Protein AF-0000000070989805 (afdb_homodimer)

Nearest PDB structures (foldseek):
  5o26-assembly1_A  TM=8.705E-01  e=5.779E-27  Homo sapiens
  4bie-assembly1_A  TM=8.743E-01  e=3.281E-19  Homo sapiens
  4bf2-assembly1_A  TM=8.732E-01  e=1.165E-18  Homo sapiens
  4bic-assembly1_A  TM=8.462E-01  e=4.090E-19  Homo sapiens
  5v19-assembly2_B  TM=8.488E-01  e=9.996E-18  Homo sapiens

Solvent-accessible surface area (backbone atoms only — not comparable to full-atom values): 36182 Å² total; per-residue (Å²): 132,84,82,65,69,62,55,58,52,72,69,62,66,75,60,85,50,78,59,80,68,68,70,56,67,54,30,60,72,62,76,78,65,70,40,80,72,46,64,42,94,86,61,42,36,36,28,34,78,43,74,77,44,76,55,96,56,32,41,27,22,38,22,33,33,30,43,59,55,20,39,24,26,35,32,41,31,58,58,48,69,68,50,32,68,74,52,70,36,71,76,58,68,42,53,36,64,57,52,33,55,74,55,86,52,90,25,37,55,44,42,78,50,68,49,67,41,92,86,61,47,33,38,38,36,35,28,62,37,59,88,30,49,28,41,50,55,46,53,66,60,41,75,59,72,57,75,65,33,34,43,51,21,50,40,50,51,49,50,41,56,34,50,35,48,32,56,33,51,68,37,90,60,31,35,30,52,48,47,55,40,38,77,30,26,31,25,22,42,54,80,49,48,45,24,45,44,77,47,75,70,37,42,70,47,86,62,89,47,80,55,38,60,35,48,61,82,37,47,52,44,54,34,77,72,31,58,66,46,63,53,46,40,36,28,8,45,24,46,37,53,50,22,66,75,67,74,42,68,68,51,66,85,46,79,38,54,67,53,43,51,51,33,32,67,71,65,51,73,51,71,65,62,76,67,50,75,55,63,66,58,40,52,53,34,48,42,28,62,41,58,71,92,69,33,62,50,43,67,56,52,67,68,32,70,82,56,47,80,71,73,70,57,64,66,69,60,38,62,67,47,61,77,60,59,73,67,66,80,113,133,82,83,67,67,64,57,59,54,72,68,62,66,76,60,87,50,78,58,78,69,66,70,50,63,57,32,60,74,64,75,77,64,70,41,80,72,47,64,41,95,83,62,43,35,36,29,33,76,44,76,76,44,78,56,97,56,32,40,27,23,39,20,34,32,31,42,59,54,21,39,24,26,35,34,41,31,59,56,48,70,68,50,33,69,72,51,70,36,70,77,61,67,41,54,36,62,56,53,31,55,74,55,86,52,90,25,38,55,45,43,77,50,69,49,68,39,93,86,61,46,32,38,39,36,36,28,62,37,60,87,32,48,29,41,51,54,46,55,66,62,41,76,58,73,56,76,68,32,36,42,52,21,51,40,50,50,48,50,41,53,34,48,36,48,33,56,35,52,68,37,89,59,30,35,31,53,48,47,54,39,38,79,29,27,31,27,23,43,56,78,49,47,45,25,45,44,75,48,75,70,37,42,71,48,86,62,89,48,82,58,38,60,37,48,60,83,38,47,52,43,54,33,77,71,33,59,65,46,64,52,46,40,37,27,7,44,24,45,36,51,50,22,67,74,69,74,42,67,68,50,66,85,46,79,38,54,67,53,44,50,51,33,31,68,71,66,51,72,50,72,65,61,74,69,50,76,55,61,66,57,42,52,53,34,48,42,28,62,41,58,68,92,70,34,61,51,44,63,55,53,66,68,33,70,82,56,48,79,70,73,71,59,63,65,71,61,38,63,66,46,61,77,58,60,72,66,65,80,114

Radius of gyration: 27.82 Å; Cα contacts (8 Å, |Δi|>4): 1145; chains: 2; bounding box: 67×83×60 Å

Structure (mmCIF, N/CA/C/O backbone):
data_AF-0000000070989805-model_v1
#
loop_
_entity.id
_entity.type
_entity.pdbx_description
1 polymer 'non-specific serine/threonine protein kinase'
#
loop_
_atom_site.group_PDB
_atom_site.id
_atom_site.type_symbol
_atom_site.label_atom_id
_atom_site.label_alt_id
_atom_site.label_comp_id
_atom_site.label_asym_id
_atom_site.label_entity_id
_atom_site.label_seq_id
_atom_site.pdbx_PDB_ins_code
_atom_site.Cartn_x
_atom_site.Cartn_y
_atom_site.Cartn_z
_atom_site.occupancy
_atom_site.B_iso_or_equiv
_atom_site.auth_seq_id
_atom_site.auth_comp_id
_atom_site.auth_asym_id
_atom_site.auth_atom_id
_atom_site.pdbx_PDB_model_num
ATOM 1 N N . MET A 1 1 ? 19.156 -42.969 -21.047 1 22.73 1 MET A N 1
ATOM 2 C CA . MET A 1 1 ? 17.844 -42.906 -20.391 1 22.73 1 MET A CA 1
ATOM 3 C C . MET A 1 1 ? 17.812 -41.75 -19.375 1 22.73 1 MET A C 1
ATOM 5 O O . MET A 1 1 ? 18.328 -41.906 -18.266 1 22.73 1 MET A O 1
ATOM 9 N N . ALA A 1 2 ? 17.922 -40.469 -19.828 1 26.36 2 ALA A N 1
ATOM 10 C CA . ALA A 1 2 ? 18.156 -39.312 -18.984 1 26.36 2 ALA A CA 1
ATOM 11 C C . ALA A 1 2 ? 17.031 -39.125 -17.969 1 26.36 2 ALA A C 1
ATOM 13 O O . ALA A 1 2 ? 15.852 -39.125 -18.344 1 26.36 2 ALA A O 1
ATOM 14 N N . SER A 1 3 ? 17.172 -39.562 -16.672 1 27.48 3 SER A N 1
ATOM 15 C CA . SER A 1 3 ? 16.281 -39.469 -15.523 1 27.48 3 SER A CA 1
ATOM 16 C C . SER A 1 3 ? 15.719 -38.062 -15.367 1 27.48 3 SER A C 1
ATOM 18 O O . SER A 1 3 ? 16.469 -37.094 -15.25 1 27.48 3 SER A O 1
ATOM 20 N N . SER A 1 4 ? 14.625 -37.719 -16.031 1 30.14 4 SER A N 1
ATOM 21 C CA . SER A 1 4 ? 13.82 -36.5 -16.047 1 30.14 4 SER A CA 1
ATOM 22 C C . SER A 1 4 ? 13.453 -36.094 -14.633 1 30.14 4 SER A C 1
ATOM 24 O O . SER A 1 4 ? 12.82 -36.844 -13.891 1 30.14 4 SER A O 1
ATOM 26 N N . SER A 1 5 ? 14.258 -35.25 -14.016 1 34.47 5 SER A N 1
ATOM 27 C CA . SER A 1 5 ? 14.07 -34.812 -12.648 1 34.47 5 SER A CA 1
ATOM 28 C C . SER A 1 5 ? 12.758 -34.031 -12.492 1 34.47 5 SER A C 1
ATOM 30 O O . SER A 1 5 ? 12.484 -33.125 -13.258 1 34.47 5 SER A O 1
ATOM 32 N N . ARG A 1 6 ? 11.648 -34.688 -12.203 1 39.59 6 ARG A N 1
ATOM 33 C CA . ARG A 1 6 ? 10.32 -34.156 -11.93 1 39.59 6 ARG A CA 1
ATOM 34 C C . ARG A 1 6 ? 10.297 -33.375 -10.617 1 39.59 6 ARG A C 1
ATOM 36 O O . ARG A 1 6 ? 10.68 -33.906 -9.578 1 39.59 6 ARG A O 1
ATOM 43 N N . ILE A 1 7 ? 10.438 -32.062 -10.695 1 40.88 7 ILE A N 1
ATOM 44 C CA . ILE A 1 7 ? 10.297 -31.328 -9.445 1 40.88 7 ILE A CA 1
ATOM 45 C C . ILE A 1 7 ? 8.82 -31.047 -9.164 1 40.88 7 ILE A C 1
ATOM 47 O O . ILE A 1 7 ? 8.242 -30.109 -9.711 1 40.88 7 ILE A O 1
ATOM 51 N N . VAL A 1 8 ? 8.07 -32.156 -8.961 1 40.97 8 VAL A N 1
ATOM 52 C CA . VAL A 1 8 ? 6.664 -32 -8.617 1 40.97 8 VAL A CA 1
ATOM 53 C C . VAL A 1 8 ? 6.516 -31.891 -7.098 1 40.97 8 VAL A C 1
ATOM 55 O O . VAL A 1 8 ? 7 -32.75 -6.348 1 40.97 8 VAL A O 1
ATOM 58 N N . GLU A 1 9 ? 6.27 -30.922 -6.617 1 40.94 9 GLU A N 1
ATOM 59 C CA . GLU A 1 9 ? 5.984 -30.797 -5.191 1 40.94 9 GLU A CA 1
ATOM 60 C C . GLU A 1 9 ? 4.703 -31.531 -4.816 1 40.94 9 GLU A C 1
ATOM 62 O O . GLU A 1 9 ? 3.66 -31.328 -5.449 1 40.94 9 GLU A O 1
ATOM 67 N N . THR A 1 10 ? 4.84 -32.875 -4.379 1 32.44 10 THR A N 1
ATOM 68 C CA . THR A 1 10 ? 3.688 -33.594 -3.859 1 32.44 10 THR A CA 1
ATOM 69 C C . THR A 1 10 ? 3.215 -32.969 -2.541 1 32.44 10 THR A C 1
ATOM 71 O O . THR A 1 10 ? 4.031 -32.656 -1.674 1 32.44 10 THR A O 1
ATOM 74 N N . GLU A 1 11 ? 2.059 -32.531 -2.498 1 34.28 11 GLU A N 1
ATOM 75 C CA . GLU A 1 11 ? 1.521 -32.156 -1.196 1 34.28 11 GLU A CA 1
ATOM 76 C C . GLU A 1 11 ? 1.339 -33.375 -0.296 1 34.28 11 GLU A C 1
ATOM 78 O O . GLU A 1 11 ? 0.642 -34.312 -0.66 1 34.28 11 GLU A O 1
ATOM 83 N N . GLY A 1 12 ? 2.254 -34.156 0.312 1 29.7 12 GLY A N 1
ATOM 84 C CA . GLY A 1 12 ? 1.984 -35.25 1.25 1 29.7 12 GLY A CA 1
ATOM 85 C C . GLY A 1 12 ? 0.706 -35.031 2.041 1 29.7 12 GLY A C 1
ATOM 86 O O . GLY A 1 12 ? 0.086 -33.969 1.969 1 29.7 12 GLY A O 1
ATOM 87 N N . PRO A 1 13 ? 0.253 -36.219 2.756 1 28.61 13 PRO A N 1
ATOM 88 C CA . PRO A 1 13 ? -0.926 -36.094 3.615 1 28.61 13 PRO A CA 1
ATOM 89 C C . PRO A 1 13 ? -1.015 -34.75 4.312 1 28.61 13 PRO A C 1
ATOM 91 O O . PRO A 1 13 ? 0.011 -34.156 4.691 1 28.61 13 PRO A O 1
ATOM 94 N N . ILE A 1 14 ? -2.117 -34.125 4.016 1 28.97 14 ILE A N 1
ATOM 95 C CA . ILE A 1 14 ? -2.412 -32.781 4.535 1 28.97 14 ILE A CA 1
ATOM 96 C C . ILE A 1 14 ? -2.273 -32.781 6.059 1 28.97 14 ILE A C 1
ATOM 98 O O . ILE A 1 14 ? -3.156 -33.281 6.766 1 28.97 14 ILE A O 1
ATOM 102 N N . SER A 1 15 ? -1.354 -33.594 6.617 1 25.19 15 SER A N 1
ATOM 103 C CA . SER A 1 15 ? -1.354 -33.219 8.023 1 25.19 15 SER A CA 1
ATOM 104 C C . SER A 1 15 ? -1.61 -31.719 8.195 1 25.19 15 SER A C 1
ATOM 106 O O . SER A 1 15 ? -1.064 -30.906 7.449 1 25.19 15 SER A O 1
ATOM 108 N N . LEU A 1 16 ? -2.844 -31.5 8.75 1 26.36 16 LEU A N 1
ATOM 109 C CA . LEU A 1 16 ? -3.219 -30.156 9.195 1 26.36 16 LEU A CA 1
ATOM 110 C C . LEU A 1 16 ? -1.999 -29.391 9.688 1 26.36 16 LEU A C 1
ATOM 112 O O . LEU A 1 16 ? -1.63 -29.484 10.859 1 26.36 16 LEU A O 1
ATOM 116 N N . GLY A 1 17 ? -0.959 -29.844 9.203 1 22.78 17 GLY A N 1
ATOM 117 C CA . GLY A 1 17 ? 0.284 -29.266 9.695 1 22.78 17 GLY A CA 1
ATOM 118 C C . GLY A 1 17 ? 0.199 -27.781 9.93 1 22.78 17 GLY A C 1
ATOM 119 O O . GLY A 1 17 ? -0.704 -27.109 9.414 1 22.78 17 GLY A O 1
ATOM 120 N N . LYS A 1 18 ? 1.064 -27.453 10.938 1 26.83 18 LYS A N 1
ATOM 121 C CA . LYS A 1 18 ? 1.215 -26.109 11.461 1 26.83 18 LYS A CA 1
ATOM 122 C C . LYS A 1 18 ? 1.271 -25.078 10.32 1 26.83 18 LYS A C 1
ATOM 124 O O . LYS A 1 18 ? 1.941 -25.312 9.312 1 26.83 18 LYS A O 1
ATOM 129 N N . ASN A 1 19 ? 0.133 -24.578 9.906 1 25.06 19 ASN A N 1
ATOM 130 C CA . ASN A 1 19 ? 0.034 -23.359 9.117 1 25.06 19 ASN A CA 1
ATOM 131 C C . ASN A 1 19 ? 1.374 -22.641 9.039 1 25.06 19 ASN A C 1
ATOM 133 O O . ASN A 1 19 ? 2.035 -22.438 10.062 1 25.06 19 ASN A O 1
ATOM 137 N N . PRO A 1 20 ? 2.127 -22.906 7.969 1 28.45 20 PRO A N 1
ATOM 138 C CA . PRO A 1 20 ? 3.385 -22.188 8.156 1 28.45 20 PRO A CA 1
ATOM 139 C C . PRO A 1 20 ? 3.246 -21 9.109 1 28.45 20 PRO A C 1
ATOM 141 O O . PRO A 1 20 ? 2.225 -20.297 9.094 1 28.45 20 PRO A O 1
ATOM 144 N N . ASP A 1 21 ? 3.775 -21.281 10.273 1 25.72 21 ASP A N 1
ATOM 145 C CA . ASP A 1 21 ? 3.828 -20.359 11.414 1 25.72 21 ASP A CA 1
ATOM 146 C C . ASP A 1 21 ? 4.035 -18.922 10.961 1 25.72 21 ASP A C 1
ATOM 148 O O . ASP A 1 21 ? 5.074 -18.594 10.383 1 25.72 21 ASP A O 1
ATOM 152 N N . ILE A 1 22 ? 3.096 -18.5 10.242 1 26.42 22 ILE A N 1
ATOM 153 C CA . ILE A 1 22 ? 3.211 -17.062 10.375 1 26.42 22 ILE A CA 1
ATOM 154 C C . ILE A 1 22 ? 3.637 -16.703 11.797 1 26.42 22 ILE A C 1
ATOM 156 O O . ILE A 1 22 ? 2.914 -16.984 12.758 1 26.42 22 ILE A O 1
ATOM 160 N N . ILE A 1 23 ? 4.934 -17.016 12.047 1 26.66 23 ILE A N 1
ATOM 161 C CA . ILE A 1 23 ? 5.441 -16.5 13.32 1 26.66 23 ILE A CA 1
ATOM 162 C C . ILE A 1 23 ? 4.68 -15.242 13.711 1 26.66 23 ILE A C 1
ATOM 164 O O . ILE A 1 23 ? 4.645 -14.266 12.953 1 26.66 23 ILE A O 1
ATOM 168 N N . GLU A 1 24 ? 3.648 -15.531 14.328 1 26.16 24 GLU A N 1
ATOM 169 C CA . GLU A 1 24 ? 3.031 -14.445 15.094 1 26.16 24 GLU A CA 1
ATOM 170 C C . GLU A 1 24 ? 4.086 -13.578 15.766 1 26.16 24 GLU A C 1
ATOM 172 O O . GLU A 1 24 ? 4.859 -14.062 16.594 1 26.16 24 GLU A O 1
ATOM 177 N N . VAL A 1 25 ? 4.613 -12.703 15.055 1 27.44 25 VAL A N 1
ATOM 178 C CA . VAL A 1 25 ? 5.43 -11.734 15.773 1 27.44 25 VAL A CA 1
ATOM 179 C C . VAL A 1 25 ? 4.738 -11.352 17.078 1 27.44 25 VAL A C 1
ATOM 181 O O . VAL A 1 25 ? 3.623 -10.82 17.062 1 27.44 25 VAL A O 1
ATOM 184 N N . GLY A 1 26 ? 4.789 -12.227 18.062 1 26.55 26 GLY A N 1
ATOM 185 C CA . GLY A 1 26 ? 4.512 -11.805 19.422 1 26.55 26 GLY A CA 1
ATOM 186 C C . GLY A 1 26 ? 4.871 -10.359 19.688 1 26.55 26 GLY A C 1
ATOM 187 O O . GLY A 1 26 ? 5.949 -9.898 19.297 1 26.55 26 GLY A O 1
ATOM 188 N N . SER A 1 27 ? 3.781 -9.594 19.766 1 28.2 27 SER A N 1
ATOM 189 C CA . SER A 1 27 ? 3.889 -8.18 20.125 1 28.2 27 SER A CA 1
ATOM 190 C C . SER A 1 27 ? 4.645 -8.008 21.438 1 28.2 27 SER A C 1
ATOM 192 O O . SER A 1 27 ? 4.035 -7.949 22.5 1 28.2 27 SER A O 1
ATOM 194 N N . SER A 1 28 ? 5.484 -8.859 21.953 1 28.53 28 SER A N 1
ATOM 195 C CA . SER A 1 28 ? 6.207 -8.242 23.062 1 28.53 28 SER A CA 1
ATOM 196 C C . SER A 1 28 ? 6.5 -6.773 22.797 1 28.53 28 SER A C 1
ATOM 198 O O . SER A 1 28 ? 6.875 -6.41 21.672 1 28.53 28 SER A O 1
ATOM 200 N N . SER A 1 29 ? 5.855 -5.883 23.469 1 31.3 29 SER A N 1
ATOM 201 C CA . SER A 1 29 ? 6.039 -4.434 23.531 1 31.3 29 SER A CA 1
ATOM 202 C C . SER A 1 29 ? 7.484 -4.051 23.234 1 31.3 29 SER A C 1
ATOM 204 O O . SER A 1 29 ? 7.895 -2.912 23.469 1 31.3 29 SER A O 1
ATOM 206 N N . ARG A 1 30 ? 8.406 -5.004 23.484 1 32.06 30 ARG A N 1
ATOM 207 C CA . ARG A 1 30 ? 9.711 -4.469 23.109 1 32.06 30 ARG A CA 1
ATOM 208 C C . ARG A 1 30 ? 9.688 -3.914 21.688 1 32.06 30 ARG A C 1
ATOM 210 O O . ARG A 1 30 ? 9.273 -4.602 20.75 1 32.06 30 ARG A O 1
ATOM 217 N N . ALA A 1 31 ? 9.422 -2.682 21.422 1 39.88 31 ALA A N 1
ATOM 218 C CA . ALA A 1 31 ? 9.766 -1.963 20.203 1 39.88 31 ALA A CA 1
ATOM 219 C C . ALA A 1 31 ? 10.68 -2.801 19.312 1 39.88 31 ALA A C 1
ATOM 221 O O . ALA A 1 31 ? 11.859 -2.988 19.625 1 39.88 31 ALA A O 1
ATOM 222 N N . ASN A 1 32 ? 10.375 -3.969 18.891 1 48.75 32 ASN A N 1
ATOM 223 C CA . ASN A 1 32 ? 11.195 -4.859 18.078 1 48.75 32 ASN A CA 1
ATOM 224 C C . ASN A 1 32 ? 12.016 -4.086 17.047 1 48.75 32 ASN A C 1
ATOM 226 O O . ASN A 1 32 ? 11.469 -3.57 16.078 1 48.75 32 ASN A O 1
ATOM 230 N N . SER A 1 33 ? 12.867 -3.354 17.547 1 63 33 SER A N 1
ATOM 231 C CA . SER A 1 33 ? 13.836 -2.465 16.906 1 63 33 SER A CA 1
ATOM 232 C C . SER A 1 33 ? 14.375 -3.066 15.625 1 63 33 SER A C 1
ATOM 234 O O . SER A 1 33 ? 14.859 -4.199 15.609 1 63 33 SER A O 1
ATOM 236 N N . ARG A 1 34 ? 13.719 -2.688 14.555 1 78.12 34 ARG A N 1
ATOM 237 C CA . ARG A 1 34 ? 14.367 -2.953 13.273 1 78.12 34 ARG A CA 1
ATOM 238 C C . ARG A 1 34 ? 15.875 -2.723 13.359 1 78.12 34 ARG A C 1
ATOM 240 O O . ARG A 1 34 ? 16.312 -1.597 13.586 1 78.12 34 ARG A O 1
ATOM 247 N N . ILE A 1 35 ? 16.531 -3.875 13.539 1 86.12 35 ILE A N 1
ATOM 248 C CA . ILE A 1 35 ? 17.984 -3.787 13.555 1 86.12 35 ILE A CA 1
ATOM 249 C C . ILE A 1 35 ? 18.531 -4.125 12.172 1 86.12 35 ILE A C 1
ATOM 251 O O . ILE A 1 35 ? 18.172 -5.145 11.578 1 86.12 35 ILE A O 1
ATOM 255 N N . VAL A 1 36 ? 19.297 -3.217 11.758 1 90.5 36 VAL A N 1
ATOM 256 C CA . VAL A 1 36 ? 19.906 -3.451 10.453 1 90.5 36 VAL A CA 1
ATOM 257 C C . VAL A 1 36 ? 20.891 -4.617 10.547 1 90.5 36 VAL A C 1
ATOM 259 O O . VAL A 1 36 ? 21.797 -4.617 11.391 1 90.5 36 VAL A O 1
ATOM 262 N N . GLN A 1 37 ? 20.719 -5.629 9.664 1 93.06 37 GLN A N 1
ATOM 263 C CA . GLN A 1 37 ? 21.562 -6.816 9.703 1 93.06 37 GLN A CA 1
ATOM 264 C C . GLN A 1 37 ? 22.531 -6.836 8.523 1 93.06 37 GLN A C 1
ATOM 266 O O . GLN A 1 37 ? 23.641 -7.348 8.641 1 93.06 37 GLN A O 1
ATOM 271 N N . GLU A 1 38 ? 22.078 -6.383 7.43 1 93.69 38 GLU A N 1
ATOM 272 C CA . GLU A 1 38 ? 22.859 -6.441 6.195 1 93.69 38 GLU A CA 1
ATOM 273 C C . GLU A 1 38 ? 22.547 -5.25 5.293 1 93.69 38 GLU A C 1
ATOM 275 O O . GLU A 1 38 ? 21.516 -4.605 5.438 1 93.69 38 GLU A O 1
ATOM 280 N N . ARG A 1 39 ? 23.547 -4.953 4.516 1 93.25 39 ARG A N 1
ATOM 281 C CA . ARG A 1 39 ? 23.391 -3.928 3.484 1 93.25 39 ARG A CA 1
ATOM 282 C C . ARG A 1 39 ? 23.766 -4.48 2.109 1 93.25 39 ARG A C 1
ATOM 284 O O . ARG A 1 39 ? 24.641 -5.336 1.991 1 93.25 39 ARG A O 1
ATOM 291 N N . SER A 1 40 ? 23.062 -4 1.138 1 93.5 40 SER A N 1
ATOM 292 C CA . SER A 1 40 ? 23.375 -4.418 -0.223 1 93.5 40 SER A CA 1
ATOM 293 C C . SER A 1 40 ? 24.75 -3.906 -0.651 1 93.5 40 SER A C 1
ATOM 295 O O . SER A 1 40 ? 25.297 -2.986 -0.038 1 93.5 40 SER A O 1
ATOM 297 N N . PRO A 1 41 ? 25.25 -4.504 -1.72 1 92.12 41 PRO A N 1
ATOM 298 C CA . PRO A 1 41 ? 26.547 -4.016 -2.219 1 92.12 41 PRO A CA 1
ATOM 299 C C . PRO A 1 41 ? 26.5 -2.545 -2.627 1 92.12 41 PRO A C 1
ATOM 301 O O . PRO A 1 41 ? 27.469 -1.812 -2.408 1 92.12 41 PRO A O 1
ATOM 304 N N . SER A 1 42 ? 25.406 -2.104 -3.148 1 88.06 42 SER A N 1
ATOM 305 C CA . SER A 1 42 ? 25.25 -0.711 -3.553 1 88.06 42 SER A CA 1
ATOM 306 C C . SER A 1 42 ? 25 0.191 -2.348 1 88.06 42 SER A C 1
ATOM 308 O O . SER A 1 42 ? 25.031 1.418 -2.469 1 88.06 42 SER A O 1
ATOM 310 N N . ARG A 1 43 ? 24.688 -0.418 -1.185 1 88.31 43 ARG A N 1
ATOM 311 C CA . ARG A 1 43 ? 24.406 0.267 0.075 1 88.31 43 ARG A CA 1
ATOM 312 C C . ARG A 1 43 ? 23.047 0.959 0.036 1 88.31 43 ARG A C 1
ATOM 314 O O . ARG A 1 43 ? 22.703 1.712 0.949 1 88.31 43 ARG A O 1
ATOM 321 N N . GLN A 1 44 ? 22.359 0.709 -1.016 1 88.81 44 GLN A N 1
ATOM 322 C CA . GLN A 1 44 ? 21.047 1.302 -1.151 1 88.81 44 GLN A CA 1
ATOM 323 C C . GLN A 1 44 ? 20.016 0.552 -0.306 1 88.81 44 GLN A C 1
ATOM 325 O O . GLN A 1 44 ? 19.125 1.164 0.281 1 88.81 44 GLN A O 1
ATOM 330 N N . PHE A 1 45 ? 20.172 -0.708 -0.265 1 92.75 45 PHE A N 1
ATOM 331 C CA . PHE A 1 45 ? 19.188 -1.529 0.412 1 92.75 45 PHE A CA 1
ATOM 332 C C . PHE A 1 45 ? 19.734 -2.078 1.724 1 92.75 45 PHE A C 1
ATOM 334 O O . PHE A 1 45 ? 20.906 -2.463 1.799 1 92.75 45 PHE A O 1
ATOM 341 N N . ILE A 1 46 ? 18.875 -2.08 2.705 1 93.12 46 ILE A N 1
ATOM 342 C CA . ILE A 1 46 ? 19.25 -2.664 3.988 1 93.12 46 ILE A CA 1
ATOM 343 C C . ILE A 1 46 ? 18.25 -3.75 4.371 1 93.12 46 ILE A C 1
ATOM 345 O O . ILE A 1 46 ? 17.078 -3.695 3.973 1 93.12 46 ILE A O 1
ATOM 349 N N . ARG A 1 47 ? 18.719 -4.707 5.066 1 94.75 47 ARG A N 1
ATOM 350 C CA . ARG A 1 47 ? 17.891 -5.797 5.57 1 94.75 47 ARG A CA 1
ATOM 351 C C . ARG A 1 47 ? 17.703 -5.691 7.082 1 94.75 47 ARG A C 1
ATOM 353 O O . ARG A 1 47 ? 18.688 -5.543 7.82 1 94.75 47 ARG A O 1
ATOM 360 N N . TYR A 1 48 ? 16.531 -5.805 7.531 1 93.12 48 TYR A N 1
ATOM 361 C CA . TYR A 1 48 ? 16.234 -5.852 8.961 1 93.12 48 TYR A CA 1
ATOM 362 C C . TYR A 1 48 ? 16.219 -7.293 9.461 1 93.12 48 TYR A C 1
ATOM 364 O O . TYR A 1 48 ? 16.344 -8.234 8.672 1 93.12 48 TYR A O 1
ATOM 372 N N . ASN A 1 49 ? 16.203 -7.465 10.773 1 92.62 49 ASN A N 1
ATOM 373 C CA . ASN A 1 49 ? 16.156 -8.781 11.398 1 92.62 49 ASN A CA 1
ATOM 374 C C . ASN A 1 49 ? 14.727 -9.305 11.508 1 92.62 49 ASN A C 1
ATOM 376 O O . ASN A 1 49 ? 14.438 -10.164 12.336 1 92.62 49 ASN A O 1
ATOM 380 N N . LYS A 1 50 ? 13.898 -8.898 10.648 1 92 50 LYS A N 1
ATOM 381 C CA . LYS A 1 50 ? 12.492 -9.305 10.672 1 92 50 LYS A CA 1
ATOM 382 C C . LYS A 1 50 ? 12.164 -10.203 9.484 1 92 50 LYS A C 1
ATOM 384 O O . LYS A 1 50 ? 12.203 -9.758 8.336 1 92 50 LYS A O 1
ATOM 389 N N . ILE A 1 51 ? 11.82 -11.492 9.758 1 91.81 51 ILE A N 1
ATOM 390 C CA . ILE A 1 51 ? 11.398 -12.438 8.727 1 91.81 51 ILE A CA 1
ATOM 391 C C . ILE A 1 51 ? 9.922 -12.227 8.406 1 91.81 51 ILE A C 1
ATOM 393 O O . ILE A 1 51 ? 9.086 -12.188 9.312 1 91.81 51 ILE A O 1
ATOM 397 N N . ILE A 1 52 ? 9.648 -12.047 7.18 1 88.69 52 ILE A N 1
ATOM 398 C CA . ILE A 1 52 ? 8.258 -11.797 6.816 1 88.69 52 ILE A CA 1
ATOM 399 C C . ILE A 1 52 ? 7.711 -12.992 6.027 1 88.69 52 ILE A C 1
ATOM 401 O O . ILE A 1 52 ? 6.512 -13.055 5.746 1 88.69 52 ILE A O 1
ATOM 405 N N . GLY A 1 53 ? 8.539 -13.859 5.613 1 86.25 53 GLY A N 1
ATOM 406 C CA . GLY A 1 53 ? 8.125 -15.055 4.91 1 86.25 53 GLY A CA 1
ATOM 407 C C . GLY A 1 53 ? 9.195 -16.125 4.859 1 86.25 53 GLY A C 1
ATOM 408 O O . GLY A 1 53 ? 10.391 -15.82 4.871 1 86.25 53 GLY A O 1
ATOM 409 N N . LYS A 1 54 ? 8.695 -17.328 4.816 1 86.44 54 LYS A N 1
ATOM 410 C CA . LYS A 1 54 ? 9.602 -18.469 4.688 1 86.44 54 LYS A CA 1
ATOM 411 C C . LYS A 1 54 ? 9.062 -19.484 3.691 1 86.44 54 LYS A C 1
ATOM 413 O O . LYS A 1 54 ? 7.879 -19.844 3.732 1 86.44 54 LYS A O 1
ATOM 418 N N . GLY A 1 55 ? 9.891 -19.797 2.775 1 78.38 55 GLY A N 1
ATOM 419 C CA . GLY A 1 55 ? 9.578 -20.875 1.851 1 78.38 55 GLY A CA 1
ATOM 420 C C . GLY A 1 55 ? 10.531 -22.047 1.973 1 78.38 55 GLY A C 1
ATOM 421 O O . GLY A 1 55 ? 11.383 -22.078 2.865 1 78.38 55 GLY A O 1
ATOM 422 N N . THR A 1 56 ? 10.312 -23.031 1.142 1 76.06 56 THR A N 1
ATOM 423 C CA . THR A 1 56 ? 11.133 -24.25 1.16 1 76.06 56 THR A CA 1
ATOM 424 C C . THR A 1 56 ? 12.594 -23.906 0.876 1 76.06 56 THR A C 1
ATOM 426 O O . THR A 1 56 ? 13.492 -24.453 1.514 1 76.06 56 THR A O 1
ATOM 429 N N . SER A 1 57 ? 12.852 -22.984 0 1 81.75 57 SER A N 1
ATOM 430 C CA . SER A 1 57 ? 14.227 -22.734 -0.42 1 81.75 57 SER A CA 1
ATOM 431 C C . SER A 1 57 ? 14.617 -21.281 -0.182 1 81.75 57 SER A C 1
ATOM 433 O O . SER A 1 57 ? 15.703 -20.844 -0.584 1 81.75 57 SER A O 1
ATOM 435 N N . LYS A 1 58 ? 13.656 -20.531 0.43 1 88.75 58 LYS A N 1
ATOM 436 C CA . LYS A 1 58 ? 14.031 -19.141 0.589 1 88.75 58 LYS A CA 1
ATOM 437 C C . LYS A 1 58 ? 13.414 -18.547 1.852 1 88.75 58 LYS A C 1
ATOM 439 O O . LYS A 1 58 ? 12.375 -19 2.316 1 88.75 58 LYS A O 1
ATOM 444 N N . VAL A 1 59 ? 14.141 -17.625 2.371 1 93.19 59 VAL A N 1
ATOM 445 C CA . VAL A 1 59 ? 13.68 -16.828 3.5 1 93.19 59 VAL A CA 1
ATOM 446 C C . VAL A 1 59 ? 13.555 -15.359 3.074 1 93.19 59 VAL A C 1
ATOM 448 O O . VAL A 1 59 ? 14.43 -14.828 2.387 1 93.19 59 VAL A O 1
ATOM 451 N N . ILE A 1 60 ? 12.453 -14.781 3.436 1 93.19 60 ILE A N 1
ATOM 452 C CA . ILE A 1 60 ? 12.195 -13.398 3.051 1 93.19 60 ILE A CA 1
ATOM 453 C C . ILE A 1 60 ? 12.25 -12.5 4.285 1 93.19 60 ILE A C 1
ATOM 455 O O . ILE A 1 60 ? 11.547 -12.734 5.266 1 93.19 60 ILE A O 1
ATOM 459 N N . PHE A 1 61 ? 13.078 -11.477 4.168 1 94.44 61 PHE A N 1
ATOM 460 C CA . PHE A 1 61 ? 13.227 -10.5 5.238 1 94.44 61 PHE A CA 1
ATOM 461 C C . PHE A 1 61 ? 12.633 -9.156 4.828 1 94.44 61 PHE A C 1
ATOM 463 O O . PHE A 1 61 ? 12.539 -8.852 3.637 1 94.44 61 PHE A O 1
ATOM 470 N N . GLU A 1 62 ? 12.242 -8.422 5.891 1 93.5 62 GLU A N 1
ATOM 471 C CA . GLU A 1 62 ? 11.906 -7.023 5.645 1 93.5 62 GLU A CA 1
ATOM 472 C C . GLU A 1 62 ? 13.164 -6.195 5.387 1 93.5 62 GLU A C 1
ATOM 474 O O . GLU A 1 62 ? 14.18 -6.371 6.062 1 93.5 62 GLU A O 1
ATOM 479 N N . GLY A 1 63 ? 13.094 -5.371 4.328 1 93.12 63 GLY A N 1
ATOM 480 C CA . GLY A 1 63 ? 14.18 -4.457 4.031 1 93.12 63 GLY A CA 1
ATOM 481 C C . GLY A 1 63 ? 13.711 -3.051 3.715 1 93.12 63 GLY A C 1
ATOM 482 O O . GLY A 1 63 ? 12.523 -2.754 3.803 1 93.12 63 GLY A O 1
ATOM 483 N N . LEU A 1 64 ? 14.641 -2.215 3.449 1 91.69 64 LEU A N 1
ATOM 484 C CA . LEU A 1 64 ? 14.352 -0.818 3.146 1 91.69 64 LEU A CA 1
ATOM 485 C C . LEU A 1 64 ? 15.203 -0.325 1.981 1 91.69 64 LEU A C 1
ATOM 487 O O . LEU A 1 64 ? 16.406 -0.588 1.931 1 91.69 64 LEU A O 1
ATOM 491 N N . ASP A 1 65 ? 14.555 0.222 1.024 1 92.06 65 ASP A N 1
ATOM 492 C CA . ASP A 1 65 ? 15.234 1.055 0.039 1 92.06 65 ASP A CA 1
ATOM 493 C C . ASP A 1 65 ? 15.539 2.441 0.605 1 92.06 65 ASP A C 1
ATOM 495 O O . ASP A 1 65 ? 14.656 3.299 0.662 1 92.06 65 ASP A O 1
ATOM 499 N N . THR A 1 66 ? 16.719 2.646 0.958 1 86.75 66 THR A N 1
ATOM 500 C CA . THR A 1 66 ? 17.078 3.863 1.683 1 86.75 66 THR A CA 1
ATOM 501 C C . THR A 1 66 ? 17.047 5.074 0.753 1 86.75 66 THR A C 1
ATOM 503 O O . THR A 1 66 ? 16.922 6.211 1.212 1 86.75 66 THR A O 1
ATOM 506 N N . LEU A 1 67 ? 17.203 4.84 -0.475 1 84.44 67 LEU A N 1
ATOM 507 C CA . LEU A 1 67 ? 17.188 5.926 -1.448 1 84.44 67 LEU A CA 1
ATOM 508 C C . LEU A 1 67 ? 15.773 6.504 -1.582 1 84.44 67 LEU A C 1
ATOM 510 O O . LEU A 1 67 ? 15.602 7.727 -1.617 1 84.44 67 LEU A O 1
ATOM 514 N N . ASN A 1 68 ? 14.812 5.598 -1.512 1 85.75 68 ASN A N 1
ATOM 515 C CA . ASN A 1 68 ? 13.445 6.035 -1.77 1 85.75 68 ASN A CA 1
ATOM 516 C C . ASN A 1 68 ? 12.594 5.996 -0.502 1 85.75 68 ASN A C 1
ATOM 518 O O . ASN A 1 68 ? 11.469 6.5 -0.489 1 85.75 68 ASN A O 1
ATOM 522 N N . GLY A 1 69 ? 13.109 5.465 0.489 1 86.19 69 GLY A N 1
ATOM 523 C CA . GLY A 1 69 ? 12.398 5.387 1.752 1 86.19 69 GLY A CA 1
ATOM 524 C C . GLY A 1 69 ? 11.211 4.438 1.706 1 86.19 69 GLY A C 1
ATOM 525 O O . GLY A 1 69 ? 10.156 4.727 2.275 1 86.19 69 GLY A O 1
ATOM 526 N N . ILE A 1 70 ? 11.344 3.373 0.988 1 88.69 70 ILE A N 1
ATOM 527 C CA . ILE A 1 70 ? 10.234 2.432 0.864 1 88.69 70 ILE A CA 1
ATOM 528 C C . ILE A 1 70 ? 10.68 1.048 1.336 1 88.69 70 ILE A C 1
ATOM 530 O O . ILE A 1 70 ? 11.836 0.663 1.151 1 88.69 70 ILE A O 1
ATOM 534 N N . LEU A 1 71 ? 9.742 0.395 1.9 1 89.44 71 LEU A N 1
ATOM 535 C CA . LEU A 1 71 ? 10.008 -0.967 2.35 1 89.44 71 LEU A CA 1
ATOM 536 C C . LEU A 1 71 ? 10.109 -1.919 1.162 1 89.44 71 LEU A C 1
ATOM 538 O O . LEU A 1 71 ? 9.398 -1.76 0.169 1 89.44 71 LEU A O 1
ATOM 542 N N . VAL A 1 72 ? 10.992 -2.887 1.335 1 93.5 72 VAL A N 1
ATOM 543 C CA . VAL A 1 72 ? 11.203 -3.879 0.286 1 93.5 72 VAL A CA 1
ATOM 544 C C . VAL A 1 72 ? 11.281 -5.273 0.903 1 93.5 72 VAL A C 1
ATOM 546 O O . VAL A 1 72 ? 11.367 -5.418 2.125 1 93.5 72 VAL A O 1
ATOM 549 N N . ALA A 1 73 ? 11.156 -6.262 0.06 1 94.81 73 ALA A N 1
ATOM 550 C CA . ALA A 1 73 ? 11.375 -7.645 0.466 1 94.81 73 ALA A CA 1
ATOM 551 C C . ALA A 1 73 ? 12.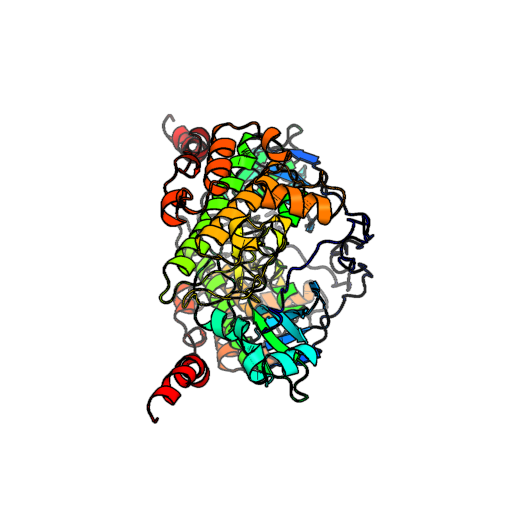789 -8.102 0.104 1 94.81 73 ALA A C 1
ATOM 553 O O . ALA A 1 73 ? 13.203 -8.016 -1.055 1 94.81 73 ALA A O 1
ATOM 554 N N . TRP A 1 74 ? 13.492 -8.469 1.114 1 95.94 74 TRP A N 1
ATOM 555 C CA . TRP A 1 74 ? 14.82 -9.039 0.944 1 95.94 74 TRP A CA 1
ATOM 556 C C . TRP A 1 74 ? 14.758 -10.562 0.935 1 95.94 74 TRP A C 1
ATOM 558 O O . TRP A 1 74 ? 14.648 -11.195 1.989 1 95.94 74 TRP A O 1
ATOM 568 N N . ASN A 1 75 ? 14.852 -11.188 -0.295 1 94.94 75 ASN A N 1
ATOM 569 C CA . ASN A 1 75 ? 14.781 -12.633 -0.454 1 94.94 75 ASN A CA 1
ATOM 570 C C . ASN A 1 75 ? 16.172 -13.273 -0.377 1 94.94 75 ASN A C 1
ATOM 572 O O . ASN A 1 75 ? 17.078 -12.891 -1.121 1 94.94 75 ASN A O 1
ATOM 576 N N . LYS A 1 76 ? 16.328 -14.141 0.528 1 95.31 76 LYS A N 1
ATOM 577 C CA . LYS A 1 76 ? 17.531 -14.977 0.57 1 95.31 76 LYS A CA 1
ATOM 578 C C . LYS A 1 76 ? 17.219 -16.391 0.064 1 95.31 76 LYS A C 1
ATOM 580 O O . LYS A 1 76 ? 16.594 -17.188 0.763 1 95.31 76 LYS A O 1
ATOM 585 N N . ILE A 1 77 ? 17.734 -16.641 -1.104 1 93.06 77 ILE A N 1
ATOM 586 C CA . ILE A 1 77 ? 17.516 -17.922 -1.744 1 93.06 77 ILE A CA 1
ATOM 587 C C . ILE A 1 77 ? 18.703 -18.844 -1.501 1 93.06 77 ILE A C 1
ATOM 589 O O . ILE A 1 77 ? 19.828 -18.516 -1.896 1 93.06 77 ILE A O 1
ATOM 593 N N . MET A 1 78 ? 18.422 -19.922 -0.938 1 91.44 78 MET A N 1
ATOM 594 C CA . MET A 1 78 ? 19.5 -20.859 -0.63 1 91.44 78 MET A CA 1
ATOM 595 C C . MET A 1 78 ? 19.906 -21.641 -1.871 1 91.44 78 MET A C 1
ATOM 597 O O . MET A 1 78 ? 19.047 -22.125 -2.613 1 91.44 78 MET A O 1
ATOM 601 N N . VAL A 1 79 ? 21.203 -21.734 -2.068 1 89.5 79 VAL A N 1
ATOM 602 C CA . VAL A 1 79 ? 21.75 -22.562 -3.139 1 89.5 79 VAL A CA 1
ATOM 603 C C . VAL A 1 79 ? 22.281 -23.875 -2.562 1 89.5 79 VAL A C 1
ATOM 605 O O . VAL A 1 79 ? 23.281 -23.891 -1.837 1 89.5 79 VAL A O 1
ATOM 608 N N . THR A 1 80 ? 21.594 -24.906 -2.91 1 84.81 80 THR A N 1
ATOM 609 C CA . THR A 1 80 ? 21.984 -26.219 -2.375 1 84.81 80 THR A CA 1
ATOM 610 C C . THR A 1 80 ? 22.984 -26.906 -3.299 1 84.81 80 THR A C 1
ATOM 612 O O . THR A 1 80 ? 23.156 -26.484 -4.445 1 84.81 80 THR A O 1
ATOM 615 N N . ASN A 1 81 ? 23.531 -27.938 -2.713 1 80.06 81 ASN A N 1
ATOM 616 C CA . ASN A 1 81 ? 24.453 -28.75 -3.514 1 80.06 81 ASN A CA 1
ATOM 617 C C . ASN A 1 81 ? 23.734 -29.406 -4.684 1 80.06 81 ASN A C 1
ATOM 619 O O . ASN A 1 81 ? 24.297 -29.562 -5.762 1 80.06 81 ASN A O 1
ATOM 623 N N . VAL A 1 82 ? 22.609 -29.766 -4.422 1 75.81 82 VAL A N 1
ATOM 624 C CA . VAL A 1 82 ? 21.797 -30.391 -5.465 1 75.81 82 VAL A CA 1
ATOM 625 C C . VAL A 1 82 ? 21.594 -29.406 -6.617 1 75.81 82 VAL A C 1
ATOM 627 O O . VAL A 1 82 ? 21.719 -29.781 -7.789 1 75.81 82 VAL A O 1
ATOM 630 N N . ASP A 1 83 ? 21.422 -28.203 -6.242 1 80.31 83 ASP A N 1
ATOM 631 C CA . ASP A 1 83 ? 21.266 -27.156 -7.254 1 80.31 83 ASP A CA 1
ATOM 632 C C . ASP A 1 83 ? 22.531 -27 -8.078 1 80.31 83 ASP A C 1
ATOM 634 O O . ASP A 1 83 ? 22.484 -26.875 -9.305 1 80.31 83 ASP A O 1
ATOM 638 N N . LEU A 1 84 ? 23.594 -27 -7.398 1 81 84 LEU A N 1
ATOM 639 C CA . LEU A 1 84 ? 24.891 -26.797 -8.047 1 81 84 LEU A CA 1
ATOM 640 C C . LEU A 1 84 ? 25.203 -27.953 -8.992 1 81 84 LEU A C 1
ATOM 642 O O . LEU A 1 84 ? 25.766 -27.75 -10.062 1 81 84 LEU A O 1
ATOM 646 N N . LYS A 1 85 ? 24.844 -29.125 -8.555 1 82.25 85 LYS A N 1
ATOM 647 C CA . LYS A 1 85 ? 25.078 -30.297 -9.406 1 82.25 85 LYS A CA 1
ATOM 648 C C . LYS A 1 85 ? 24.203 -30.234 -10.656 1 82.25 85 LYS A C 1
ATOM 650 O O . LYS A 1 85 ? 24.656 -30.578 -11.75 1 82.25 85 LYS A O 1
ATOM 655 N N . LYS A 1 86 ? 23.047 -29.812 -10.453 1 77.62 86 LYS A N 1
ATOM 656 C CA . LYS A 1 86 ? 22.094 -29.781 -11.555 1 77.62 86 LYS A CA 1
ATOM 657 C C . LYS A 1 86 ? 22.391 -28.625 -12.508 1 77.62 86 LYS A C 1
ATOM 659 O O . LYS A 1 86 ? 22.312 -28.781 -13.734 1 77.62 86 LYS A O 1
ATOM 664 N N . LYS A 1 87 ? 22.812 -27.531 -11.984 1 81.94 87 LYS A N 1
ATOM 665 C CA . LYS A 1 87 ? 22.906 -26.312 -12.797 1 81.94 87 LYS A CA 1
ATOM 666 C C . LYS A 1 87 ? 24.359 -26 -13.133 1 81.94 87 LYS A C 1
ATOM 668 O O . LYS A 1 87 ? 24.641 -25.203 -14.039 1 81.94 87 LYS A O 1
ATOM 673 N N . GLY A 1 88 ? 25.266 -26.562 -12.445 1 79.75 88 GLY A N 1
ATOM 674 C CA . GLY A 1 88 ? 26.688 -26.422 -12.75 1 79.75 88 GLY A CA 1
ATOM 675 C C . GLY A 1 88 ? 27.344 -25.281 -12.008 1 79.75 88 GLY A C 1
ATOM 676 O O . GLY A 1 88 ? 28.531 -25.359 -11.672 1 79.75 88 GLY A O 1
ATOM 677 N N . SER A 1 89 ? 26.594 -24.203 -11.812 1 83.06 89 SER A N 1
ATOM 678 C CA . SER A 1 89 ? 27.172 -23.047 -11.109 1 83.06 89 SER A CA 1
ATOM 679 C C . SER A 1 89 ? 26.078 -22.234 -10.406 1 83.06 89 SER A C 1
ATOM 681 O O . SER A 1 89 ? 24.891 -22.375 -10.727 1 83.06 89 SER A O 1
ATOM 683 N N . VAL A 1 90 ? 26.484 -21.453 -9.453 1 83.75 90 VAL A N 1
ATOM 684 C CA . VAL A 1 90 ? 25.562 -20.594 -8.719 1 83.75 90 VAL A CA 1
ATOM 685 C C . VAL A 1 90 ? 24.969 -19.562 -9.664 1 83.75 90 VAL A C 1
ATOM 687 O O . VAL A 1 90 ? 23.797 -19.188 -9.531 1 83.75 90 VAL A O 1
ATOM 690 N N . GLU A 1 91 ? 25.719 -19.094 -10.609 1 84.38 91 GLU A N 1
ATOM 691 C CA . GLU A 1 91 ? 25.25 -18.125 -11.586 1 84.38 91 GLU A CA 1
ATOM 692 C C . GLU A 1 91 ? 24.047 -18.656 -12.367 1 84.38 91 GLU A C 1
ATOM 694 O O . GLU A 1 91 ? 23.141 -17.906 -12.727 1 84.38 91 GLU A O 1
ATOM 699 N N . ASN A 1 92 ? 24.078 -19.953 -12.508 1 80.75 92 ASN A N 1
ATOM 700 C CA . ASN A 1 92 ? 23 -20.578 -13.258 1 80.75 92 ASN A CA 1
ATOM 701 C C . ASN A 1 92 ? 21.75 -20.734 -12.398 1 80.75 92 ASN A C 1
ATOM 703 O O . ASN A 1 92 ? 20.656 -21.016 -12.914 1 80.75 92 ASN A O 1
ATOM 707 N N . CYS A 1 93 ? 21.922 -20.469 -11.125 1 82.62 93 CYS A N 1
ATOM 708 C CA . CYS A 1 93 ? 20.797 -20.531 -10.203 1 82.62 93 CYS A CA 1
ATOM 709 C C . CYS A 1 93 ? 20.062 -19.188 -10.141 1 82.62 93 CYS A C 1
ATOM 711 O O . CYS A 1 93 ? 19.031 -19.078 -9.477 1 82.62 93 CYS A O 1
ATOM 713 N N . CYS A 1 94 ? 20.547 -18.234 -10.93 1 86.94 94 CYS A N 1
ATOM 714 C CA . CYS A 1 94 ? 19.984 -16.891 -10.891 1 86.94 94 CYS A CA 1
ATOM 715 C C . CYS A 1 94 ? 18.922 -16.703 -11.969 1 86.94 94 CYS A C 1
ATOM 717 O O . CYS A 1 94 ? 18.672 -15.586 -12.414 1 86.94 94 CYS A O 1
ATOM 719 N N . GLY A 1 95 ? 18.312 -17.781 -12.383 1 87.5 95 GLY A N 1
ATOM 720 C CA . GLY A 1 95 ? 17.328 -17.719 -13.445 1 87.5 95 GLY A CA 1
ATOM 721 C C . GLY A 1 95 ? 16.141 -16.828 -13.094 1 87.5 95 GLY A C 1
ATOM 722 O O . GLY A 1 95 ? 15.727 -15.992 -13.898 1 87.5 95 GLY A O 1
ATOM 723 N N . GLU A 1 96 ? 15.648 -16.922 -11.945 1 89.56 96 GLU A N 1
ATOM 724 C CA . GLU A 1 96 ? 14.469 -16.172 -11.516 1 89.56 96 GLU A CA 1
ATOM 725 C C . GLU A 1 96 ? 14.758 -14.68 -11.469 1 89.56 96 GLU A C 1
ATOM 727 O O . GLU A 1 96 ? 14.055 -13.891 -12.102 1 89.56 96 GLU A O 1
ATOM 732 N N . PRO A 1 97 ? 15.758 -14.234 -10.703 1 92.25 97 PRO A N 1
ATOM 733 C CA . PRO A 1 97 ? 16 -12.789 -10.664 1 92.25 97 PRO A CA 1
ATOM 734 C C . PRO A 1 97 ? 16.312 -12.203 -12.039 1 92.25 97 PRO A C 1
ATOM 736 O O . PRO A 1 97 ? 15.898 -11.086 -12.352 1 92.25 97 PRO A O 1
ATOM 739 N N . LYS A 1 98 ? 17.016 -12.977 -12.852 1 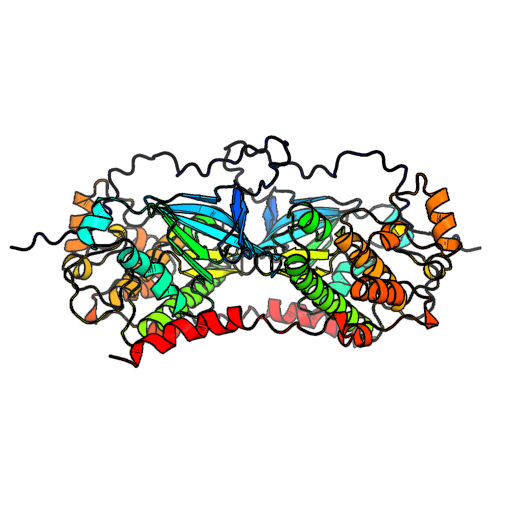92.31 98 LYS A N 1
ATOM 740 C CA . LYS A 1 98 ? 17.328 -12.516 -14.203 1 92.31 98 LYS A CA 1
ATOM 741 C C . LYS A 1 98 ? 16.062 -12.344 -15.031 1 92.31 98 LYS A C 1
ATOM 743 O O . LYS A 1 98 ? 15.898 -11.344 -15.734 1 92.31 98 LYS 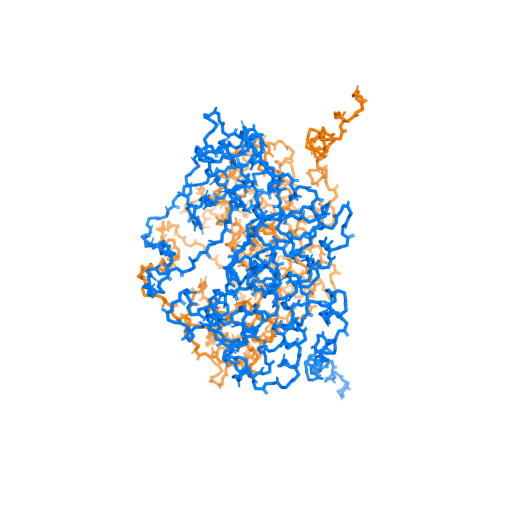A O 1
ATOM 748 N N . LEU A 1 99 ? 15.227 -13.297 -14.922 1 92.88 99 LEU A N 1
ATOM 749 C CA . LEU A 1 99 ? 13.961 -13.227 -15.641 1 92.88 99 LEU A CA 1
ATOM 750 C C . LEU A 1 99 ? 13.133 -12.039 -15.164 1 92.88 99 LEU A C 1
ATOM 752 O O . LEU A 1 99 ? 12.656 -11.242 -15.977 1 92.88 99 LEU A O 1
ATOM 756 N N . LEU A 1 100 ? 12.984 -11.844 -13.922 1 94 100 LEU A N 1
ATOM 757 C CA . LEU A 1 100 ? 12.172 -10.789 -13.336 1 94 100 LEU A CA 1
ATOM 758 C C . LEU A 1 100 ? 12.695 -9.414 -13.734 1 94 100 LEU A C 1
ATOM 760 O O . LEU A 1 100 ? 11.914 -8.477 -13.906 1 94 100 LEU A O 1
ATOM 764 N N . GLN A 1 101 ? 13.922 -9.312 -13.859 1 93.12 101 GLN A N 1
ATOM 765 C CA . GLN A 1 101 ? 14.516 -8.031 -14.219 1 93.12 101 GLN A CA 1
ATOM 766 C C . GLN A 1 101 ? 14.133 -7.629 -15.641 1 93.12 101 GLN A C 1
ATOM 768 O O . GLN A 1 101 ? 14.203 -6.449 -15.992 1 93.12 101 GLN A O 1
ATOM 773 N N . THR A 1 102 ? 13.742 -8.578 -16.438 1 92.69 102 THR A N 1
ATOM 774 C CA . THR A 1 102 ? 13.359 -8.281 -17.812 1 92.69 102 THR A CA 1
ATOM 775 C C . THR A 1 102 ? 11.875 -7.922 -17.891 1 92.69 102 THR A C 1
ATOM 777 O O . THR A 1 102 ? 11.391 -7.48 -18.938 1 92.69 102 THR A O 1
ATOM 780 N N . LEU A 1 103 ? 11.18 -8.102 -16.844 1 94.81 103 LEU A N 1
ATOM 781 C CA . LEU A 1 103 ? 9.734 -7.902 -16.844 1 94.81 103 LEU A CA 1
ATOM 782 C C . LEU A 1 103 ? 9.375 -6.578 -16.172 1 94.81 103 LEU A C 1
ATOM 784 O O . LEU A 1 103 ? 10.023 -6.164 -15.211 1 94.81 103 LEU A O 1
ATOM 788 N N . ASP A 1 104 ? 8.461 -5.898 -16.766 1 94.75 104 ASP A N 1
ATOM 789 C CA . ASP A 1 104 ? 7.93 -4.652 -16.203 1 94.75 104 ASP A CA 1
ATOM 790 C C . ASP A 1 104 ? 6.414 -4.574 -16.391 1 94.75 104 ASP A C 1
ATOM 792 O O . ASP A 1 104 ? 5.934 -4.168 -17.453 1 94.75 104 ASP A O 1
ATOM 796 N N . HIS A 1 105 ? 5.766 -4.922 -15.391 1 96.38 105 HIS A N 1
ATOM 797 C CA . HIS A 1 105 ? 4.309 -4.938 -15.391 1 96.38 105 HIS A CA 1
ATOM 798 C C . HIS A 1 105 ? 3.756 -4.664 -13.992 1 96.38 105 HIS A C 1
ATOM 800 O O . HIS A 1 105 ? 4.293 -5.16 -13 1 96.38 105 HIS A O 1
ATOM 806 N N . GLU A 1 106 ? 2.65 -3.988 -13.898 1 94.81 106 GLU A N 1
ATOM 807 C CA . GLU A 1 106 ? 2.111 -3.555 -12.609 1 94.81 106 GLU A CA 1
ATOM 808 C C . GLU A 1 106 ? 1.638 -4.746 -11.781 1 94.81 106 GLU A C 1
ATOM 810 O O . GLU A 1 106 ? 1.589 -4.672 -10.555 1 94.81 106 GLU A O 1
ATOM 815 N N . ASN A 1 107 ? 1.277 -5.852 -12.414 1 96.88 107 ASN A N 1
ATOM 816 C CA . ASN A 1 107 ? 0.75 -7.012 -11.695 1 96.88 107 ASN A CA 1
ATOM 817 C C . ASN A 1 107 ? 1.787 -8.125 -11.602 1 96.88 107 ASN A C 1
ATOM 819 O O . ASN A 1 107 ? 1.435 -9.289 -11.398 1 96.88 107 ASN A O 1
ATOM 823 N N . ILE A 1 108 ? 3.039 -7.82 -11.789 1 96.44 108 ILE A N 1
ATOM 824 C CA . ILE A 1 108 ? 4.148 -8.75 -11.594 1 96.44 108 ILE A CA 1
ATOM 825 C C . ILE A 1 108 ? 5.141 -8.156 -10.594 1 96.44 108 ILE A C 1
ATOM 827 O O . ILE A 1 108 ? 5.473 -6.973 -10.664 1 96.44 108 ILE A O 1
ATOM 831 N N . ILE A 1 109 ? 5.527 -8.93 -9.742 1 94.62 109 ILE A N 1
ATOM 832 C CA . ILE A 1 109 ? 6.473 -8.484 -8.727 1 94.62 109 ILE A CA 1
ATOM 833 C C . ILE A 1 109 ? 7.734 -7.945 -9.391 1 94.62 109 ILE A C 1
ATOM 835 O O . ILE A 1 109 ? 8.227 -8.516 -10.367 1 94.62 109 ILE A O 1
ATOM 839 N N . LYS A 1 110 ? 8.258 -6.875 -8.867 1 94.25 110 LYS A N 1
ATOM 840 C CA . LYS A 1 110 ? 9.438 -6.234 -9.438 1 94.25 110 LYS A CA 1
ATOM 841 C C . LYS A 1 110 ? 10.703 -6.664 -8.711 1 94.25 110 LYS A C 1
ATOM 843 O O . LYS A 1 110 ? 10.734 -6.703 -7.477 1 94.25 110 LYS A O 1
ATOM 848 N N . CYS A 1 111 ? 11.641 -7.098 -9.461 1 95.25 111 CYS A N 1
ATOM 849 C CA . CYS A 1 111 ? 12.977 -7.34 -8.93 1 95.25 111 CYS A CA 1
ATOM 850 C C . CYS A 1 111 ? 13.883 -6.129 -9.141 1 95.25 111 CYS A C 1
ATOM 852 O O . CYS A 1 111 ? 14.18 -5.77 -10.281 1 95.25 111 CYS A O 1
ATOM 854 N N . TYR A 1 112 ? 14.305 -5.543 -8.047 1 94.31 112 TYR A N 1
ATOM 855 C CA . TYR A 1 112 ? 15.117 -4.336 -8.141 1 94.31 112 TYR A CA 1
ATOM 856 C C . TYR A 1 112 ? 16.578 -4.68 -8.438 1 94.31 112 TYR A C 1
ATOM 858 O O . TYR A 1 112 ? 17.219 -4.004 -9.234 1 94.31 112 TYR A O 1
ATOM 866 N N . CYS A 1 113 ? 17.078 -5.652 -7.746 1 94.38 113 CYS A N 1
ATOM 867 C CA . CYS A 1 113 ? 18.453 -6.117 -7.945 1 94.38 113 CYS A CA 1
ATOM 868 C C . CYS A 1 113 ? 18.672 -7.473 -7.281 1 94.38 113 CYS A C 1
ATOM 870 O O . CYS A 1 113 ? 17.797 -7.957 -6.551 1 94.38 113 CYS A O 1
ATOM 872 N N . PHE A 1 114 ? 19.703 -8.117 -7.645 1 95.81 114 PHE A N 1
ATOM 873 C CA . PHE A 1 114 ? 20.109 -9.367 -7.012 1 95.81 114 PHE A CA 1
ATOM 874 C C . PHE A 1 114 ? 21.625 -9.531 -7.059 1 95.81 114 PHE A C 1
ATOM 876 O O . PHE A 1 114 ? 22.297 -8.883 -7.855 1 95.81 114 PHE A O 1
ATOM 883 N N . TRP A 1 115 ? 22.156 -10.305 -6.129 1 95.75 115 TRP A N 1
ATOM 884 C CA . TRP A 1 115 ? 23.578 -10.648 -6.121 1 95.75 115 TRP A CA 1
ATOM 885 C C . TRP A 1 115 ? 23.812 -11.953 -5.375 1 95.75 115 TRP A C 1
ATOM 887 O O . TRP A 1 115 ? 22.953 -12.414 -4.621 1 95.75 115 TRP A O 1
ATOM 897 N N . ILE A 1 116 ? 24.922 -12.562 -5.676 1 93.94 116 ILE A N 1
ATOM 898 C CA . ILE A 1 116 ? 25.344 -13.797 -5.008 1 93.94 116 ILE A CA 1
ATOM 899 C C . ILE A 1 116 ? 26.156 -13.453 -3.766 1 93.94 116 ILE A C 1
ATOM 901 O O . ILE A 1 116 ? 27.016 -12.57 -3.803 1 93.94 116 ILE A O 1
ATOM 905 N N . SER A 1 117 ? 25.844 -14.102 -2.668 1 92.69 117 SER A N 1
ATOM 906 C CA . SER A 1 117 ? 26.594 -13.875 -1.443 1 92.69 117 SER A CA 1
ATOM 907 C C . SER A 1 117 ? 28.078 -14.195 -1.644 1 92.69 117 SER A C 1
ATOM 909 O O . SER A 1 117 ? 28.438 -14.961 -2.539 1 92.69 117 SER A O 1
ATOM 911 N N . LYS A 1 118 ? 28.891 -13.617 -0.732 1 90.25 118 LYS A N 1
ATOM 912 C CA . LYS A 1 118 ? 30.344 -13.805 -0.85 1 90.25 118 LYS A CA 1
ATOM 913 C C . LYS A 1 118 ? 30.719 -15.281 -0.728 1 90.25 118 LYS A C 1
ATOM 915 O O . LYS A 1 118 ? 31.562 -15.773 -1.467 1 90.25 118 LYS A O 1
ATOM 920 N N . ASP A 1 119 ? 30.078 -15.969 0.168 1 89.5 119 ASP A N 1
ATOM 921 C CA . ASP A 1 119 ? 30.375 -17.391 0.385 1 89.5 119 ASP A CA 1
ATOM 922 C C . ASP A 1 119 ? 29.656 -18.25 -0.644 1 89.5 119 ASP A C 1
ATOM 924 O O . ASP A 1 119 ? 29.75 -19.484 -0.602 1 89.5 119 ASP A O 1
ATOM 928 N N . ARG A 1 120 ? 28.859 -17.625 -1.51 1 88.5 120 ARG A N 1
ATOM 929 C CA . ARG A 1 120 ? 28.188 -18.234 -2.656 1 88.5 120 ARG A CA 1
ATOM 930 C C . ARG A 1 120 ? 27.172 -19.281 -2.209 1 88.5 120 ARG A C 1
ATOM 932 O O . ARG A 1 120 ? 26.953 -20.281 -2.898 1 88.5 120 ARG A O 1
ATOM 939 N N . THR A 1 121 ? 26.578 -19.062 -1.037 1 89.69 121 THR A N 1
ATOM 940 C CA . THR A 1 121 ? 25.609 -20.016 -0.492 1 89.69 121 THR A CA 1
ATOM 941 C C . THR A 1 121 ? 24.188 -19.5 -0.67 1 89.69 121 THR A C 1
ATOM 943 O O . THR A 1 121 ? 23.234 -20.266 -0.549 1 89.69 121 THR A O 1
ATOM 946 N N . PHE A 1 122 ? 24.125 -18.188 -0.953 1 92.06 122 PHE A N 1
ATOM 947 C CA . PHE A 1 122 ? 22.828 -17.578 -1.107 1 92.06 122 PHE A CA 1
ATOM 948 C C . PHE A 1 122 ? 22.797 -16.656 -2.326 1 92.06 122 PHE A C 1
ATOM 950 O O . PHE A 1 122 ? 23.812 -16.094 -2.709 1 92.06 122 PHE A O 1
ATOM 957 N N . ILE A 1 123 ? 21.625 -16.578 -2.891 1 94.38 123 ILE A N 1
ATOM 958 C CA . ILE A 1 123 ? 21.312 -15.484 -3.811 1 94.38 123 ILE A CA 1
ATOM 959 C C . ILE A 1 123 ? 20.391 -14.477 -3.119 1 94.38 123 ILE A C 1
ATOM 961 O O . ILE A 1 123 ? 19.328 -14.844 -2.619 1 94.38 123 ILE A O 1
ATOM 965 N N . ASN A 1 124 ? 20.859 -13.258 -3.055 1 96.5 124 ASN A N 1
ATOM 966 C CA . ASN A 1 124 ? 20.016 -12.172 -2.537 1 96.5 124 ASN A CA 1
ATOM 967 C C . ASN A 1 124 ? 19.234 -11.484 -3.65 1 96.5 124 ASN A C 1
ATOM 969 O O . ASN A 1 124 ? 19.812 -11.102 -4.672 1 96.5 124 ASN A O 1
ATOM 973 N N . MET A 1 125 ? 18 -11.398 -3.438 1 96.31 125 MET A N 1
ATOM 974 C CA . MET A 1 125 ? 17.125 -10.742 -4.402 1 96.31 125 MET A CA 1
ATOM 975 C C . MET A 1 125 ? 16.203 -9.734 -3.711 1 96.31 125 MET A C 1
ATOM 977 O O . MET A 1 125 ? 15.492 -10.086 -2.764 1 96.31 125 MET A O 1
ATOM 981 N N . ILE A 1 126 ? 16.203 -8.453 -4.203 1 96.69 126 ILE A N 1
ATOM 982 C CA . ILE A 1 126 ? 15.367 -7.406 -3.639 1 96.69 126 ILE A CA 1
ATOM 983 C C . ILE A 1 126 ? 14.125 -7.219 -4.508 1 96.69 126 ILE A C 1
ATOM 985 O O . ILE A 1 126 ? 14.234 -6.961 -5.711 1 96.69 126 ILE A O 1
ATOM 989 N N . THR A 1 127 ? 12.953 -7.332 -3.869 1 94.75 127 THR A N 1
ATOM 990 C CA . THR A 1 127 ? 11.711 -7.172 -4.617 1 94.75 127 THR A CA 1
ATOM 991 C C . THR A 1 127 ? 10.758 -6.227 -3.889 1 94.75 127 THR A C 1
ATOM 993 O O . THR A 1 127 ? 11.062 -5.762 -2.785 1 94.75 127 THR A O 1
ATOM 996 N N . ASP A 1 128 ? 9.633 -5.961 -4.492 1 91.12 128 ASP A N 1
ATOM 997 C CA . ASP A 1 128 ? 8.531 -5.254 -3.846 1 91.12 128 ASP A CA 1
ATOM 998 C C . ASP A 1 128 ? 8.109 -5.961 -2.557 1 91.12 128 ASP A C 1
ATOM 1000 O O . ASP A 1 128 ? 8.203 -7.184 -2.451 1 91.12 128 ASP A O 1
ATOM 1004 N N . LEU A 1 129 ? 7.785 -5.004 -1.712 1 87.75 129 LEU A N 1
ATOM 1005 C CA . LEU A 1 129 ? 7.094 -5.551 -0.551 1 87.75 129 LEU A CA 1
ATOM 1006 C C . LEU A 1 129 ? 5.582 -5.453 -0.725 1 87.75 129 LEU A C 1
ATOM 1008 O O . LEU A 1 129 ? 5.055 -4.383 -1.046 1 87.75 129 LEU A O 1
ATOM 1012 N N . ALA A 1 130 ? 4.914 -6.52 -0.93 1 71.75 130 ALA A N 1
ATOM 1013 C CA . ALA A 1 130 ? 3.455 -6.441 -0.975 1 71.75 130 ALA A CA 1
ATOM 1014 C C . ALA A 1 130 ? 2.861 -6.473 0.43 1 71.75 130 ALA A C 1
ATOM 1016 O O . ALA A 1 130 ? 3.32 -7.234 1.287 1 71.75 130 ALA A O 1
ATOM 1017 N N . SER A 1 131 ? 2.385 -5.242 0.978 1 59.75 131 SER A N 1
ATOM 1018 C CA . SER A 1 131 ? 1.869 -5.07 2.332 1 59.75 131 SER A CA 1
ATOM 1019 C C . SER A 1 131 ? 1.059 -6.289 2.771 1 59.75 131 SER A C 1
ATOM 1021 O O . SER A 1 131 ? 0.913 -6.543 3.969 1 59.75 131 SER A O 1
ATOM 1023 N N . SER A 1 132 ? 0.328 -6.871 1.797 1 61.5 132 SER A N 1
ATOM 1024 C CA . SER A 1 132 ? -0.607 -7.898 2.244 1 61.5 132 SER A CA 1
ATOM 1025 C C . SER A 1 132 ? -0.099 -9.297 1.901 1 61.5 132 SER A C 1
ATOM 1027 O O . SER A 1 132 ? 0.954 -9.438 1.277 1 61.5 132 SER A O 1
ATOM 1029 N N . LYS A 1 133 ? -0.757 -10.211 2.379 1 71.94 133 LYS A N 1
ATOM 1030 C CA . LYS A 1 133 ? -0.682 -11.672 2.393 1 71.94 133 LYS A CA 1
ATOM 1031 C C . LYS A 1 133 ? -0.972 -12.25 1.01 1 71.94 133 LYS A C 1
ATOM 1033 O O . LYS A 1 133 ? -1.264 -11.508 0.07 1 71.94 133 LYS A O 1
ATOM 1038 N N . SER A 1 134 ? -0.668 -13.391 0.901 1 85.44 134 SER A N 1
ATOM 1039 C CA . SER A 1 134 ? -1.132 -14.125 -0.269 1 85.44 134 SER A CA 1
ATOM 1040 C C . SER A 1 134 ? -2.639 -13.977 -0.458 1 85.44 134 SER A C 1
ATOM 1042 O O . SER A 1 134 ? -3.369 -13.742 0.507 1 85.44 134 SER A O 1
ATOM 1044 N N . LEU A 1 135 ? -3.039 -13.961 -1.67 1 84.38 135 LEU A N 1
ATOM 1045 C CA . LEU A 1 135 ? -4.457 -13.828 -1.988 1 84.38 135 LEU A CA 1
ATOM 1046 C C . LEU A 1 135 ? -5.281 -14.875 -1.25 1 84.38 135 LEU A C 1
ATOM 1048 O O . LEU A 1 135 ? -6.383 -14.586 -0.782 1 84.38 135 LEU A O 1
ATOM 1052 N N . SER A 1 136 ? -4.711 -16.047 -1.153 1 82.19 136 SER A N 1
ATOM 1053 C CA . SER A 1 136 ? -5.379 -17.109 -0.413 1 82.19 136 SER A CA 1
ATOM 1054 C C . SER A 1 136 ? -5.605 -16.719 1.041 1 82.19 136 SER A C 1
ATOM 1056 O O . SER A 1 136 ? -6.715 -16.844 1.562 1 82.19 136 SER A O 1
ATOM 1058 N N . ASN A 1 137 ? -4.617 -16.188 1.61 1 80.5 137 ASN A N 1
ATOM 1059 C CA . ASN A 1 137 ? -4.723 -15.766 3.004 1 80.5 137 ASN A CA 1
ATOM 1060 C C . ASN A 1 137 ? -5.637 -14.555 3.158 1 80.5 137 ASN A C 1
ATOM 1062 O O . ASN A 1 137 ? -6.387 -14.453 4.129 1 80.5 137 ASN A O 1
ATOM 1066 N N . TYR A 1 138 ? -5.527 -13.703 2.248 1 82.94 138 TYR A N 1
ATOM 1067 C CA . TYR A 1 138 ? -6.348 -12.5 2.285 1 82.94 138 TYR A CA 1
ATOM 1068 C C . TYR A 1 138 ? -7.828 -12.844 2.193 1 82.94 138 TYR A C 1
ATOM 1070 O O . TYR A 1 138 ? -8.641 -12.336 2.967 1 82.94 138 TYR A O 1
ATOM 1078 N N . ARG A 1 139 ? -8.141 -13.727 1.291 1 79.5 139 ARG A N 1
ATOM 1079 C CA . ARG A 1 139 ? -9.523 -14.148 1.101 1 79.5 139 ARG A CA 1
ATOM 1080 C C . ARG A 1 139 ? -10.047 -14.883 2.33 1 79.5 139 ARG A C 1
ATOM 1082 O O . ARG A 1 139 ? -11.203 -14.711 2.723 1 79.5 139 ARG A O 1
ATOM 1089 N N . ARG A 1 140 ? -9.234 -15.625 2.91 1 76.69 140 ARG A N 1
ATOM 1090 C CA . ARG A 1 140 ? -9.633 -16.391 4.09 1 76.69 140 ARG A CA 1
ATOM 1091 C C . ARG A 1 140 ? -9.844 -15.469 5.289 1 76.69 140 ARG A C 1
ATOM 1093 O O . ARG A 1 140 ? -10.758 -15.68 6.086 1 76.69 140 ARG A O 1
ATOM 1100 N N . SER A 1 141 ? -9.023 -14.461 5.391 1 77.88 141 SER A N 1
ATOM 1101 C CA . SER A 1 141 ? -9.039 -13.57 6.547 1 77.88 141 SER A CA 1
ATOM 1102 C C . SER A 1 141 ? -10.18 -12.562 6.457 1 77.88 141 SER A C 1
ATOM 1104 O O . SER A 1 141 ? -10.578 -11.977 7.465 1 77.88 141 SER A O 1
ATOM 1106 N N . HIS A 1 142 ? -10.594 -12.359 5.34 1 74.81 142 HIS A N 1
ATOM 1107 C CA . HIS A 1 142 ? -11.633 -11.352 5.168 1 74.81 142 HIS A CA 1
ATOM 1108 C C . HIS A 1 142 ? -12.922 -11.977 4.652 1 74.81 142 HIS A C 1
ATOM 1110 O O . HIS A 1 142 ? -12.914 -12.688 3.641 1 74.81 142 HIS A O 1
ATOM 1116 N N . GLU A 1 143 ? -13.789 -12.062 5.703 1 63.16 143 GLU A N 1
ATOM 1117 C CA . GLU A 1 143 ? -15.078 -12.609 5.316 1 63.16 143 GLU A CA 1
ATOM 1118 C C . GLU A 1 143 ? -15.781 -11.711 4.301 1 63.16 143 GLU A C 1
ATOM 1120 O O . GLU A 1 143 ? -16.328 -10.664 4.66 1 63.16 143 GLU A O 1
ATOM 1125 N N . LEU A 1 144 ? -15.406 -11.773 3.158 1 58 144 LEU A N 1
ATOM 1126 C CA . LEU A 1 144 ? -16.203 -11.023 2.188 1 58 144 LEU A CA 1
ATOM 1127 C C . LEU A 1 144 ? -17.641 -11.523 2.158 1 58 144 LEU A C 1
ATOM 1129 O O . LEU A 1 144 ? -17.891 -12.703 1.886 1 58 144 LEU A O 1
ATOM 1133 N N . VAL A 1 145 ? -18.344 -11.008 3.301 1 48.81 145 VAL A N 1
ATOM 1134 C CA . VAL A 1 145 ? -19.734 -11.422 3.492 1 48.81 145 VAL A CA 1
ATOM 1135 C C . VAL A 1 145 ? -20.594 -10.836 2.383 1 48.81 145 VAL A C 1
ATOM 1137 O O . VAL A 1 145 ? -20.5 -9.648 2.062 1 48.81 145 VAL A O 1
ATOM 1140 N N . GLY A 1 146 ? -21.406 -11.641 1.82 1 52.62 146 GLY A N 1
ATOM 1141 C CA . GLY A 1 146 ? -22.5 -11.391 0.886 1 52.62 146 GLY A CA 1
ATOM 1142 C C . GLY A 1 146 ? -22.078 -11.531 -0.566 1 52.62 146 GLY A C 1
ATOM 1143 O O . GLY A 1 146 ? -20.906 -11.312 -0.901 1 52.62 146 GLY A O 1
ATOM 1144 N N . ASN A 1 147 ? -22.812 -12.102 -1.35 1 53.44 147 ASN A N 1
ATOM 1145 C CA . ASN A 1 147 ? -22.641 -12.656 -2.688 1 53.44 147 ASN A CA 1
ATOM 1146 C C . ASN A 1 147 ? -22.125 -11.602 -3.666 1 53.44 147 ASN A C 1
ATOM 1148 O O . ASN A 1 147 ? -21.172 -11.859 -4.414 1 53.44 147 ASN A O 1
ATOM 1152 N N . VAL A 1 148 ? -22.781 -10.43 -3.557 1 49.25 148 VAL A N 1
ATOM 1153 C CA . VAL A 1 148 ? -22.562 -9.5 -4.66 1 49.25 148 VAL A CA 1
ATOM 1154 C C . VAL A 1 148 ? -21.234 -8.758 -4.449 1 49.25 148 VAL A C 1
ATOM 1156 O O . VAL A 1 148 ? -20.453 -8.609 -5.387 1 49.25 148 VAL A O 1
ATOM 1159 N N . THR A 1 149 ? -20.938 -8.305 -3.27 1 54.62 149 THR A N 1
ATOM 1160 C CA . THR A 1 149 ? -19.812 -7.426 -2.955 1 54.62 149 THR A CA 1
ATOM 1161 C C . THR A 1 149 ? -18.484 -8.172 -3.068 1 54.62 149 THR A C 1
ATOM 1163 O O . THR A 1 149 ? -17.516 -7.637 -3.604 1 54.62 149 THR A O 1
ATOM 1166 N N . ALA A 1 150 ? -18.656 -9.328 -2.865 1 71.19 150 ALA A N 1
ATOM 1167 C CA . ALA A 1 150 ? -17.484 -10.188 -2.947 1 71.19 150 ALA A CA 1
ATOM 1168 C C . ALA A 1 150 ? -17.125 -10.492 -4.398 1 71.19 150 ALA A C 1
ATOM 1170 O O . ALA A 1 150 ? -15.945 -10.539 -4.758 1 71.19 150 ALA A O 1
ATOM 1171 N N . MET A 1 151 ? -18.141 -10.258 -5.258 1 83.75 151 MET A N 1
ATOM 1172 C CA . MET A 1 151 ? -17.922 -10.656 -6.648 1 83.75 151 MET A CA 1
ATOM 1173 C C . MET A 1 151 ? -17.156 -9.586 -7.402 1 83.75 151 MET A C 1
ATOM 1175 O O . MET A 1 151 ? -16.312 -9.898 -8.242 1 83.75 151 MET A O 1
ATOM 1179 N N . SER A 1 152 ? -17.453 -8.383 -7.062 1 86.56 152 SER A N 1
ATOM 1180 C CA . SER A 1 152 ? -16.719 -7.293 -7.711 1 86.56 152 SER A CA 1
ATOM 1181 C C . SER A 1 152 ? -15.227 -7.367 -7.414 1 86.56 152 SER A C 1
ATOM 1183 O O . SER A 1 152 ? -14.398 -7.199 -8.312 1 86.56 152 SER A O 1
ATOM 1185 N N . ALA A 1 153 ? -14.969 -7.664 -6.195 1 87.5 153 ALA A N 1
ATOM 1186 C CA . ALA A 1 153 ? -13.57 -7.805 -5.805 1 87.5 153 ALA A CA 1
ATOM 1187 C C . ALA A 1 153 ? -12.914 -8.969 -6.535 1 87.5 153 ALA A C 1
ATOM 1189 O O . ALA A 1 153 ? -11.805 -8.836 -7.059 1 87.5 153 ALA A O 1
ATOM 1190 N N . ILE A 1 154 ? -13.594 -10.016 -6.598 1 90.5 154 ILE A N 1
ATOM 1191 C CA . ILE A 1 154 ? -13.07 -11.219 -7.234 1 90.5 154 ILE A CA 1
ATOM 1192 C C . ILE A 1 154 ? -12.82 -10.953 -8.719 1 90.5 154 ILE A C 1
ATOM 1194 O O . ILE A 1 154 ? -11.773 -11.328 -9.258 1 90.5 154 ILE A O 1
ATOM 1198 N N . LYS A 1 155 ? -13.742 -10.305 -9.344 1 92.81 155 LYS A N 1
ATOM 1199 C CA . LYS A 1 155 ? -13.578 -9.953 -10.75 1 92.81 155 LYS A CA 1
ATOM 1200 C C . LYS A 1 155 ? -12.352 -9.062 -10.953 1 92.81 155 LYS A C 1
ATOM 1202 O O . LYS A 1 155 ? -11.602 -9.242 -11.906 1 92.81 155 LYS A O 1
ATOM 1207 N N . GLY A 1 156 ? -12.227 -8.18 -10.039 1 92.69 156 GLY A N 1
ATOM 1208 C CA . GLY A 1 156 ? -11.062 -7.312 -10.102 1 92.69 156 GLY A CA 1
ATOM 1209 C C . GLY A 1 156 ? -9.75 -8.062 -9.992 1 92.69 156 GLY A C 1
ATOM 1210 O O . GLY A 1 156 ? -8.812 -7.809 -10.75 1 92.69 156 GLY A O 1
ATOM 1211 N N . TRP A 1 157 ? -9.719 -8.945 -9.078 1 92.88 157 TRP A N 1
ATOM 1212 C CA . TRP A 1 157 ? -8.531 -9.773 -8.914 1 92.88 157 TRP A CA 1
ATOM 1213 C C . TRP A 1 157 ? -8.258 -10.594 -10.172 1 92.88 157 TRP A C 1
ATOM 1215 O O . TRP A 1 157 ? -7.121 -10.656 -10.648 1 92.88 157 TRP A O 1
ATOM 1225 N N . CYS A 1 158 ? -9.289 -11.125 -10.695 1 96.44 158 CYS A N 1
ATOM 1226 C CA . CYS A 1 158 ? -9.164 -11.93 -11.906 1 96.44 158 CYS A CA 1
ATOM 1227 C C . CYS A 1 158 ? -8.57 -11.109 -13.047 1 96.44 158 CYS A C 1
ATOM 1229 O O . CYS A 1 158 ? -7.656 -11.562 -13.734 1 96.44 158 CYS A O 1
ATOM 1231 N N . ARG A 1 159 ? -9.062 -9.93 -13.242 1 97.31 159 ARG A N 1
ATOM 1232 C CA . ARG A 1 159 ? -8.57 -9.062 -14.312 1 97.31 159 ARG A CA 1
ATOM 1233 C C . ARG A 1 159 ? -7.074 -8.797 -14.156 1 97.31 159 ARG A C 1
ATOM 1235 O O . ARG A 1 159 ? -6.324 -8.836 -15.133 1 97.31 159 ARG A O 1
ATOM 1242 N N . GLN A 1 160 ? -6.695 -8.594 -12.984 1 97 160 GLN A N 1
ATOM 1243 C CA . GLN A 1 160 ? -5.293 -8.273 -12.727 1 97 160 GLN A CA 1
ATOM 1244 C C . GLN A 1 160 ? -4.402 -9.492 -12.953 1 97 160 GLN A C 1
ATOM 1246 O O . GLN A 1 160 ? -3.344 -9.383 -13.578 1 97 160 GLN A O 1
ATOM 1251 N N . ILE A 1 161 ? -4.828 -10.656 -12.5 1 97.88 161 ILE A N 1
ATOM 1252 C CA . ILE A 1 161 ? -4.062 -11.883 -12.68 1 97.88 161 ILE A CA 1
ATOM 1253 C C . ILE A 1 161 ? -3.945 -12.195 -14.172 1 97.88 161 ILE A C 1
ATOM 1255 O O . ILE A 1 161 ? -2.857 -12.508 -14.664 1 97.88 161 ILE A O 1
ATOM 1259 N N . LEU A 1 162 ? -5.02 -12.062 -14.852 1 98.5 162 LEU A N 1
ATOM 1260 C CA . LEU A 1 162 ? -5.039 -12.352 -16.281 1 98.5 162 LEU A CA 1
ATOM 1261 C C . LEU A 1 162 ? -4.211 -11.336 -17.047 1 98.5 162 LEU A C 1
ATOM 1263 O O . LEU A 1 162 ? -3.588 -11.672 -18.062 1 98.5 162 LEU A O 1
ATOM 1267 N N . SER A 1 163 ? -4.246 -10.125 -16.594 1 98.44 163 SER A N 1
ATOM 1268 C CA . SER A 1 163 ? -3.41 -9.109 -17.219 1 98.44 163 SER A CA 1
ATOM 1269 C C . SER A 1 163 ? -1.933 -9.477 -17.125 1 98.44 163 SER A C 1
ATOM 1271 O O . SER A 1 163 ? -1.192 -9.336 -18.094 1 98.44 163 SER A O 1
ATOM 1273 N N . ALA A 1 164 ? -1.526 -9.93 -16.016 1 98.25 164 ALA A N 1
ATOM 1274 C CA . ALA A 1 164 ? -0.151 -10.383 -15.836 1 98.25 164 ALA A CA 1
ATOM 1275 C C . ALA A 1 164 ? 0.153 -11.57 -16.75 1 98.25 164 ALA A C 1
ATOM 1277 O O . ALA A 1 164 ? 1.195 -11.602 -17.406 1 98.25 164 ALA A O 1
ATOM 1278 N N . SER A 1 165 ? -0.737 -12.516 -16.734 1 98.25 165 SER A N 1
ATOM 1279 C CA . SER A 1 165 ? -0.561 -13.688 -17.594 1 98.25 165 SER A CA 1
ATOM 1280 C C . SER A 1 165 ? -0.477 -13.297 -19.062 1 98.25 165 SER A C 1
ATOM 1282 O O . SER A 1 165 ? 0.355 -13.828 -19.797 1 98.25 165 SER A O 1
ATOM 1284 N N . GLU A 1 166 ? -1.368 -12.422 -19.453 1 98.38 166 GLU A N 1
ATOM 1285 C CA . GLU A 1 166 ? -1.351 -11.953 -20.828 1 98.38 166 GLU A CA 1
ATOM 1286 C C . GLU A 1 166 ? -0.002 -11.328 -21.188 1 98.38 166 GLU A C 1
ATOM 1288 O O . GLU A 1 166 ? 0.547 -11.602 -22.266 1 98.38 166 GLU A O 1
ATOM 1293 N N . TYR A 1 167 ? 0.496 -10.508 -20.359 1 98.19 167 TYR A N 1
ATOM 1294 C CA . TYR A 1 167 ? 1.801 -9.883 -20.531 1 98.19 167 TYR A CA 1
ATOM 1295 C C . TYR A 1 167 ? 2.889 -10.938 -20.719 1 98.19 167 TYR A C 1
ATOM 1297 O O . TYR A 1 167 ? 3.693 -10.844 -21.656 1 98.19 167 TYR A O 1
ATOM 1305 N N . LEU A 1 168 ? 2.906 -11.945 -19.891 1 97.69 168 LEU A N 1
ATOM 1306 C CA . LEU A 1 168 ? 3.902 -13.008 -19.953 1 97.69 168 LEU A CA 1
ATOM 1307 C C . LEU A 1 168 ? 3.758 -13.812 -21.234 1 97.69 168 LEU A C 1
ATOM 1309 O O . LEU A 1 168 ? 4.75 -14.117 -21.906 1 97.69 168 LEU A O 1
ATOM 1313 N N . HIS A 1 169 ? 2.545 -14.102 -21.547 1 97.19 169 HIS A N 1
ATOM 1314 C CA . HIS A 1 169 ? 2.25 -14.992 -22.672 1 97.19 169 HIS A CA 1
ATOM 1315 C C . HIS A 1 169 ? 2.479 -14.297 -24 1 97.19 169 HIS A C 1
ATOM 1317 O O . HIS A 1 169 ? 2.564 -14.953 -25.047 1 97.19 169 HIS A O 1
ATOM 1323 N N . ASN A 1 170 ? 2.592 -13 -24 1 95.94 170 ASN A N 1
ATOM 1324 C CA . ASN A 1 170 ? 2.795 -12.242 -25.234 1 95.94 170 ASN A CA 1
ATOM 1325 C C . ASN A 1 170 ? 4.258 -11.852 -25.406 1 95.94 170 ASN A C 1
ATOM 1327 O O . ASN A 1 170 ? 4.594 -11.117 -26.344 1 95.94 170 ASN A O 1
ATOM 1331 N N . ARG A 1 171 ? 5.035 -12.32 -24.516 1 94.62 171 ARG A N 1
ATOM 1332 C CA . ARG A 1 171 ? 6.469 -12.102 -24.672 1 94.62 171 ARG A CA 1
ATOM 1333 C C . ARG A 1 171 ? 7.039 -13.008 -25.766 1 94.62 171 ARG A C 1
ATOM 1335 O O . ARG A 1 171 ? 6.422 -14.016 -26.125 1 94.62 171 ARG A O 1
ATOM 1342 N N . THR A 1 172 ? 8.266 -12.578 -26.266 1 91.62 172 THR A N 1
ATOM 1343 C CA . THR A 1 172 ? 9.031 -13.398 -27.203 1 91.62 172 THR A CA 1
ATOM 1344 C C . THR A 1 172 ? 10.438 -13.656 -26.672 1 91.62 172 THR A C 1
ATOM 1346 O O . THR A 1 172 ? 11.25 -12.734 -26.594 1 91.62 172 THR A O 1
ATOM 1349 N N . PRO A 1 173 ? 10.703 -14.867 -26.312 1 91.88 173 PRO A N 1
ATOM 1350 C CA . PRO A 1 173 ? 9.812 -16.031 -26.297 1 91.88 173 PRO A CA 1
ATOM 1351 C C . PRO A 1 173 ? 8.742 -15.938 -25.203 1 91.88 173 PRO A C 1
ATOM 1353 O O . PRO A 1 173 ? 8.883 -15.164 -24.25 1 91.88 173 PRO A O 1
ATOM 1356 N N . VAL A 1 174 ? 7.719 -16.781 -25.406 1 93.69 174 VAL A N 1
ATOM 1357 C CA . VAL A 1 174 ? 6.629 -16.844 -24.438 1 93.69 174 VAL A CA 1
ATOM 1358 C C . VAL A 1 174 ? 7.176 -17.266 -23.078 1 93.69 174 VAL A C 1
ATOM 1360 O O . VAL A 1 174 ? 8.016 -18.156 -22.984 1 93.69 174 VAL A O 1
ATOM 1363 N N . ILE A 1 175 ? 6.656 -16.578 -22.094 1 95.19 175 ILE A N 1
ATOM 1364 C CA . ILE A 1 175 ? 7.039 -16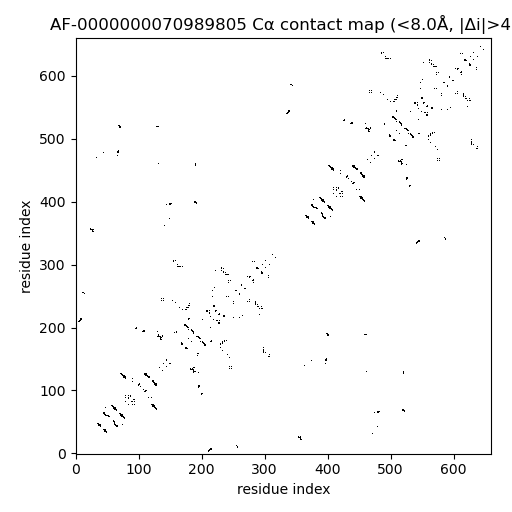.938 -20.734 1 95.19 175 ILE A CA 1
ATOM 1365 C C . ILE A 1 175 ? 5.867 -17.609 -20.047 1 95.19 175 ILE A C 1
ATOM 1367 O O . ILE A 1 175 ? 4.762 -17.062 -19.984 1 95.19 175 ILE A O 1
ATOM 1371 N N . ILE A 1 176 ? 6.148 -18.766 -19.547 1 95 176 ILE A N 1
ATOM 1372 C CA . ILE A 1 176 ? 5.168 -19.531 -18.766 1 95 176 ILE A CA 1
ATOM 1373 C C . ILE A 1 176 ? 5.543 -19.516 -17.297 1 95 176 ILE A C 1
ATOM 1375 O O . ILE A 1 176 ? 6.68 -19.828 -16.938 1 95 176 ILE A O 1
ATOM 1379 N N . HIS A 1 177 ? 4.652 -19.141 -16.438 1 95.31 177 HIS A N 1
ATOM 1380 C CA . HIS A 1 177 ? 4.934 -19.047 -15.008 1 95.31 177 HIS A CA 1
ATOM 1381 C C . HIS A 1 177 ? 5.109 -20.438 -14.391 1 95.31 177 HIS A C 1
ATOM 1383 O O . HIS A 1 177 ? 6.07 -20.672 -13.648 1 95.31 177 HIS A O 1
ATOM 1389 N N . ARG A 1 178 ? 4.102 -21.344 -14.641 1 93.94 178 ARG A N 1
ATOM 1390 C CA . ARG A 1 178 ? 4.105 -22.781 -14.352 1 93.94 178 ARG A CA 1
ATOM 1391 C C . ARG A 1 178 ? 3.742 -23.047 -12.898 1 93.94 178 ARG A C 1
ATOM 1393 O O . ARG A 1 178 ? 3.604 -24.203 -12.492 1 93.94 178 ARG A O 1
ATOM 1400 N N . ASP A 1 179 ? 3.492 -22 -12.125 1 94.25 179 ASP A N 1
ATOM 1401 C CA . ASP A 1 179 ? 3.098 -22.219 -10.742 1 94.25 179 ASP A CA 1
ATOM 1402 C C . ASP A 1 179 ? 2.137 -21.141 -10.258 1 94.25 179 ASP A C 1
ATOM 1404 O O . ASP A 1 179 ? 2.316 -20.594 -9.172 1 94.25 179 ASP A O 1
ATOM 1408 N N . VAL A 1 180 ? 1.208 -20.828 -11.031 1 96.25 180 VAL A N 1
ATOM 1409 C CA . VAL A 1 180 ? 0.157 -19.906 -10.633 1 96.25 180 VAL A CA 1
ATOM 1410 C C . VAL A 1 180 ? -0.741 -20.547 -9.586 1 96.25 180 VAL A C 1
ATOM 1412 O O . VAL A 1 180 ? -1.341 -21.594 -9.836 1 96.25 180 VAL A O 1
ATOM 1415 N N . LYS A 1 181 ? -0.744 -19.969 -8.406 1 94.12 181 LYS A N 1
ATOM 1416 C CA . LYS A 1 181 ? -1.588 -20.422 -7.301 1 94.12 181 LYS A CA 1
ATOM 1417 C C . LYS A 1 181 ? -1.805 -19.281 -6.293 1 94.12 181 LYS A C 1
ATOM 1419 O O . LYS A 1 181 ? -1.119 -18.266 -6.344 1 94.12 181 LYS A O 1
ATOM 1424 N N . GLY A 1 182 ? -2.77 -19.422 -5.465 1 91.62 182 GLY A N 1
ATOM 1425 C CA . GLY A 1 182 ? -3.129 -18.391 -4.508 1 91.62 182 GLY A CA 1
ATOM 1426 C C . GLY A 1 182 ? -1.959 -17.922 -3.66 1 91.62 182 GLY A C 1
ATOM 1427 O O . GLY A 1 182 ? -1.864 -16.75 -3.311 1 91.62 182 GLY A O 1
ATOM 1428 N N . GLU A 1 183 ? -1.046 -18.797 -3.365 1 89.12 183 GLU A N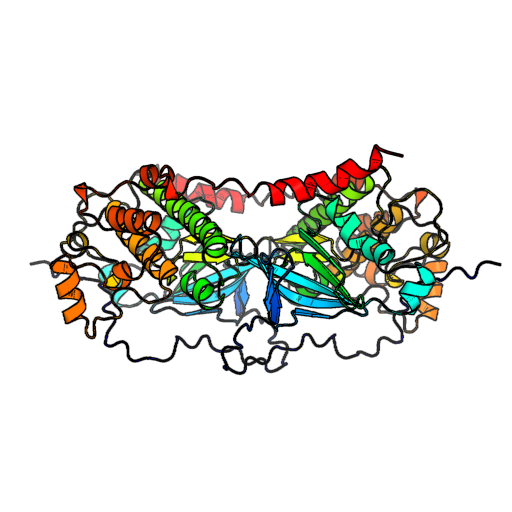 1
ATOM 1429 C CA . GLU A 1 183 ? 0.101 -18.5 -2.514 1 89.12 183 GLU A CA 1
ATOM 1430 C C . GLU A 1 183 ? 1.114 -17.625 -3.242 1 89.12 183 GLU A C 1
ATOM 1432 O O . GLU A 1 183 ? 1.907 -16.922 -2.605 1 89.12 183 GLU A O 1
ATOM 1437 N N . ASN A 1 184 ? 1.087 -17.719 -4.535 1 91.81 184 ASN A N 1
ATOM 1438 C CA . ASN A 1 184 ? 2.049 -16.953 -5.336 1 91.81 184 ASN A CA 1
ATOM 1439 C C . ASN A 1 184 ? 1.433 -15.688 -5.906 1 91.81 184 ASN A C 1
ATOM 1441 O O . ASN A 1 184 ? 2.029 -15.031 -6.766 1 91.81 184 ASN A O 1
ATOM 1445 N N . ILE A 1 185 ? 0.221 -15.422 -5.496 1 94.44 185 ILE A N 1
ATOM 1446 C CA . ILE A 1 185 ? -0.463 -14.18 -5.844 1 94.44 185 ILE A CA 1
ATOM 1447 C C . ILE A 1 185 ? -0.576 -13.289 -4.605 1 94.44 185 ILE A C 1
ATOM 1449 O O . ILE A 1 185 ? -1.318 -13.602 -3.674 1 94.44 185 ILE A O 1
ATOM 1453 N N . LEU A 1 186 ? 0.135 -12.211 -4.73 1 92.19 186 LEU A N 1
ATOM 1454 C CA . LEU A 1 186 ? 0.17 -11.297 -3.594 1 92.19 186 LEU A CA 1
ATOM 1455 C C . LEU A 1 186 ? -0.827 -10.156 -3.779 1 92.19 186 LEU A C 1
ATOM 1457 O O . LEU A 1 186 ? -1.048 -9.695 -4.902 1 92.19 186 LEU A O 1
ATOM 1461 N N . ILE A 1 187 ? -1.386 -9.727 -2.693 1 89.44 187 ILE A N 1
ATOM 1462 C CA . ILE A 1 187 ? -2.355 -8.641 -2.76 1 89.44 187 ILE A CA 1
ATOM 1463 C C . ILE A 1 187 ? -1.992 -7.562 -1.742 1 89.44 187 ILE A C 1
ATOM 1465 O O . ILE A 1 187 ? -1.644 -7.871 -0.6 1 89.44 187 ILE A O 1
ATOM 1469 N N . ASP A 1 188 ? -1.985 -6.355 -2.232 1 87 188 ASP A N 1
ATOM 1470 C CA . ASP A 1 188 ? -1.945 -5.207 -1.334 1 87 188 ASP A CA 1
ATOM 1471 C C . ASP A 1 188 ? -3.342 -4.863 -0.818 1 87 188 ASP A C 1
ATOM 1473 O O . ASP A 1 188 ? -4.184 -4.371 -1.571 1 87 188 ASP A O 1
ATOM 1477 N N . GLY A 1 189 ? -3.57 -5.098 0.36 1 83.19 189 GLY A N 1
ATOM 1478 C CA . GLY A 1 189 ? -4.895 -4.93 0.938 1 83.19 189 GLY A CA 1
ATOM 1479 C C . GLY A 1 189 ? -5.383 -3.494 0.911 1 83.19 189 GLY A C 1
ATOM 1480 O O . GLY A 1 189 ? -6.586 -3.238 0.991 1 83.19 189 GLY A O 1
ATOM 1481 N N . VAL A 1 190 ? -4.539 -2.568 0.771 1 81.94 190 VAL A N 1
ATOM 1482 C CA . VAL A 1 190 ? -4.914 -1.158 0.817 1 81.94 190 VAL A CA 1
ATOM 1483 C C . VAL A 1 190 ? -5.227 -0.661 -0.593 1 81.94 190 VAL A C 1
ATOM 1485 O O . VAL A 1 190 ? -6.219 0.038 -0.805 1 81.94 190 VAL A O 1
ATOM 1488 N N . SER A 1 191 ? -4.477 -1.062 -1.463 1 82.62 191 SER A N 1
ATOM 1489 C CA . SER A 1 191 ? -4.68 -0.58 -2.824 1 82.62 191 SER A CA 1
ATOM 1490 C C . SER A 1 191 ? -5.52 -1.56 -3.639 1 82.62 191 SER A C 1
ATOM 1492 O O . SER A 1 191 ? -6.086 -1.192 -4.668 1 82.62 191 SER A O 1
ATOM 1494 N N . GLY A 1 192 ? -5.496 -2.803 -3.225 1 86.12 192 GLY A N 1
ATOM 1495 C CA . GLY A 1 192 ? -6.168 -3.834 -3.996 1 86.12 192 GLY A CA 1
ATOM 1496 C C . GLY A 1 192 ? -5.336 -4.352 -5.156 1 86.12 192 GLY A C 1
ATOM 1497 O O . GLY A 1 192 ? -5.801 -5.184 -5.938 1 86.12 192 GLY A O 1
ATOM 1498 N N . LYS A 1 193 ? -4.18 -3.889 -5.207 1 90.06 193 LYS A N 1
ATOM 1499 C CA . LYS A 1 193 ? -3.311 -4.305 -6.305 1 90.06 193 LYS A CA 1
ATOM 1500 C C . LYS A 1 193 ? -2.771 -5.711 -6.078 1 90.06 193 LYS A C 1
ATOM 1502 O O . LYS A 1 193 ? -2.377 -6.059 -4.961 1 90.06 193 LYS A O 1
ATOM 1507 N N . ILE A 1 194 ? -2.768 -6.445 -7.18 1 92.94 194 ILE A N 1
ATOM 1508 C CA . ILE A 1 194 ? -2.303 -7.824 -7.16 1 92.94 194 ILE A CA 1
ATOM 1509 C C . ILE A 1 194 ? -0.964 -7.93 -7.887 1 92.94 194 ILE A C 1
ATOM 1511 O O . ILE A 1 194 ? -0.747 -7.266 -8.898 1 92.94 194 ILE A O 1
ATOM 1515 N N . LYS A 1 195 ? -0.134 -8.773 -7.359 1 94.25 195 LYS A N 1
ATOM 1516 C CA . LYS A 1 195 ? 1.129 -9.047 -8.039 1 94.25 195 LYS A CA 1
ATOM 1517 C C . LYS A 1 195 ? 1.413 -10.547 -8.086 1 94.25 195 LYS A C 1
ATOM 1519 O O . LYS A 1 195 ? 1.354 -11.227 -7.059 1 94.25 195 LYS A O 1
ATOM 1524 N N . LEU A 1 196 ? 1.646 -11.031 -9.219 1 95.81 196 LEU A N 1
ATOM 1525 C CA . LEU A 1 196 ? 2.137 -12.391 -9.367 1 95.81 196 LEU A CA 1
ATOM 1526 C C . LEU A 1 196 ? 3.586 -12.508 -8.898 1 95.81 196 LEU A C 1
ATOM 1528 O O . LEU A 1 196 ? 4.422 -11.68 -9.266 1 95.81 196 LEU A O 1
ATOM 1532 N N . ALA A 1 197 ? 3.814 -13.461 -8.07 1 92.75 197 ALA A N 1
ATOM 1533 C CA . ALA A 1 197 ? 5.148 -13.633 -7.504 1 92.75 197 ALA A CA 1
ATOM 1534 C C . ALA A 1 197 ? 5.641 -15.07 -7.684 1 92.75 197 ALA A C 1
ATOM 1536 O O . ALA A 1 197 ? 4.965 -15.891 -8.305 1 92.75 197 ALA A O 1
ATOM 1537 N N . ASP A 1 198 ? 6.895 -15.32 -7.262 1 89.69 198 ASP A N 1
ATOM 1538 C CA . ASP A 1 198 ? 7.566 -16.625 -7.273 1 89.69 198 ASP A CA 1
ATOM 1539 C C . ASP A 1 198 ? 7.727 -17.141 -8.695 1 89.69 198 ASP A C 1
ATOM 1541 O O . ASP A 1 198 ? 7.043 -18.094 -9.102 1 89.69 198 ASP A O 1
ATOM 1545 N N . PHE A 1 199 ? 8.648 -16.719 -9.359 1 91.56 199 PHE A N 1
ATOM 1546 C CA . PHE A 1 199 ? 8.969 -17.109 -10.727 1 91.56 199 PHE A CA 1
ATOM 1547 C C . PHE A 1 199 ? 10.086 -18.141 -10.75 1 91.56 199 PHE A C 1
ATOM 1549 O O . PHE A 1 199 ? 10.828 -18.25 -11.734 1 91.56 199 PHE A O 1
ATOM 1556 N N . GLY A 1 200 ? 10.211 -18.828 -9.727 1 85.69 200 GLY A N 1
ATOM 1557 C CA . GLY A 1 200 ? 11.297 -19.781 -9.555 1 85.69 200 GLY A CA 1
ATOM 1558 C C . GLY A 1 200 ? 11.305 -20.875 -10.617 1 85.69 200 GLY A C 1
ATOM 1559 O O . GLY A 1 200 ? 12.367 -21.375 -10.984 1 85.69 200 GLY A O 1
ATOM 1560 N N . VAL A 1 201 ? 10.148 -21.234 -11.078 1 78.81 201 VAL A N 1
ATOM 1561 C CA . VAL A 1 201 ? 10.102 -22.328 -12.047 1 78.81 201 VAL A CA 1
ATOM 1562 C C . VAL A 1 201 ? 9.594 -21.797 -13.391 1 78.81 201 VAL A C 1
ATOM 1564 O O . VAL A 1 201 ? 9.25 -22.578 -14.281 1 78.81 201 VAL A O 1
ATOM 1567 N N . ALA A 1 202 ? 9.57 -20.562 -13.453 1 81.25 202 ALA A N 1
ATOM 1568 C CA . ALA A 1 202 ? 9.141 -19.953 -14.711 1 81.25 202 ALA A CA 1
ATOM 1569 C C . ALA A 1 202 ? 10.18 -20.188 -15.805 1 81.25 202 ALA A C 1
ATOM 1571 O O . ALA A 1 202 ? 11.375 -20.266 -15.523 1 81.25 202 ALA A O 1
ATOM 1572 N N . VAL A 1 203 ? 9.719 -20.344 -17.062 1 75.44 203 VAL A N 1
ATOM 1573 C CA . VAL A 1 203 ? 10.664 -20.625 -18.141 1 75.44 203 VAL A CA 1
ATOM 1574 C C . VAL A 1 203 ? 10.234 -19.891 -19.422 1 75.44 203 VAL A C 1
ATOM 1576 O O . VAL A 1 203 ? 9.039 -19.797 -19.703 1 75.44 203 VAL A O 1
ATOM 1579 N N . PRO A 1 204 ? 11.266 -19.297 -20.031 1 74.75 204 PRO A N 1
ATOM 1580 C CA . PRO A 1 204 ? 10.969 -18.922 -21.406 1 74.75 204 PRO A CA 1
ATOM 1581 C C . PRO A 1 204 ? 10.75 -20.141 -22.312 1 74.75 204 PRO A C 1
ATOM 1583 O O . PRO A 1 204 ? 11.523 -21.094 -22.266 1 74.75 204 PRO A O 1
ATOM 1586 N N . PHE A 1 205 ? 9.578 -20.203 -22.859 1 69.88 205 PHE A N 1
ATOM 1587 C CA . PHE A 1 205 ? 9.195 -21.391 -23.625 1 69.88 205 PHE A CA 1
ATOM 1588 C C . PHE A 1 205 ? 9.906 -21.406 -24.969 1 69.88 205 PHE A C 1
ATOM 1590 O O . PHE A 1 205 ? 9.703 -20.516 -25.812 1 69.88 205 PHE A O 1
ATOM 1597 N N . ALA A 1 206 ? 11.008 -22.109 -25.078 1 61.81 206 ALA A N 1
ATOM 1598 C CA . ALA A 1 206 ? 11.656 -22.328 -26.375 1 61.81 206 ALA A CA 1
ATOM 1599 C C . ALA A 1 206 ? 11.281 -23.688 -26.953 1 61.81 206 ALA A C 1
ATOM 1601 O O . ALA A 1 206 ? 12.055 -24.281 -27.703 1 61.81 206 ALA A O 1
ATOM 1602 N N . GLY A 1 207 ? 10.094 -24.188 -26.609 1 57.34 207 GLY A N 1
ATOM 1603 C CA . GLY A 1 207 ? 9.742 -25.5 -27.109 1 57.34 207 GLY A CA 1
ATOM 1604 C C . GLY A 1 207 ? 9.43 -26.5 -26.016 1 57.34 207 GLY A C 1
ATOM 1605 O O . GLY A 1 207 ? 9.109 -26.125 -24.891 1 57.34 207 GLY A O 1
ATOM 1606 N N . GLU A 1 208 ? 9.445 -27.844 -26.266 1 54.78 208 GLU A N 1
ATOM 1607 C CA . GLU A 1 208 ? 9.086 -28.938 -25.375 1 54.78 208 GLU A CA 1
ATOM 1608 C C . GLU A 1 208 ? 10.078 -29.047 -24.219 1 54.78 208 GLU A C 1
ATOM 1610 O O . GLU A 1 208 ? 11.289 -29 -24.422 1 54.78 208 GLU A O 1
ATOM 1615 N N . THR A 1 209 ? 9.688 -28.547 -23.094 1 56.84 209 THR A N 1
ATOM 1616 C CA . THR A 1 209 ? 10.578 -28.766 -21.969 1 56.84 209 THR A CA 1
ATOM 1617 C C . THR A 1 209 ? 10.281 -30.109 -21.312 1 56.84 209 THR A C 1
ATOM 1619 O O . THR A 1 209 ? 9.133 -30.547 -21.266 1 56.84 209 THR A O 1
ATOM 1622 N N . ASP A 1 210 ? 11.289 -30.969 -21.094 1 59.53 210 ASP A N 1
ATOM 1623 C CA . ASP A 1 210 ? 11.156 -32.312 -20.547 1 59.53 210 ASP A CA 1
ATOM 1624 C C . ASP A 1 210 ? 10.852 -32.281 -19.047 1 59.53 210 ASP A C 1
ATOM 1626 O O . ASP A 1 210 ? 10.523 -33.312 -18.453 1 59.53 210 ASP A O 1
ATOM 1630 N N . ASP A 1 211 ? 10.812 -31.094 -18.469 1 75.88 211 ASP A N 1
ATOM 1631 C CA . ASP A 1 211 ? 10.617 -31.125 -17.031 1 75.88 211 ASP A CA 1
ATOM 1632 C C . ASP A 1 211 ? 9.266 -30.531 -16.641 1 75.88 211 ASP A C 1
ATOM 1634 O O . ASP A 1 211 ? 8.719 -29.688 -17.359 1 75.88 211 ASP A O 1
ATOM 1638 N N . VAL A 1 212 ? 8.578 -31.297 -15.719 1 79.25 212 VAL A N 1
ATOM 1639 C CA . VAL A 1 212 ? 7.301 -30.859 -15.18 1 79.25 212 VAL A CA 1
ATOM 1640 C C . VAL A 1 212 ? 7.523 -30.125 -13.859 1 79.25 212 VAL A C 1
ATOM 1642 O O . VAL A 1 212 ? 8.266 -30.609 -13 1 79.25 212 VAL A O 1
ATOM 1645 N N . ALA A 1 213 ? 7.059 -28.875 -13.797 1 85.12 213 ALA A N 1
ATOM 1646 C CA . ALA A 1 213 ? 7.195 -28.094 -12.562 1 85.12 213 ALA A CA 1
ATOM 1647 C C . ALA A 1 213 ? 5.863 -27.469 -12.164 1 85.12 213 ALA A C 1
ATOM 1649 O O . ALA A 1 213 ? 5.016 -27.188 -13.016 1 85.12 213 ALA A O 1
ATOM 1650 N N . GLY A 1 214 ? 5.664 -27.312 -10.883 1 88.06 214 GLY A N 1
ATOM 1651 C CA . GLY A 1 214 ? 4.473 -26.656 -10.359 1 88.06 214 GLY A CA 1
ATOM 1652 C C . GLY A 1 214 ? 3.869 -27.391 -9.172 1 88.06 214 GLY A C 1
ATOM 1653 O O . GLY A 1 214 ? 4.559 -28.141 -8.484 1 88.06 214 GLY A O 1
ATOM 1654 N N . THR A 1 215 ? 2.645 -26.984 -8.867 1 90.69 215 THR A N 1
ATOM 1655 C CA . THR A 1 215 ? 1.89 -27.609 -7.781 1 90.69 215 THR A CA 1
ATOM 1656 C C . THR A 1 215 ? 0.836 -28.562 -8.344 1 90.69 215 THR A C 1
ATOM 1658 O O . THR A 1 215 ? -0.017 -28.156 -9.133 1 90.69 215 THR A O 1
ATOM 1661 N N . LEU A 1 216 ? 0.831 -29.75 -7.926 1 91.88 216 LEU A N 1
ATOM 1662 C CA . LEU A 1 216 ? 0.058 -30.844 -8.5 1 91.88 216 LEU A CA 1
ATOM 1663 C C . LEU A 1 216 ? -1.42 -30.484 -8.586 1 91.88 216 LEU A C 1
ATOM 1665 O O . LEU A 1 216 ? -2.039 -30.625 -9.641 1 91.88 216 LEU A O 1
ATOM 1669 N N . SER A 1 217 ? -1.986 -29.922 -7.551 1 93.56 217 SER A N 1
ATOM 1670 C CA . SER A 1 217 ? -3.42 -29.656 -7.496 1 93.56 217 SER A CA 1
ATOM 1671 C C . SER A 1 217 ? -3.822 -28.594 -8.516 1 93.56 217 SER A C 1
ATOM 1673 O O . SER A 1 217 ? -5.008 -28.422 -8.797 1 93.56 217 SER A O 1
ATOM 1675 N N . TYR A 1 218 ? -2.842 -27.953 -9.094 1 95.31 218 TYR A N 1
ATOM 1676 C CA . TYR A 1 218 ? -3.131 -26.875 -10.039 1 95.31 218 TYR A CA 1
ATOM 1677 C C . TYR A 1 218 ? -2.729 -27.281 -11.453 1 95.31 218 TYR A C 1
ATOM 1679 O O . TYR A 1 218 ? -2.818 -26.484 -12.391 1 95.31 218 TYR A O 1
ATOM 1687 N N . MET A 1 219 ? -2.334 -28.5 -11.609 1 94.19 219 MET A N 1
ATOM 1688 C CA . MET A 1 219 ? -1.858 -28.984 -12.906 1 94.19 219 MET A CA 1
ATOM 1689 C C . MET A 1 219 ? -2.967 -29.719 -13.656 1 94.19 219 MET A C 1
ATOM 1691 O O . MET A 1 219 ? -3.797 -30.391 -13.039 1 94.19 219 MET A O 1
ATOM 1695 N N . SER A 1 220 ? -2.871 -29.609 -14.945 1 94.38 220 SER A N 1
ATOM 1696 C CA . SER A 1 220 ? -3.748 -30.391 -15.812 1 94.38 220 SER A CA 1
ATOM 1697 C C . SER A 1 220 ? -3.123 -31.734 -16.172 1 94.38 220 SER A C 1
ATOM 1699 O O . SER A 1 220 ? -1.946 -31.969 -15.898 1 94.38 220 SER A O 1
ATOM 1701 N N . ALA A 1 221 ? -3.918 -32.594 -16.766 1 93.31 221 ALA A N 1
ATOM 1702 C CA . ALA A 1 221 ? -3.418 -33.875 -17.219 1 93.31 221 ALA A CA 1
ATOM 1703 C C . ALA A 1 221 ? -2.297 -33.688 -18.25 1 93.31 221 ALA A C 1
ATOM 1705 O O . ALA A 1 221 ? -1.296 -34.406 -18.203 1 93.31 221 ALA A O 1
ATOM 1706 N N . GLU A 1 222 ? -2.467 -32.719 -19.172 1 92 222 GLU A N 1
ATOM 1707 C CA . GLU A 1 222 ? -1.446 -32.438 -20.172 1 92 222 GLU A CA 1
ATOM 1708 C C . GLU A 1 222 ? -0.131 -32.031 -19.531 1 92 222 GLU A C 1
ATOM 1710 O O . GLU A 1 222 ? 0.947 -32.375 -20.016 1 92 222 GLU A O 1
ATOM 1715 N N . ASP A 1 223 ? -0.259 -31.25 -18.453 1 91.5 223 ASP A N 1
ATOM 1716 C CA . ASP A 1 223 ? 0.938 -30.828 -17.734 1 91.5 223 ASP A CA 1
ATOM 1717 C C . ASP A 1 223 ? 1.729 -32.031 -17.219 1 91.5 223 ASP A C 1
ATOM 1719 O O . ASP A 1 223 ? 2.955 -32.062 -17.344 1 91.5 223 ASP A O 1
ATOM 1723 N N . LEU A 1 224 ? 1.026 -33 -16.688 1 89.56 224 LEU A N 1
ATOM 1724 C CA . LEU A 1 224 ? 1.654 -34.188 -16.109 1 89.56 224 LEU A CA 1
ATOM 1725 C C . LEU A 1 224 ? 2.369 -35 -17.203 1 89.56 224 LEU A C 1
ATOM 1727 O O . LEU A 1 224 ? 3.332 -35.719 -16.906 1 89.56 224 LEU A O 1
ATOM 1731 N N . ASN A 1 225 ? 1.914 -34.812 -18.406 1 87.56 225 ASN A N 1
ATOM 1732 C CA . ASN A 1 225 ? 2.52 -35.5 -19.531 1 87.56 225 ASN A CA 1
ATOM 1733 C C . ASN A 1 225 ? 3.688 -34.719 -20.109 1 87.56 225 ASN A C 1
ATOM 1735 O O . ASN A 1 225 ? 4.223 -35.062 -21.172 1 87.56 225 ASN A O 1
ATOM 1739 N N . GLY A 1 226 ? 3.979 -33.594 -19.5 1 86.75 226 GLY A N 1
ATOM 1740 C CA . GLY A 1 226 ? 5.117 -32.812 -19.953 1 86.75 226 GLY A CA 1
ATOM 1741 C C . GLY A 1 226 ? 4.773 -31.812 -21.047 1 86.75 226 GLY A C 1
ATOM 1742 O O . GLY A 1 226 ? 5.66 -31.328 -21.75 1 86.75 226 GLY A O 1
ATOM 1743 N N . GLU A 1 227 ? 3.562 -31.562 -21.25 1 87.81 227 GLU A N 1
ATOM 1744 C CA . GLU A 1 227 ? 3.111 -30.656 -22.297 1 87.81 227 GLU A CA 1
ATOM 1745 C C . GLU A 1 227 ? 2.703 -29.297 -21.734 1 87.81 227 GLU A C 1
ATOM 1747 O O . GLU A 1 227 ? 1.632 -28.781 -22.047 1 87.81 227 GLU A O 1
ATOM 1752 N N . GLN A 1 228 ? 3.596 -28.734 -21 1 89.38 228 GLN A N 1
ATOM 1753 C CA . GLN A 1 228 ? 3.268 -27.453 -20.391 1 89.38 228 GLN A CA 1
ATOM 1754 C C . GLN A 1 228 ? 3.375 -26.328 -21.422 1 89.38 228 GLN A C 1
ATOM 1756 O O . GLN A 1 228 ? 4.277 -26.328 -22.266 1 89.38 228 GLN A O 1
ATOM 1761 N N . SER A 1 229 ? 2.443 -25.422 -21.406 1 91.75 229 SER A N 1
ATOM 1762 C CA . SER A 1 229 ? 2.336 -24.25 -22.266 1 91.75 229 SER A CA 1
ATOM 1763 C C . SER A 1 229 ? 1.64 -23.109 -21.547 1 91.75 229 SER A C 1
ATOM 1765 O O . SER A 1 229 ? 1.379 -23.188 -20.344 1 91.75 229 SER A O 1
ATOM 1767 N N . GLU A 1 230 ? 1.434 -22.047 -22.297 1 94.69 230 GLU A N 1
ATOM 1768 C CA . GLU A 1 230 ? 0.715 -20.922 -21.734 1 94.69 230 GLU A CA 1
ATOM 1769 C C . GLU A 1 230 ? -0.664 -21.328 -21.234 1 94.69 230 GLU A C 1
ATOM 1771 O O . GLU A 1 230 ? -1.199 -20.734 -20.297 1 94.69 230 GLU A O 1
ATOM 1776 N N . LYS A 1 231 ? -1.165 -22.391 -21.781 1 96.06 231 LYS A N 1
ATOM 1777 C CA . LYS A 1 231 ? -2.479 -22.891 -21.391 1 96.06 231 LYS A CA 1
ATOM 1778 C C . LYS A 1 231 ? -2.438 -23.516 -20 1 96.06 231 LYS A C 1
ATOM 1780 O O . LYS A 1 231 ? -3.469 -23.609 -19.328 1 96.06 231 LYS A O 1
ATOM 1785 N N . SER A 1 232 ? -1.249 -23.938 -19.578 1 95.75 232 SER A N 1
ATOM 1786 C CA . SER A 1 232 ? -1.078 -24.453 -18.219 1 95.75 232 SER A CA 1
ATOM 1787 C C . SER A 1 232 ? -1.352 -23.375 -17.188 1 95.75 232 SER A C 1
ATOM 1789 O O . SER A 1 232 ? -1.989 -23.625 -16.156 1 95.75 232 SER A O 1
ATOM 1791 N N . ASP A 1 233 ? -0.888 -22.156 -17.5 1 97.62 233 ASP A N 1
ATOM 1792 C CA . ASP A 1 233 ? -1.128 -21.016 -16.609 1 97.62 233 ASP A CA 1
ATOM 1793 C C . ASP A 1 233 ? -2.617 -20.703 -16.531 1 97.62 233 ASP A C 1
ATOM 1795 O O . ASP A 1 233 ? -3.113 -20.312 -15.469 1 97.62 233 ASP A O 1
ATOM 1799 N N . ILE A 1 234 ? -3.299 -20.875 -17.594 1 98.44 234 ILE A N 1
ATOM 1800 C CA . ILE A 1 234 ? -4.73 -20.609 -17.641 1 98.44 234 ILE A CA 1
ATOM 1801 C C . ILE A 1 234 ? -5.477 -21.625 -16.781 1 98.44 234 ILE A C 1
ATOM 1803 O O . ILE A 1 234 ? -6.395 -21.266 -16.047 1 98.44 234 ILE A O 1
ATOM 1807 N N . TYR A 1 235 ? -5.062 -22.859 -16.938 1 98.12 235 TYR A N 1
ATOM 1808 C CA . TYR A 1 235 ? -5.648 -23.906 -16.109 1 98.12 235 TYR A CA 1
ATOM 1809 C C . TYR A 1 235 ? -5.453 -23.609 -14.633 1 98.12 235 TYR A C 1
ATOM 1811 O O . TYR A 1 235 ? -6.406 -23.656 -13.852 1 98.12 235 TYR A O 1
ATOM 1819 N N . ALA A 1 236 ? -4.262 -23.281 -14.281 1 97.88 236 ALA A N 1
ATOM 1820 C CA . ALA A 1 236 ? -3.924 -22.969 -12.898 1 97.88 236 ALA A CA 1
ATOM 1821 C C . ALA A 1 236 ? -4.723 -21.766 -12.406 1 97.88 236 ALA A C 1
ATOM 1823 O O . ALA A 1 236 ? -5.168 -21.734 -11.258 1 97.88 236 ALA A O 1
ATOM 1824 N N . PHE A 1 237 ? -4.891 -20.812 -13.289 1 98.12 237 PHE A N 1
ATOM 1825 C CA . PHE A 1 237 ? -5.715 -19.656 -12.969 1 98.12 237 PHE A CA 1
ATOM 1826 C C . PHE A 1 237 ? -7.141 -20.078 -12.648 1 98.12 237 PHE A C 1
ATOM 1828 O O . PHE A 1 237 ? -7.73 -19.594 -11.672 1 98.12 237 PHE A O 1
ATOM 1835 N N . GLY A 1 238 ? -7.715 -20.844 -13.453 1 97.81 238 GLY A N 1
ATOM 1836 C CA . GLY A 1 238 ? -9.039 -21.375 -13.164 1 97.81 238 GLY A CA 1
ATOM 1837 C C . GLY A 1 238 ? -9.148 -22.031 -11.805 1 97.81 238 GLY A C 1
ATOM 1838 O O . GLY A 1 238 ? -10.133 -21.828 -11.094 1 97.81 238 GLY A O 1
ATOM 1839 N N . MET A 1 239 ? -8.141 -22.781 -11.477 1 96.81 239 MET A N 1
ATOM 1840 C CA . MET A 1 239 ? -8.102 -23.438 -10.164 1 96.81 239 MET A CA 1
ATOM 1841 C C . MET A 1 239 ? -8.039 -22.406 -9.047 1 96.81 239 MET A C 1
ATOM 1843 O O . MET A 1 239 ? -8.664 -22.578 -8 1 96.81 239 MET A O 1
ATOM 1847 N N . CYS A 1 240 ? -7.281 -21.359 -9.234 1 95.69 240 CYS A N 1
ATOM 1848 C CA . CYS A 1 240 ? -7.211 -20.266 -8.266 1 95.69 240 CYS A CA 1
ATOM 1849 C C . CYS A 1 240 ? -8.586 -19.641 -8.055 1 95.69 240 CYS A C 1
ATOM 1851 O O . CYS A 1 240 ? -8.984 -19.375 -6.918 1 95.69 240 CYS A O 1
ATOM 1853 N N . LEU A 1 241 ? -9.203 -19.391 -9.156 1 95.06 241 LEU A N 1
ATOM 1854 C CA . LEU A 1 241 ? -10.531 -18.797 -9.062 1 95.06 241 LEU A CA 1
ATOM 1855 C C . LEU A 1 241 ? -11.492 -19.703 -8.305 1 95.06 241 LEU A C 1
ATOM 1857 O O . LEU A 1 241 ? -12.266 -19.234 -7.473 1 95.06 241 LEU A O 1
ATOM 1861 N N . LEU A 1 242 ? -11.422 -20.953 -8.594 1 94.31 242 LEU A N 1
ATOM 1862 C CA . LEU A 1 242 ? -12.242 -21.922 -7.875 1 94.31 242 LEU A CA 1
ATOM 1863 C C . LEU A 1 242 ? -11.977 -21.859 -6.375 1 94.31 242 LEU A C 1
ATOM 1865 O O . LEU A 1 242 ? -12.914 -21.812 -5.574 1 94.31 242 LEU A O 1
ATOM 1869 N N . GLN A 1 243 ? -10.781 -21.812 -6.051 1 91.06 243 GLN A N 1
ATOM 1870 C CA . GLN A 1 243 ? -10.391 -21.703 -4.648 1 91.06 243 GLN A CA 1
ATOM 1871 C C . GLN A 1 243 ? -10.938 -20.422 -4.027 1 91.06 243 GLN A C 1
ATOM 1873 O O . GLN A 1 243 ? -11.398 -20.422 -2.885 1 91.06 243 GLN A O 1
ATOM 1878 N N . MET A 1 244 ? -10.844 -19.359 -4.758 1 88.25 244 MET A N 1
ATOM 1879 C CA . MET A 1 244 ? -11.328 -18.078 -4.25 1 88.25 244 MET A CA 1
ATOM 1880 C C . MET A 1 244 ? -12.828 -18.125 -4.012 1 88.25 244 MET A C 1
ATOM 1882 O O . MET A 1 244 ? -13.336 -17.5 -3.068 1 88.25 244 MET A O 1
ATOM 1886 N N . MET A 1 245 ? -13.508 -18.812 -4.824 1 88.06 245 MET A N 1
ATOM 1887 C CA . MET A 1 245 ? -14.969 -18.875 -4.742 1 88.06 245 MET A CA 1
ATOM 1888 C C . MET A 1 245 ? -15.406 -19.766 -3.584 1 88.06 245 MET A C 1
ATOM 1890 O O . MET A 1 245 ? -16.406 -19.5 -2.932 1 88.06 245 MET A O 1
ATOM 1894 N N . THR A 1 246 ? -14.617 -20.766 -3.318 1 87.06 246 THR A N 1
ATOM 1895 C CA . THR A 1 246 ? -15.07 -21.75 -2.35 1 87.06 246 THR A CA 1
ATOM 1896 C C . THR A 1 246 ? -14.328 -21.594 -1.026 1 87.06 246 THR A C 1
ATOM 1898 O O . THR A 1 246 ? -14.75 -22.141 -0.002 1 87.06 246 THR A O 1
ATOM 1901 N N . LYS A 1 247 ? -13.156 -20.891 -1.034 1 83.44 247 LYS A N 1
ATOM 1902 C CA . LYS A 1 247 ? -12.297 -20.641 0.124 1 83.44 247 LYS A CA 1
ATOM 1903 C C . LYS A 1 247 ? -11.68 -21.938 0.64 1 83.44 247 LYS A C 1
ATOM 1905 O O . LYS A 1 247 ? -11.219 -21.984 1.782 1 83.44 247 LYS A O 1
ATOM 1910 N N . ASP A 1 248 ? -11.742 -22.969 -0.177 1 81.94 248 ASP A N 1
ATOM 1911 C CA . ASP A 1 248 ? -11.148 -24.266 0.139 1 81.94 248 ASP A CA 1
ATOM 1912 C C . ASP A 1 248 ? -10.023 -24.609 -0.839 1 81.94 248 ASP A C 1
ATOM 1914 O O . ASP A 1 248 ? -10.078 -24.219 -2.008 1 81.94 248 ASP A O 1
ATOM 1918 N N . PRO A 1 249 ? -9.086 -25.328 -0.26 1 87.62 249 PRO A N 1
ATOM 1919 C CA . PRO A 1 249 ? -8.094 -25.812 -1.219 1 87.62 249 PRO A CA 1
ATOM 1920 C C . PRO A 1 249 ? -8.711 -26.703 -2.295 1 87.62 249 PRO A C 1
ATOM 1922 O O . PRO A 1 249 ? -9.633 -27.469 -2.014 1 87.62 249 PRO A O 1
ATOM 1925 N N . VAL A 1 250 ? -8.219 -26.609 -3.471 1 91.62 250 VAL A N 1
ATOM 1926 C CA . VAL A 1 250 ? -8.734 -27.438 -4.559 1 91.62 250 VAL A CA 1
ATOM 1927 C C . VAL A 1 250 ? -8.367 -28.891 -4.312 1 91.62 250 VAL A C 1
ATOM 1929 O O . VAL A 1 250 ? -7.273 -29.203 -3.826 1 91.62 250 VAL A O 1
ATOM 1932 N N . TYR A 1 251 ? -9.305 -29.828 -4.566 1 94.12 251 TYR A N 1
ATOM 1933 C CA . TYR A 1 251 ? -9.188 -31.266 -4.395 1 94.12 251 TYR A CA 1
ATOM 1934 C C . TYR A 1 251 ? -9.039 -31.641 -2.922 1 94.12 251 TYR A C 1
ATOM 1936 O O . TYR A 1 251 ? -8.328 -32.594 -2.578 1 94.12 251 TYR A O 1
ATOM 1944 N N . SER A 1 252 ? -9.578 -30.828 -2.096 1 90.94 252 SER A N 1
ATOM 1945 C CA . SER A 1 252 ? -9.508 -31.094 -0.661 1 90.94 252 SER A CA 1
ATOM 1946 C C . SER A 1 252 ? -10.164 -32.438 -0.313 1 90.94 252 SER A C 1
ATOM 1948 O O . SER A 1 252 ? -9.93 -32.969 0.766 1 90.94 252 SER A O 1
ATOM 1950 N N . GLU A 1 253 ? -10.945 -32.969 -1.152 1 91.88 253 GLU A N 1
ATOM 1951 C CA . GLU A 1 253 ? -11.617 -34.25 -0.954 1 91.88 253 GLU A CA 1
ATOM 1952 C C . GLU A 1 253 ? -10.633 -35.406 -1.074 1 91.88 253 GLU A C 1
ATOM 1954 O O . GLU A 1 253 ? -10.93 -36.531 -0.654 1 91.88 253 GLU A O 1
ATOM 1959 N N . CYS A 1 254 ? -9.539 -35.156 -1.776 1 92.81 254 CYS A N 1
ATOM 1960 C CA . CYS A 1 254 ? -8.547 -36.219 -1.938 1 92.81 254 CYS A CA 1
ATOM 1961 C C . CYS A 1 254 ? -7.789 -36.469 -0.64 1 92.81 254 CYS A C 1
ATOM 1963 O O . CYS A 1 254 ? -7.363 -35.5 0.018 1 92.81 254 CYS A O 1
ATOM 1965 N N . ARG A 1 255 ? -7.559 -37.656 -0.286 1 91.31 255 ARG A N 1
ATOM 1966 C CA . ARG A 1 255 ? -6.941 -38.031 0.986 1 91.31 255 ARG A CA 1
ATOM 1967 C C . ARG A 1 255 ? -5.469 -38.375 0.8 1 91.31 255 ARG A C 1
ATOM 1969 O O . ARG A 1 255 ? -4.746 -38.594 1.777 1 91.31 255 ARG A O 1
ATOM 1976 N N . SER A 1 256 ? -5.078 -38.594 -0.438 1 91.56 256 SER A N 1
ATOM 1977 C CA . SER A 1 256 ? -3.689 -38.938 -0.733 1 91.56 256 SER A CA 1
ATOM 1978 C C . SER A 1 256 ? -3.248 -38.344 -2.068 1 91.56 256 SER A C 1
ATOM 1980 O O . SER A 1 256 ? -4.082 -37.969 -2.896 1 91.56 256 SER A O 1
ATOM 1982 N N . GLU A 1 257 ? -1.99 -38.25 -2.215 1 91.56 257 GLU A N 1
ATOM 1983 C CA . GLU A 1 257 ? -1.427 -37.781 -3.48 1 91.56 257 GLU A CA 1
ATOM 1984 C C . GLU A 1 257 ? -1.785 -38.719 -4.625 1 91.56 257 GLU A C 1
ATOM 1986 O O . GLU A 1 257 ? -1.982 -38.281 -5.758 1 91.56 257 GLU A O 1
ATOM 1991 N N . TYR A 1 258 ? -1.765 -39.969 -4.27 1 92.25 258 TYR A N 1
ATOM 1992 C CA . TYR A 1 258 ? -2.115 -40.969 -5.27 1 92.25 258 TYR A CA 1
ATOM 1993 C C . TYR A 1 258 ? -3.529 -40.75 -5.793 1 92.25 258 TYR A C 1
ATOM 1995 O O . TYR A 1 258 ? -3.77 -40.812 -7 1 92.25 258 TYR A O 1
ATOM 2003 N N . GLU A 1 259 ? -4.371 -40.469 -4.848 1 94.12 259 GLU A N 1
ATOM 2004 C CA . GLU A 1 259 ? -5.75 -40.188 -5.238 1 94.12 259 GLU A CA 1
ATOM 2005 C C . GLU A 1 259 ? -5.828 -38.938 -6.102 1 94.12 259 GLU A C 1
ATOM 2007 O O . GLU A 1 259 ? -6.559 -38.906 -7.094 1 94.12 259 GLU A O 1
ATOM 2012 N N . LEU A 1 260 ? -5.121 -37.969 -5.711 1 94.81 260 LEU A N 1
ATOM 2013 C CA . LEU A 1 260 ? -5.086 -36.688 -6.449 1 94.81 260 LEU A CA 1
ATOM 2014 C C . LEU A 1 260 ? -4.555 -36.906 -7.863 1 94.81 260 LEU A C 1
ATOM 2016 O O . LEU A 1 260 ? -5.172 -36.469 -8.836 1 94.81 260 LEU A O 1
ATOM 2020 N N . LEU A 1 261 ? -3.453 -37.625 -7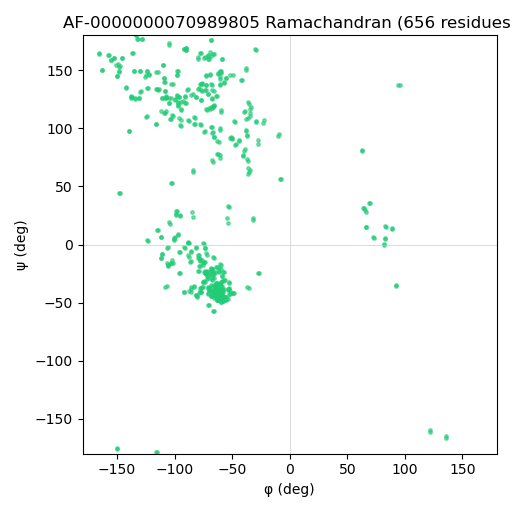.984 1 94.31 261 LEU A N 1
ATOM 2021 C CA . LEU A 1 261 ? -2.848 -37.938 -9.273 1 94.31 261 LEU A CA 1
ATOM 2022 C C . LEU A 1 261 ? -3.83 -38.688 -10.18 1 94.31 261 LEU A C 1
ATOM 2024 O O . LEU A 1 261 ? -3.936 -38.375 -11.367 1 94.31 261 LEU A O 1
ATOM 2028 N N . GLY A 1 262 ? -4.484 -39.625 -9.602 1 94.88 262 GLY A N 1
ATOM 2029 C CA . GLY A 1 262 ? -5.473 -40.375 -10.352 1 94.88 262 GLY A CA 1
ATOM 2030 C C . GLY A 1 262 ? -6.578 -39.5 -10.922 1 94.88 262 GLY A C 1
ATOM 2031 O O . GLY A 1 262 ? -6.957 -39.656 -12.086 1 94.88 262 GLY A O 1
ATOM 2032 N N . LYS A 1 263 ? -7.051 -38.625 -10.125 1 94.69 263 LYS A N 1
ATOM 2033 C CA . LYS A 1 263 ? -8.125 -37.719 -10.562 1 94.69 263 LYS A CA 1
ATOM 2034 C C . LYS A 1 263 ? -7.652 -36.812 -11.68 1 94.69 263 LYS A C 1
ATOM 2036 O O . LYS A 1 263 ? -8.344 -36.625 -12.68 1 94.69 263 LYS A O 1
ATOM 2041 N N . ILE A 1 264 ? -6.52 -36.25 -11.531 1 94.38 264 ILE A N 1
ATOM 2042 C CA . ILE A 1 264 ? -5.984 -35.312 -12.523 1 94.38 264 ILE A CA 1
ATOM 2043 C C . ILE A 1 264 ? -5.766 -36.062 -13.852 1 94.38 264 ILE A C 1
ATOM 2045 O O . ILE A 1 264 ? -6.176 -35.562 -14.906 1 94.38 264 ILE A O 1
ATOM 2049 N N . LYS A 1 265 ? -5.145 -37.219 -13.82 1 93.81 265 LYS A N 1
ATOM 2050 C CA . LYS A 1 265 ? -4.844 -38 -15.031 1 93.81 265 LYS A CA 1
ATOM 2051 C C . LYS A 1 265 ? -6.125 -38.406 -15.758 1 93.81 265 LYS A C 1
ATOM 2053 O O . LYS A 1 265 ? -6.145 -38.469 -16.984 1 93.81 265 LYS A O 1
ATOM 2058 N N . SER A 1 266 ? -7.16 -38.656 -14.984 1 93.38 266 SER A N 1
ATOM 2059 C CA . SER A 1 266 ? -8.422 -39.062 -15.578 1 93.38 266 SER A CA 1
ATOM 2060 C C . SER A 1 266 ? -9.266 -37.875 -16 1 93.38 266 SER A C 1
ATOM 2062 O O . SER A 1 266 ? -10.359 -38.031 -16.547 1 93.38 266 SER A O 1
ATOM 2064 N N . GLY A 1 267 ? -8.82 -36.719 -15.68 1 90.38 267 GLY A N 1
ATOM 2065 C CA . GLY A 1 267 ? -9.516 -35.5 -16.094 1 90.38 267 GLY A CA 1
ATOM 2066 C C . GLY A 1 267 ? -10.672 -35.156 -15.172 1 90.38 267 GLY A C 1
ATOM 2067 O O . GLY A 1 267 ? -11.57 -34.375 -15.562 1 90.38 267 GLY A O 1
ATOM 2068 N N . VAL A 1 268 ? -10.688 -35.75 -14.023 1 93.81 268 VAL A N 1
ATOM 2069 C CA . VAL A 1 268 ? -11.742 -35.469 -13.055 1 93.81 268 VAL A CA 1
ATOM 2070 C C . VAL A 1 268 ? -11.469 -34.125 -12.383 1 93.81 268 VAL A C 1
ATOM 2072 O O . VAL A 1 268 ? -10.406 -33.906 -11.797 1 93.81 268 VAL A O 1
ATOM 2075 N N . LYS A 1 269 ? -12.43 -33.25 -12.469 1 94.88 269 LYS A N 1
ATOM 2076 C CA . LYS A 1 269 ? -12.305 -31.922 -11.867 1 94.88 269 LYS A CA 1
ATOM 2077 C C . LYS A 1 269 ? -12.586 -31.969 -10.367 1 94.88 269 LYS A C 1
ATOM 2079 O O . LYS A 1 269 ? -13.203 -32.906 -9.875 1 94.88 269 LYS A O 1
ATOM 2084 N N . PRO A 1 270 ? -12.109 -30.938 -9.625 1 95.44 270 PRO A N 1
ATOM 2085 C CA . PRO A 1 270 ? -12.375 -30.906 -8.18 1 95.44 270 PRO A CA 1
ATOM 2086 C C . PRO A 1 270 ? -13.867 -30.875 -7.855 1 95.44 270 PRO A C 1
ATOM 2088 O O . PRO A 1 270 ? -14.641 -30.234 -8.555 1 95.44 270 PRO A O 1
ATOM 2091 N N . ALA A 1 271 ? -14.211 -31.469 -6.785 1 93.31 271 ALA A N 1
ATOM 2092 C CA . ALA A 1 271 ? -15.602 -31.547 -6.344 1 93.31 271 ALA A CA 1
ATOM 2093 C C . ALA A 1 271 ? -16.141 -30.156 -5.992 1 93.31 271 ALA A C 1
ATOM 2095 O O . ALA A 1 271 ? -17.344 -29.906 -6.098 1 93.31 271 ALA A O 1
ATOM 2096 N N . ASP A 1 272 ? -15.258 -29.281 -5.637 1 91.81 272 ASP A N 1
ATOM 2097 C CA . ASP A 1 272 ? -15.633 -27.922 -5.238 1 91.81 272 ASP A CA 1
ATOM 2098 C C . ASP A 1 272 ? -16.328 -27.188 -6.383 1 91.81 272 ASP A C 1
ATOM 2100 O O . ASP A 1 272 ? -17.016 -26.203 -6.156 1 91.81 272 ASP A O 1
ATOM 2104 N N . LEU A 1 273 ? -16.062 -27.625 -7.566 1 93.62 273 LEU A N 1
ATOM 2105 C CA . LEU A 1 273 ? -16.672 -27 -8.719 1 93.62 273 LEU A CA 1
ATOM 2106 C C . LEU A 1 273 ? -18.203 -27.016 -8.602 1 93.62 273 LEU A C 1
ATOM 2108 O O . LEU A 1 273 ? -18.875 -26.078 -9.023 1 93.62 273 LEU A O 1
ATOM 2112 N N . TYR A 1 274 ? -18.703 -28.016 -7.957 1 91.25 274 TYR A N 1
ATOM 2113 C CA . TYR A 1 274 ? -20.141 -28.172 -7.797 1 91.25 274 TYR A CA 1
ATOM 2114 C C . TYR A 1 274 ? -20.688 -27.188 -6.754 1 91.25 274 TYR A C 1
ATOM 2116 O O . TYR A 1 274 ? -21.891 -26.953 -6.684 1 91.25 274 TYR A O 1
ATOM 2124 N N . LEU A 1 275 ? -19.875 -26.656 -5.969 1 90.31 275 LEU A N 1
ATOM 2125 C CA . LEU A 1 275 ? -20.281 -25.75 -4.898 1 90.31 275 LEU A CA 1
ATOM 2126 C C . LEU A 1 275 ? -20.391 -24.312 -5.414 1 90.31 275 LEU A C 1
ATOM 2128 O O . LEU A 1 275 ? -20.938 -23.453 -4.73 1 90.31 275 LEU A O 1
ATOM 2132 N N . VAL A 1 276 ? -19.859 -24.109 -6.555 1 91.25 276 VAL A N 1
ATOM 2133 C CA . VAL A 1 276 ? -19.953 -22.781 -7.129 1 91.25 276 VAL A CA 1
ATOM 2134 C C . VAL A 1 276 ? -21.391 -22.516 -7.59 1 91.25 276 VAL A C 1
ATOM 2136 O O . VAL A 1 276 ? -21.859 -23.109 -8.555 1 91.25 276 VAL A O 1
ATOM 2139 N N . GLN A 1 277 ? -22.062 -21.578 -7.008 1 87.31 277 GLN A N 1
ATOM 2140 C CA . GLN A 1 277 ? -23.484 -21.328 -7.227 1 87.31 277 GLN A CA 1
ATOM 2141 C C . GLN A 1 277 ? -23.703 -20.422 -8.43 1 87.31 277 GLN A C 1
ATOM 2143 O O . GLN A 1 277 ? -24.641 -20.625 -9.203 1 87.31 277 GLN A O 1
ATOM 2148 N N . ASP A 1 278 ? -22.906 -19.438 -8.57 1 88.31 278 ASP A N 1
ATOM 2149 C CA . ASP A 1 278 ? -23.047 -18.5 -9.68 1 88.31 278 ASP A CA 1
ATOM 2150 C C . ASP A 1 278 ? -22.734 -19.172 -11.016 1 88.31 278 ASP A C 1
ATOM 2152 O O . ASP A 1 278 ? -21.609 -19.578 -11.258 1 88.31 278 ASP A O 1
ATOM 2156 N N . LYS A 1 279 ? -23.672 -19.25 -11.875 1 91.94 279 LYS A N 1
ATOM 2157 C CA . LYS A 1 279 ? -23.562 -19.984 -13.125 1 91.94 279 LYS A CA 1
ATOM 2158 C C . LYS A 1 279 ? -22.516 -19.359 -14.047 1 91.94 279 LYS A C 1
ATOM 2160 O O . LYS A 1 279 ? -21.797 -20.078 -14.742 1 91.94 279 LYS A O 1
ATOM 2165 N N . MET A 1 280 ? -22.5 -18.094 -14.047 1 91.69 280 MET A N 1
ATOM 2166 C CA . MET A 1 280 ? -21.547 -17.422 -14.914 1 91.69 280 MET A CA 1
ATOM 2167 C C . MET A 1 280 ? -20.109 -17.719 -14.484 1 91.69 280 MET A C 1
ATOM 2169 O O . MET A 1 280 ? -19.25 -18 -15.32 1 91.69 280 MET A O 1
ATOM 2173 N N . VAL A 1 281 ? -19.922 -17.688 -13.211 1 92.88 281 VAL A N 1
ATOM 2174 C CA . VAL A 1 281 ? -18.594 -17.969 -12.68 1 92.88 281 VAL A CA 1
ATOM 2175 C C . VAL A 1 281 ? -18.234 -19.438 -12.922 1 92.88 281 VAL A C 1
ATOM 2177 O O . VAL A 1 281 ? -17.094 -19.75 -13.305 1 92.88 281 VAL A O 1
ATOM 2180 N N . LYS A 1 282 ? -19.156 -20.281 -12.688 1 94.56 282 LYS A N 1
ATOM 2181 C CA . LYS A 1 282 ? -18.922 -21.703 -12.891 1 94.56 282 LYS A CA 1
ATOM 2182 C C . LYS A 1 282 ? -18.516 -21.984 -14.336 1 94.56 282 LYS A C 1
ATOM 2184 O O . LYS A 1 282 ? -17.547 -22.703 -14.578 1 94.56 282 LYS A O 1
ATOM 2189 N N . LYS A 1 283 ? -19.219 -21.375 -15.258 1 95.75 283 LYS A N 1
ATOM 2190 C CA . LYS A 1 283 ? -18.922 -21.562 -16.672 1 95.75 283 LYS A CA 1
ATOM 2191 C C . LYS A 1 283 ? -17.531 -21.016 -17.016 1 95.75 283 LYS A C 1
ATOM 2193 O O . LYS A 1 283 ? -16.797 -21.609 -17.812 1 95.75 283 LYS A O 1
ATOM 2198 N N . PHE A 1 284 ? -17.266 -19.906 -16.453 1 97.25 284 PHE A N 1
ATOM 2199 C CA . PHE A 1 284 ? -15.961 -19.281 -16.656 1 97.25 284 PHE A CA 1
ATOM 2200 C C . PHE A 1 284 ? -14.844 -20.203 -16.172 1 97.25 284 PHE A C 1
ATOM 2202 O O . PHE A 1 284 ? -13.852 -20.406 -16.875 1 97.25 284 PHE A O 1
ATOM 2209 N N . ILE A 1 285 ? -15.008 -20.781 -15.008 1 97.5 285 ILE A N 1
ATOM 2210 C CA . ILE A 1 285 ? -14.023 -21.703 -14.445 1 97.5 285 ILE A CA 1
ATOM 2211 C C . ILE A 1 285 ? -13.906 -22.938 -15.328 1 97.5 285 ILE A C 1
ATOM 2213 O O . ILE A 1 285 ? -12.805 -23.391 -15.625 1 97.5 285 ILE A O 1
ATOM 2217 N N . GLU A 1 286 ? -14.977 -23.406 -15.766 1 97.06 286 GLU A N 1
ATOM 2218 C CA . GLU A 1 286 ? -14.992 -24.609 -16.594 1 97.06 286 GLU A CA 1
ATOM 2219 C C . GLU A 1 286 ? -14.242 -24.375 -17.906 1 97.06 286 GLU A C 1
ATOM 2221 O O . GLU A 1 286 ? -13.57 -25.266 -18.422 1 97.06 286 GLU A O 1
ATOM 2226 N N . LYS A 1 287 ? -14.375 -23.25 -18.453 1 97.62 287 LYS A N 1
ATOM 2227 C CA . LYS A 1 287 ? -13.641 -22.906 -19.656 1 97.62 287 LYS A CA 1
ATOM 2228 C C . LYS A 1 287 ? -12.133 -22.953 -19.422 1 97.62 287 LYS A C 1
ATOM 2230 O O . LYS A 1 287 ? -11.375 -23.422 -20.281 1 97.62 287 LYS A O 1
ATOM 2235 N N . CYS A 1 288 ? -11.742 -22.453 -18.297 1 98.25 288 CYS A N 1
ATOM 2236 C CA . CYS A 1 288 ? -10.328 -22.453 -17.953 1 98.25 288 CYS A CA 1
ATOM 2237 C C . CYS A 1 288 ? -9.82 -23.875 -17.734 1 98.25 288 CYS A C 1
ATOM 2239 O O . CYS A 1 288 ? -8.641 -24.156 -17.953 1 98.25 288 CYS A O 1
ATOM 2241 N N . LEU A 1 289 ? -10.688 -24.766 -17.281 1 97.56 289 LEU A N 1
ATOM 2242 C CA . LEU A 1 289 ? -10.289 -26.109 -16.906 1 97.56 289 LEU A CA 1
ATOM 2243 C C . LEU A 1 289 ? -10.539 -27.094 -18.031 1 97.56 289 LEU A C 1
ATOM 2245 O O . LEU A 1 289 ? -10.406 -28.312 -17.844 1 97.56 289 LEU A O 1
ATOM 2249 N N . ALA A 1 290 ? -10.906 -26.578 -19.203 1 96.75 290 ALA A N 1
ATOM 2250 C CA . ALA A 1 290 ? -11.117 -27.438 -20.375 1 96.75 290 ALA A CA 1
ATOM 2251 C C . ALA A 1 290 ? -9.797 -28.031 -20.859 1 96.75 290 ALA A C 1
ATOM 2253 O O . ALA A 1 290 ? -8.742 -27.781 -20.266 1 96.75 290 ALA A O 1
ATOM 2254 N N . LYS A 1 291 ? -9.93 -28.891 -21.875 1 94.88 291 LYS A N 1
ATOM 2255 C CA . LYS A 1 291 ? -8.727 -29.422 -22.516 1 94.88 291 LYS A CA 1
ATOM 2256 C C . LYS A 1 291 ? -7.879 -28.297 -23.094 1 94.88 291 LYS A C 1
ATOM 2258 O O . LYS A 1 291 ? -8.414 -27.281 -23.547 1 94.88 291 LYS A O 1
ATOM 2263 N N . ALA A 1 292 ? -6.629 -28.531 -23.109 1 94.5 292 ALA A N 1
ATOM 2264 C CA . ALA A 1 292 ? -5.68 -27.484 -23.5 1 94.5 292 ALA A CA 1
ATOM 2265 C C . ALA A 1 292 ? -6.07 -26.859 -24.844 1 94.5 292 ALA A C 1
ATOM 2267 O O . ALA A 1 292 ? -6.004 -25.641 -25.016 1 94.5 292 ALA A O 1
ATOM 2268 N N . SER A 1 293 ? -6.512 -27.641 -25.797 1 94.38 293 SER A N 1
ATOM 2269 C CA . SER A 1 293 ? -6.832 -27.188 -27.141 1 94.38 293 SER A CA 1
ATOM 2270 C C . SER A 1 293 ? -8.062 -26.281 -27.141 1 94.38 293 SER A C 1
ATOM 2272 O O . SER A 1 293 ? -8.266 -25.5 -28.062 1 94.38 293 SER A O 1
ATOM 2274 N N . LYS A 1 294 ? -8.859 -26.406 -26.141 1 96.38 294 LYS A N 1
ATOM 2275 C CA . LYS A 1 294 ? -10.109 -25.641 -26.062 1 96.38 294 LYS A CA 1
ATOM 2276 C C . LYS A 1 294 ? -10 -24.516 -25.047 1 96.38 294 LYS A C 1
ATOM 2278 O O . LYS A 1 294 ? -10.93 -23.719 -24.891 1 96.38 294 LYS A O 1
ATOM 2283 N N . ARG A 1 295 ? -8.891 -24.406 -24.375 1 97.12 295 ARG A N 1
ATOM 2284 C CA . ARG A 1 295 ? -8.719 -23.391 -23.344 1 97.12 295 ARG A CA 1
ATOM 2285 C C . ARG A 1 295 ? -8.469 -22.016 -23.984 1 97.12 295 ARG A C 1
ATOM 2287 O O . ARG A 1 295 ? -7.648 -21.891 -24.891 1 97.12 295 ARG A O 1
ATOM 2294 N N . PRO A 1 296 ? -9.18 -21.031 -23.5 1 97.75 296 PRO A N 1
ATOM 2295 C CA . PRO A 1 296 ? -8.945 -19.688 -24.031 1 97.75 296 PRO A CA 1
ATOM 2296 C C . PRO A 1 296 ? -7.598 -19.125 -23.578 1 97.75 296 PRO A C 1
ATOM 2298 O O . PRO A 1 296 ? -6.977 -19.641 -22.656 1 97.75 296 PRO A O 1
ATOM 2301 N N . SER A 1 297 ? -7.141 -18.125 -24.344 1 97.94 297 SER A N 1
ATOM 2302 C CA . SER A 1 297 ? -5.965 -17.359 -23.938 1 97.94 297 SER A CA 1
ATOM 2303 C C . SER A 1 297 ? -6.312 -16.344 -22.844 1 97.94 297 SER A C 1
ATOM 2305 O O . SER A 1 297 ? -7.488 -16.078 -22.609 1 97.94 297 SER A O 1
ATOM 2307 N N . ALA A 1 298 ? -5.297 -15.859 -22.219 1 98.19 298 ALA A N 1
ATOM 2308 C CA . ALA A 1 298 ? -5.523 -14.789 -21.234 1 98.19 298 ALA A CA 1
ATOM 2309 C C . ALA A 1 298 ? -6.219 -13.594 -21.891 1 98.19 298 ALA A C 1
ATOM 2311 O O . ALA A 1 298 ? -7.121 -13 -21.297 1 98.19 298 ALA A O 1
ATOM 2312 N N . THR A 1 299 ? -5.852 -13.281 -23.078 1 97.69 299 THR A N 1
ATOM 2313 C CA . THR A 1 299 ? -6.445 -12.18 -23.828 1 97.69 299 THR A CA 1
ATOM 2314 C C . THR A 1 299 ? -7.941 -12.406 -24.016 1 97.69 299 THR A C 1
ATOM 2316 O O . THR A 1 299 ? -8.742 -11.5 -23.797 1 97.69 299 THR A O 1
ATOM 2319 N N . ASP A 1 300 ? -8.25 -13.602 -24.391 1 97.62 300 ASP A N 1
ATOM 2320 C CA . ASP A 1 300 ? -9.656 -13.938 -24.625 1 97.62 300 ASP A CA 1
ATOM 2321 C C . ASP A 1 300 ? -10.453 -13.875 -23.328 1 97.62 300 ASP A C 1
ATOM 2323 O O . ASP A 1 300 ? -11.594 -13.406 -23.312 1 97.62 300 ASP A O 1
ATOM 2327 N N . LEU A 1 301 ? -9.883 -14.375 -22.312 1 98.06 301 LEU A N 1
ATOM 2328 C CA . LEU A 1 301 ? -10.57 -14.391 -21.031 1 98.06 301 LEU A CA 1
ATOM 2329 C C . LEU A 1 301 ? -10.844 -12.969 -20.547 1 98.06 301 LEU A C 1
ATOM 2331 O O . LEU A 1 301 ? -11.883 -12.703 -19.938 1 98.06 301 LEU A O 1
ATOM 2335 N N . LEU A 1 302 ? -9.906 -12.047 -20.734 1 97.38 302 LEU A N 1
ATOM 2336 C CA . LEU A 1 302 ? -10.062 -10.664 -20.312 1 97.38 302 LEU A CA 1
ATOM 2337 C C . LEU A 1 302 ? -11.258 -10.008 -20.984 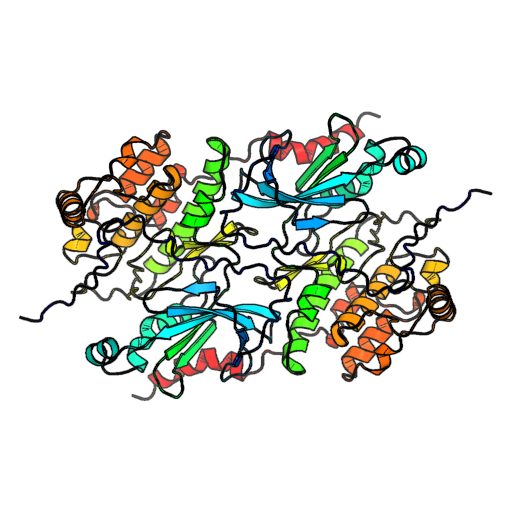1 97.38 302 LEU A C 1
ATOM 2339 O O . LEU A 1 302 ? -11.82 -9.039 -20.469 1 97.38 302 LEU A O 1
ATOM 2343 N N . LYS A 1 303 ? -11.695 -10.539 -22.078 1 95.88 303 LYS A N 1
ATOM 2344 C CA . LYS A 1 303 ? -12.828 -10.016 -22.828 1 95.88 303 LYS A CA 1
ATOM 2345 C C . LYS A 1 303 ? -14.117 -10.75 -22.453 1 95.88 303 LYS A C 1
ATOM 2347 O O . LYS A 1 303 ? -15.195 -10.406 -22.953 1 95.88 303 LYS A O 1
ATOM 2352 N N . HIS A 1 304 ? -14.016 -11.719 -21.703 1 95.19 304 HIS A N 1
ATOM 2353 C CA . HIS A 1 304 ? -15.172 -12.523 -21.344 1 95.19 304 HIS A CA 1
ATOM 2354 C C . HIS A 1 304 ? -16.203 -11.688 -20.594 1 95.19 304 HIS A C 1
ATOM 2356 O O . HIS A 1 304 ? -15.852 -10.875 -19.734 1 95.19 304 HIS A O 1
ATOM 2362 N N . PRO A 1 305 ? -17.469 -11.883 -20.688 1 92.38 305 PRO A N 1
ATOM 2363 C CA . PRO A 1 305 ? -18.531 -11.102 -20.047 1 92.38 305 PRO A CA 1
ATOM 2364 C C . PRO A 1 305 ? -18.5 -11.172 -18.531 1 92.38 305 PRO A C 1
ATOM 2366 O O . PRO A 1 305 ? -18.891 -10.227 -17.859 1 92.38 305 PRO A O 1
ATOM 2369 N N . PHE A 1 306 ? -18.094 -12.266 -18.109 1 92.12 306 PHE A N 1
ATOM 2370 C CA . PHE A 1 306 ? -17.984 -12.391 -16.672 1 92.12 306 PHE A CA 1
ATOM 2371 C C . PHE A 1 306 ? -17.141 -11.258 -16.094 1 92.12 306 PHE A C 1
ATOM 2373 O O . PHE A 1 306 ? -17.422 -10.75 -15 1 92.12 306 PHE A O 1
ATOM 2380 N N . LEU A 1 307 ? -16.094 -10.891 -16.797 1 94.12 307 LEU A N 1
ATOM 2381 C CA . LEU A 1 307 ? -15.148 -9.906 -16.281 1 94.12 307 LEU A CA 1
ATOM 2382 C C . LEU A 1 307 ? -15.547 -8.492 -16.703 1 94.12 307 LEU A C 1
ATOM 2384 O O . LEU A 1 307 ? -14.844 -7.527 -16.406 1 94.12 307 LEU A O 1
ATOM 2388 N N . ALA A 1 308 ? -16.625 -8.367 -17.5 1 84.31 308 ALA A N 1
ATOM 2389 C CA . ALA A 1 308 ? -17.109 -7.047 -17.891 1 84.31 308 ALA A CA 1
ATOM 2390 C C . ALA A 1 308 ? -17.578 -6.238 -16.688 1 84.31 308 ALA A C 1
ATOM 2392 O O . ALA A 1 308 ? -18.078 -6.801 -15.719 1 84.31 308 ALA A O 1
ATOM 2393 N N . GLU A 1 309 ? -17.016 -5.016 -16.609 1 66.88 309 GLU A N 1
ATOM 2394 C CA . GLU A 1 309 ? -17.266 -4.125 -15.477 1 66.88 309 GLU A CA 1
ATOM 2395 C C . GLU A 1 309 ? -18.766 -4.027 -15.164 1 66.88 309 GLU A C 1
ATOM 2397 O O . GLU A 1 309 ? -19.578 -3.9 -16.078 1 66.88 309 GLU A O 1
ATOM 2402 N N . THR A 1 310 ? -19.141 -4.598 -14.203 1 55.78 310 THR A N 1
ATOM 2403 C CA . THR A 1 310 ? -20.5 -4.301 -13.75 1 55.78 310 THR A CA 1
ATOM 2404 C C . THR A 1 310 ? -20.641 -2.818 -13.414 1 55.78 310 THR A C 1
ATOM 2406 O O . THR A 1 310 ? -19.734 -2.221 -12.828 1 55.78 310 THR A O 1
ATOM 2409 N N . THR A 1 311 ? -21.453 -2.115 -14.125 1 47.12 311 THR A N 1
ATOM 2410 C CA . THR A 1 311 ? -21.828 -0.736 -13.82 1 47.12 311 THR A CA 1
ATOM 2411 C C . THR A 1 311 ? -22.016 -0.545 -12.32 1 47.12 311 THR A C 1
ATOM 2413 O O . THR A 1 311 ? -22.672 -1.359 -11.664 1 47.12 311 THR A O 1
ATOM 2416 N N . LYS A 1 312 ? -21.203 0.18 -11.844 1 47.56 312 LYS A N 1
ATOM 2417 C CA . LYS A 1 312 ? -21.438 0.643 -10.484 1 47.56 312 LYS A CA 1
ATOM 2418 C C . LYS A 1 312 ? -22.922 0.832 -10.211 1 47.56 312 LYS A C 1
ATOM 2420 O O . LYS A 1 312 ? -23.641 1.409 -11.031 1 47.56 312 LYS A O 1
ATOM 2425 N N . PRO A 1 313 ? -23.5 0.209 -9.383 1 38.34 313 PRO A N 1
ATOM 2426 C CA . PRO A 1 313 ? -24.906 0.563 -9.203 1 38.34 313 PRO A CA 1
ATOM 2427 C C . PRO A 1 313 ? -25.141 2.072 -9.211 1 38.34 313 PRO A C 1
ATOM 2429 O O . PRO A 1 313 ? -24.281 2.838 -8.797 1 38.34 313 PRO A O 1
ATOM 2432 N N . ALA A 1 314 ? -26.266 2.549 -9.828 1 37.75 314 ALA A N 1
ATOM 2433 C CA . ALA A 1 314 ? -26.703 3.932 -10.008 1 37.75 314 ALA A CA 1
ATOM 2434 C C . ALA A 1 314 ? -26.656 4.699 -8.688 1 37.75 314 ALA A C 1
ATOM 2436 O O . ALA A 1 314 ? -26.328 5.887 -8.664 1 37.75 314 ALA A O 1
ATOM 2437 N N . TRP A 1 315 ? -27.047 4.102 -7.73 1 36.41 315 TRP A N 1
ATOM 2438 C CA . TRP A 1 315 ? -27.156 4.797 -6.449 1 36.41 315 TRP A CA 1
ATOM 2439 C C . TRP A 1 315 ? -25.766 5.199 -5.941 1 36.41 315 TRP A C 1
ATOM 2441 O O . TRP A 1 315 ? -25.641 6.164 -5.184 1 36.41 315 TRP A O 1
ATOM 2451 N N . LEU A 1 316 ? -24.734 4.492 -6.273 1 40.59 316 LEU A N 1
ATOM 2452 C CA . LEU A 1 316 ? -23.375 4.887 -5.938 1 40.59 316 LEU A CA 1
ATOM 2453 C C . LEU A 1 316 ? -22.906 6.047 -6.812 1 40.59 316 LEU A C 1
ATOM 2455 O O . LEU A 1 316 ? -22.062 6.836 -6.402 1 40.59 316 LEU A O 1
ATOM 2459 N N . ARG A 1 317 ? -23.391 6.07 -8 1 41.12 317 ARG A N 1
ATOM 2460 C CA . ARG A 1 317 ? -23.234 7.246 -8.852 1 41.12 317 ARG A CA 1
ATOM 2461 C C . ARG A 1 317 ? -24 8.43 -8.289 1 41.12 317 ARG A C 1
ATOM 2463 O O . ARG A 1 317 ? -23.625 9.586 -8.492 1 41.12 317 ARG A O 1
ATOM 2470 N N . SER A 1 318 ? -25.172 8.18 -7.828 1 34.84 318 SER A N 1
ATOM 2471 C CA . SER A 1 318 ? -26.109 9.195 -7.348 1 34.84 318 SER A CA 1
ATOM 2472 C C . SER A 1 318 ? -25.641 9.797 -6.027 1 34.84 318 SER A C 1
ATOM 2474 O O . SER A 1 318 ? -26.031 10.914 -5.68 1 34.84 318 SER A O 1
ATOM 2476 N N . LEU A 1 319 ? -24.938 9.055 -5.25 1 35.72 319 LEU A N 1
ATOM 2477 C CA . LEU A 1 319 ? -24.5 9.688 -4.012 1 35.72 319 LEU A CA 1
ATOM 2478 C C . LEU A 1 319 ? -23.5 10.797 -4.293 1 35.72 319 LEU A C 1
ATOM 2480 O O . LEU A 1 319 ? -23.406 11.766 -3.533 1 35.72 319 LEU A O 1
ATOM 2484 N N . ARG A 1 320 ? -22.891 10.719 -5.434 1 36.16 320 ARG A N 1
ATOM 2485 C CA . ARG A 1 320 ? -22.188 11.938 -5.824 1 36.16 320 ARG A CA 1
ATOM 2486 C C . ARG A 1 320 ? -23.156 13.062 -6.133 1 36.16 320 ARG A C 1
ATOM 2488 O O . ARG A 1 320 ? -22.859 14.234 -5.883 1 36.16 320 ARG A O 1
ATOM 2495 N N . LYS A 1 321 ? -24.391 12.836 -6.828 1 35.41 321 LYS A N 1
ATOM 2496 C CA . LYS A 1 321 ? -25.312 13.875 -7.297 1 35.41 321 LYS A CA 1
ATOM 2497 C C . LYS A 1 321 ? -26.172 14.406 -6.152 1 35.41 321 LYS A C 1
ATOM 2499 O O . LYS A 1 321 ? -26.672 15.531 -6.219 1 35.41 321 LYS A O 1
ATOM 2504 N N . LEU A 1 322 ? -26.641 13.641 -5.32 1 34.72 322 LEU A N 1
ATOM 2505 C CA . LEU A 1 322 ? -27.609 14.211 -4.387 1 34.72 322 LEU A CA 1
ATOM 2506 C C . LEU A 1 322 ? -26.984 15.359 -3.598 1 34.72 322 LEU A C 1
ATOM 2508 O O . LEU A 1 322 ? -27.703 16.188 -3.043 1 34.72 322 LEU A O 1
ATOM 2512 N N . SER A 1 323 ? -25.719 15.406 -3.389 1 33.16 323 SER A N 1
ATOM 2513 C CA . SER A 1 323 ? -25.344 16.641 -2.701 1 33.16 323 SER A CA 1
ATOM 2514 C C . SER A 1 323 ? -25.438 17.844 -3.629 1 33.16 323 SER A C 1
ATOM 2516 O O . SER A 1 323 ? -25.359 18.984 -3.18 1 33.16 323 SER A O 1
ATOM 2518 N N . LEU A 1 324 ? -25.688 17.641 -4.973 1 33.22 324 LEU A N 1
ATOM 2519 C CA . LEU A 1 324 ? -25.844 18.812 -5.82 1 33.22 324 LEU A CA 1
ATOM 2520 C C . LEU A 1 324 ? -27.281 19.328 -5.797 1 33.22 324 LEU A C 1
ATOM 2522 O O . LEU A 1 324 ? -27.531 20.5 -6.051 1 33.22 324 LEU A O 1
ATOM 2526 N N . THR A 1 325 ? -28.266 18.531 -5.762 1 32.66 325 THR A N 1
ATOM 2527 C CA . THR A 1 325 ? -29.578 19.062 -6.129 1 32.66 325 THR A CA 1
ATOM 2528 C C . THR A 1 325 ? -30.141 19.953 -5.023 1 32.66 325 THR A C 1
ATOM 2530 O O . THR A 1 325 ? -31.125 20.656 -5.223 1 32.66 325 THR A O 1
ATOM 2533 N N . ARG A 1 326 ? -29.875 19.969 -3.725 1 32.94 326 ARG A N 1
ATOM 2534 C CA . ARG A 1 326 ? -30.781 20.797 -2.934 1 32.94 326 ARG A CA 1
ATOM 2535 C C . ARG A 1 326 ? -30.453 22.281 -3.121 1 32.94 326 ARG A C 1
ATOM 2537 O O . ARG A 1 326 ? -31.047 23.141 -2.465 1 32.94 326 ARG A O 1
ATOM 2544 N N . ARG A 1 327 ? -29.453 22.812 -3.949 1 33.44 327 ARG A N 1
ATOM 2545 C CA . ARG A 1 327 ? -29.422 24.266 -3.98 1 33.44 327 ARG A CA 1
ATOM 2546 C C . ARG A 1 327 ? -30.547 24.828 -4.852 1 33.44 327 ARG A C 1
ATOM 2548 O O . ARG A 1 327 ? -30.688 26.047 -4.988 1 33.44 327 ARG A O 1
ATOM 2555 N N . SER A 1 328 ? -31.25 24.047 -5.695 1 28.08 328 SER A N 1
ATOM 2556 C CA . SER A 1 328 ? -32.031 24.953 -6.543 1 28.08 328 SER A CA 1
ATOM 2557 C C . SER A 1 328 ? -33.25 25.5 -5.805 1 28.08 328 SER A C 1
ATOM 2559 O O . SER A 1 328 ? -33.844 26.5 -6.23 1 28.08 328 SER A O 1
ATOM 2561 N N . SER A 1 329 ? -33.969 24.766 -5.043 1 26.25 329 SER A N 1
ATOM 2562 C CA . SER A 1 329 ? -35.281 25.359 -4.863 1 26.25 329 SER A CA 1
ATOM 2563 C C . SER A 1 329 ? -35.25 26.484 -3.828 1 26.25 329 SER A C 1
ATOM 2565 O O . SER A 1 329 ? -36.25 27.172 -3.609 1 26.25 329 SER A O 1
ATOM 2567 N N . SER A 1 330 ? -34.312 26.844 -2.973 1 24.72 330 SER A N 1
ATOM 2568 C CA . SER A 1 330 ? -34.719 28.156 -2.473 1 24.72 330 SER A CA 1
ATOM 2569 C C . SER A 1 330 ? -34.188 29.281 -3.363 1 24.72 330 SER A C 1
ATOM 2571 O O . SER A 1 330 ? -33.094 29.156 -3.943 1 24.72 330 SER A O 1
ATOM 2573 N N . MET B 1 1 ? -18.281 41 24.688 1 22.89 1 MET B N 1
ATOM 2574 C CA . MET B 1 1 ? -16.906 40.531 24.797 1 22.89 1 MET B CA 1
ATOM 2575 C C . MET B 1 1 ? -16.812 39.031 24.516 1 22.89 1 MET B C 1
ATOM 2577 O O . MET B 1 1 ? -17.141 38.219 25.391 1 22.89 1 MET B O 1
ATOM 2581 N N . ALA B 1 2 ? -17.125 38.594 23.281 1 27.75 2 ALA B N 1
ATOM 2582 C CA . ALA B 1 2 ? -17.328 37.188 22.922 1 27.75 2 ALA B CA 1
ATOM 2583 C C . ALA B 1 2 ? -16.062 36.375 23.172 1 27.75 2 ALA B C 1
ATOM 2585 O O . ALA B 1 2 ? -14.969 36.75 22.766 1 27.75 2 ALA B O 1
ATOM 2586 N N . SER B 1 3 ? -15.961 35.594 24.328 1 27.59 3 SER B N 1
ATOM 2587 C CA . SER B 1 3 ? -14.898 34.688 24.781 1 27.59 3 SER B CA 1
ATOM 2588 C C . SER B 1 3 ? -14.461 33.75 23.656 1 27.59 3 SER B C 1
ATOM 2590 O O . SER B 1 3 ? -15.281 33.031 23.109 1 27.59 3 SER B O 1
ATOM 2592 N N . SER B 1 4 ? -13.539 34.156 22.797 1 29.91 4 SER B N 1
ATOM 2593 C CA . SER B 1 4 ? -12.883 33.5 21.688 1 29.91 4 SER B CA 1
ATOM 2594 C C . SER B 1 4 ? -12.32 32.125 22.109 1 29.91 4 SER B C 1
ATOM 2596 O O . SER B 1 4 ? -11.508 32.031 23.031 1 29.91 4 SER B O 1
ATOM 2598 N N . SER B 1 5 ? -13.094 31.094 21.953 1 33.72 5 SER B N 1
ATOM 2599 C CA . SER B 1 5 ? -12.727 29.734 22.359 1 33.72 5 SER B CA 1
ATOM 2600 C C . SER B 1 5 ? -11.484 29.25 21.609 1 33.72 5 SER B C 1
ATOM 2602 O O . SER B 1 5 ? -11.43 29.328 20.391 1 33.72 5 SER B O 1
ATOM 2604 N N . ARG B 1 6 ? -10.297 29.5 22.094 1 38.41 6 ARG B N 1
ATOM 2605 C CA . ARG B 1 6 ? -8.992 29.062 21.609 1 38.41 6 ARG B CA 1
ATOM 2606 C C . ARG B 1 6 ? -8.828 27.547 21.75 1 38.41 6 ARG B C 1
ATOM 2608 O O . ARG B 1 6 ? -9.008 27 22.844 1 38.41 6 ARG B O 1
ATOM 2615 N N . ILE B 1 7 ? -9.086 26.828 20.672 1 40.69 7 ILE B N 1
ATOM 2616 C CA . ILE B 1 7 ? -8.82 25.406 20.781 1 40.69 7 ILE B CA 1
ATOM 2617 C C . ILE B 1 7 ? -7.348 25.125 20.5 1 40.69 7 ILE B C 1
ATOM 2619 O O . ILE B 1 7 ? -6.945 25.031 19.328 1 40.69 7 ILE B O 1
ATOM 2623 N N . VAL B 1 8 ? -6.492 25.688 21.359 1 40.03 8 VAL B N 1
ATOM 2624 C CA . VAL B 1 8 ? -5.059 25.438 21.234 1 40.03 8 VAL B CA 1
ATOM 2625 C C . VAL B 1 8 ? -4.684 24.172 22 1 40.03 8 VAL B C 1
ATOM 2627 O O . VAL B 1 8 ? -4.969 24.062 23.188 1 40.03 8 VAL B O 1
ATOM 2630 N N . GLU B 1 9 ? -4.441 23.219 21.469 1 40.59 9 GLU B N 1
ATOM 2631 C CA . GLU B 1 9 ? -3.943 22.031 22.156 1 40.59 9 GLU B CA 1
ATOM 2632 C C . GLU B 1 9 ? -2.561 22.297 22.75 1 40.59 9 GLU B C 1
ATOM 2634 O O . GLU B 1 9 ? -1.653 22.75 22.062 1 40.59 9 GLU B O 1
ATOM 2639 N N . THR B 1 10 ? -2.518 22.75 24.078 1 31.81 10 THR B N 1
ATOM 2640 C CA . THR B 1 10 ? -1.244 22.875 24.781 1 31.81 10 THR B CA 1
ATOM 2641 C C . THR B 1 10 ? -0.614 21.516 25.016 1 31.81 10 THR B C 1
ATOM 2643 O O . THR B 1 10 ? -1.292 20.578 25.453 1 31.81 10 THR B O 1
ATOM 2646 N N . GLU B 1 11 ? 0.489 21.297 24.5 1 33.97 11 GLU B N 1
ATOM 2647 C CA . GLU B 1 11 ? 1.2 20.078 24.891 1 33.97 11 GLU B CA 1
ATOM 2648 C C . GLU B 1 11 ? 1.647 20.141 26.344 1 33.97 11 GLU B C 1
ATOM 2650 O O . GLU B 1 11 ? 2.365 21.062 26.75 1 33.97 11 GLU B O 1
ATOM 2655 N N . GLY B 1 12 ? 0.921 20.047 27.484 1 29.48 12 GLY B N 1
ATOM 2656 C CA . GLY B 1 12 ? 1.446 20 28.828 1 29.48 12 GLY B CA 1
ATOM 2657 C C . GLY B 1 12 ? 2.818 19.359 28.922 1 29.48 12 GLY B C 1
ATOM 2658 O O . GLY B 1 12 ? 3.312 18.812 27.938 1 29.48 12 GLY B O 1
ATOM 2659 N N . PRO B 1 13 ? 3.49 19.531 30.188 1 28.06 13 PRO B N 1
ATOM 2660 C CA . PRO B 1 13 ? 4.789 18.891 30.406 1 28.06 13 PRO B CA 1
ATOM 2661 C C . PRO B 1 13 ? 4.883 17.516 29.734 1 28.06 13 PRO B C 1
ATOM 2663 O O . PRO B 1 13 ? 3.9 16.781 29.703 1 28.06 13 PRO B O 1
ATOM 2666 N N . ILE B 1 14 ? 5.875 17.438 28.906 1 28.86 14 ILE B N 1
ATOM 2667 C CA . ILE B 1 14 ? 6.16 16.219 28.141 1 28.86 14 ILE B CA 1
ATOM 2668 C C . ILE B 1 14 ? 6.285 15.039 29.094 1 28.86 14 ILE B C 1
ATOM 2670 O O . ILE B 1 14 ? 7.305 14.875 29.766 1 28.86 14 ILE B O 1
ATOM 2674 N N . SER B 1 15 ? 5.531 15.023 30.219 1 25.12 15 SER B N 1
ATOM 2675 C CA . SER B 1 15 ? 5.754 13.695 30.781 1 25.12 15 SER B CA 1
ATOM 2676 C C . SER B 1 15 ? 5.941 12.648 29.688 1 25.12 15 SER B C 1
ATOM 2678 O O . SER B 1 15 ? 5.242 12.68 28.672 1 25.12 15 SER B O 1
ATOM 2680 N N . LEU B 1 16 ? 7.227 12.148 29.688 1 26.14 16 LEU B N 1
ATOM 2681 C CA . LEU B 1 16 ? 7.598 11 28.859 1 26.14 16 LEU B CA 1
ATOM 2682 C C . LEU B 1 16 ? 6.426 10.039 28.703 1 26.14 16 LEU B C 1
ATOM 2684 O O . LEU B 1 16 ? 6.234 9.148 29.547 1 26.14 16 LEU B O 1
ATOM 2688 N N . GLY B 1 17 ? 5.352 10.609 28.922 1 22.61 17 GLY B N 1
ATOM 2689 C CA . GLY B 1 17 ? 4.152 9.789 28.969 1 22.61 17 GLY B CA 1
ATOM 2690 C C . GLY B 1 17 ? 4.145 8.672 27.938 1 22.61 17 GLY B C 1
ATOM 2691 O O . GLY B 1 17 ? 4.902 8.711 26.969 1 22.61 17 GLY B O 1
ATOM 2692 N N . LYS B 1 18 ? 3.369 7.645 28.438 1 26.92 18 LYS B N 1
ATOM 2693 C CA . LYS B 1 18 ? 3.166 6.387 27.719 1 26.92 18 LYS B CA 1
ATOM 2694 C C . LYS B 1 18 ? 2.881 6.625 26.25 1 26.92 18 LYS B C 1
ATOM 2696 O O . LYS B 1 18 ? 2.109 7.52 25.891 1 26.92 18 LYS B O 1
ATOM 2701 N N . ASN B 1 19 ? 3.906 6.676 25.438 1 25.06 19 ASN B N 1
ATOM 2702 C CA . ASN B 1 19 ? 3.789 6.516 23.984 1 25.06 19 ASN B CA 1
ATOM 2703 C C . ASN B 1 19 ? 2.393 6.047 23.594 1 25.06 19 ASN B C 1
ATOM 2705 O O . ASN B 1 19 ? 1.87 5.082 24.156 1 25.06 19 ASN B O 1
ATOM 2709 N N . PRO B 1 20 ? 1.517 7.02 23.281 1 28.36 20 PRO B N 1
ATOM 2710 C CA . PRO B 1 20 ? 0.234 6.352 23.047 1 28.36 20 PRO B CA 1
ATOM 2711 C C . PRO B 1 20 ? 0.392 4.879 22.688 1 28.36 20 PRO B C 1
ATOM 2713 O O . PRO B 1 20 ? 1.339 4.508 21.984 1 28.36 20 PRO B O 1
ATOM 2716 N N . ASP B 1 21 ? 0.03 4.125 23.688 1 25.45 21 ASP B N 1
ATOM 2717 C CA . ASP B 1 21 ? 0.036 2.664 23.672 1 25.45 21 ASP B CA 1
ATOM 2718 C C . ASP B 1 21 ? -0.359 2.119 22.312 1 25.45 21 ASP B C 1
ATOM 2720 O O . ASP B 1 21 ? -1.492 2.309 21.859 1 25.45 21 ASP B O 1
ATOM 2724 N N . ILE B 1 22 ? 0.423 2.48 21.391 1 26.38 22 ILE B N 1
ATOM 2725 C CA . ILE B 1 22 ? 0.19 1.476 20.359 1 26.38 22 ILE B CA 1
ATOM 2726 C C . ILE B 1 22 ? -0.036 0.112 21.016 1 26.38 22 ILE B C 1
ATOM 2728 O O . ILE B 1 22 ? 0.848 -0.413 21.688 1 26.38 22 ILE B O 1
ATOM 2732 N N . ILE B 1 23 ? -1.25 0.01 21.609 1 26.55 23 ILE B N 1
ATOM 2733 C CA . ILE B 1 23 ? -1.59 -1.337 22.062 1 26.55 23 ILE B CA 1
ATOM 2734 C C . ILE B 1 23 ? -0.867 -2.365 21.188 1 26.55 23 ILE B C 1
ATOM 2736 O O . ILE B 1 23 ? -1.002 -2.357 19.969 1 26.55 23 ILE B O 1
ATOM 2740 N N . GLU B 1 24 ? 0.246 -2.639 21.672 1 26.12 24 GLU B N 1
ATOM 2741 C CA . GLU B 1 24 ? 0.898 -3.855 21.203 1 26.12 24 GLU B CA 1
ATOM 2742 C C . GLU B 1 24 ? -0.106 -4.992 21.031 1 26.12 24 GLU B C 1
ATOM 2744 O O . GLU B 1 24 ? -0.746 -5.406 22 1 26.12 24 GLU B O 1
ATOM 2749 N N . VAL B 1 25 ? -0.765 -4.977 19.984 1 27.52 25 VAL B N 1
ATOM 2750 C CA . VAL B 1 25 ? -1.528 -6.195 19.75 1 27.52 25 VAL B CA 1
ATOM 2751 C C . VAL B 1 25 ? -0.691 -7.414 20.141 1 27.52 25 VAL B C 1
ATOM 2753 O O . VAL B 1 25 ? 0.39 -7.633 19.594 1 27.52 25 VAL B O 1
ATOM 2756 N N . GLY B 1 26 ? -0.587 -7.668 21.422 1 26.14 26 GLY B N 1
ATOM 2757 C CA . GLY B 1 26 ? -0.145 -8.984 21.859 1 26.14 26 GLY B CA 1
ATOM 2758 C C . GLY B 1 26 ? -0.503 -10.086 20.891 1 26.14 26 GLY B C 1
ATOM 2759 O O . GLY B 1 26 ? -1.627 -10.141 20.375 1 26.14 26 GLY B O 1
ATOM 2760 N N . SER B 1 27 ? 0.579 -10.523 20.219 1 28.28 27 SER B N 1
ATOM 2761 C CA . SER B 1 27 ? 0.509 -11.656 19.297 1 28.28 27 SER B CA 1
ATOM 2762 C C . SER B 1 27 ? -0.104 -12.883 19.969 1 28.28 27 SER B C 1
ATOM 2764 O O . SER B 1 27 ? 0.612 -13.805 20.359 1 28.28 27 SER B O 1
ATOM 2766 N N . SER B 1 28 ? -0.828 -12.844 21.062 1 28.59 28 SER B N 1
ATOM 2767 C CA . SER B 1 28 ? -1.424 -14.164 21.281 1 28.59 28 SER B CA 1
ATOM 2768 C C . SER B 1 28 ? -1.85 -14.797 19.953 1 28.59 28 SER B C 1
ATOM 2770 O O . SER B 1 28 ? -2.406 -14.125 19.094 1 28.59 28 SER B O 1
ATOM 2772 N N . SER B 1 29 ? -1.154 -15.805 19.5 1 31.34 29 SER B N 1
ATOM 2773 C CA . SER B 1 29 ? -1.423 -16.688 18.375 1 31.34 29 SER B CA 1
ATOM 2774 C C . SER B 1 29 ? -2.918 -16.797 18.094 1 31.34 29 SER B C 1
ATOM 2776 O O . SER B 1 29 ? -3.357 -17.688 17.359 1 31.34 29 SER B O 1
ATOM 2778 N N . ARG B 1 30 ? -3.727 -16.531 19.141 1 32.31 30 ARG B N 1
ATOM 2779 C CA . ARG B 1 30 ? -5.105 -16.641 18.688 1 32.31 30 ARG B CA 1
ATOM 2780 C C . ARG B 1 30 ? -5.332 -15.836 17.406 1 32.31 30 ARG B C 1
ATOM 2782 O O . ARG B 1 30 ? -5.016 -14.648 17.359 1 32.31 30 ARG B O 1
ATOM 2789 N N . ALA B 1 31 ? -5.203 -16.344 16.219 1 39.94 31 ALA B N 1
ATOM 2790 C CA . ALA B 1 31 ? -5.766 -15.844 14.969 1 39.94 31 ALA B CA 1
ATOM 2791 C C . ALA B 1 31 ? -6.738 -14.695 15.234 1 39.94 31 ALA B C 1
ATOM 2793 O O . ALA B 1 31 ? -7.836 -14.906 15.758 1 39.94 31 ALA B O 1
ATOM 2794 N N . ASN B 1 32 ? -6.418 -13.641 15.867 1 48.91 32 ASN B N 1
ATOM 2795 C CA . ASN B 1 32 ? -7.27 -12.5 16.203 1 48.91 32 ASN B CA 1
ATOM 2796 C C . ASN B 1 32 ? -8.297 -12.234 15.109 1 48.91 32 ASN B C 1
ATOM 2798 O O . ASN B 1 32 ? -7.957 -11.727 14.039 1 48.91 32 ASN B O 1
ATOM 2802 N N . SER B 1 33 ? -9.094 -13.141 14.961 1 63.12 33 SER B N 1
ATOM 2803 C CA . SER B 1 33 ? -10.219 -13.266 14.039 1 63.12 33 SER B CA 1
ATOM 2804 C C . SER B 1 33 ? -10.922 -11.922 13.852 1 63.12 33 SER B C 1
ATOM 2806 O O . SER B 1 33 ? -11.312 -11.273 14.82 1 63.12 33 SER B O 1
ATOM 2808 N N . ARG B 1 34 ? -10.508 -11.242 12.82 1 78.19 34 ARG B N 1
ATOM 2809 C CA . ARG B 1 34 ? -11.336 -10.125 12.383 1 78.19 34 ARG B CA 1
ATOM 2810 C C . ARG B 1 34 ? -12.82 -10.461 12.508 1 78.19 34 ARG B C 1
ATOM 2812 O O . ARG B 1 34 ? -13.312 -11.359 11.828 1 78.19 34 ARG B O 1
ATOM 2819 N N . ILE B 1 35 ? -13.344 -9.969 13.633 1 86.12 35 ILE B N 1
ATOM 2820 C CA . ILE B 1 35 ? -14.781 -10.148 13.812 1 86.12 35 ILE B CA 1
ATOM 2821 C C . ILE B 1 35 ? -15.523 -8.898 13.352 1 86.12 35 ILE B C 1
ATOM 2823 O O . ILE B 1 35 ? -15.18 -7.781 13.75 1 86.12 35 ILE B O 1
ATOM 2827 N N . VAL B 1 36 ? -16.422 -9.188 12.516 1 90.5 36 VAL B N 1
ATOM 2828 C CA . VAL B 1 36 ? -17.219 -8.07 12.031 1 90.5 36 VAL B CA 1
ATOM 2829 C C . VAL B 1 36 ? -18.078 -7.512 13.164 1 90.5 36 VAL B C 1
ATOM 2831 O O . VAL B 1 36 ? -18.812 -8.258 13.812 1 90.5 36 VAL B O 1
ATOM 2834 N N . GLN B 1 37 ? -17.953 -6.184 13.422 1 93.06 37 GLN B N 1
ATOM 2835 C CA . GLN B 1 37 ? -18.688 -5.566 14.516 1 93.06 37 GLN B CA 1
ATOM 2836 C C . GLN B 1 37 ? -19.844 -4.703 14 1 93.06 37 GLN B C 1
ATOM 2838 O O . GLN B 1 37 ? -20.875 -4.582 14.648 1 93.06 37 GLN B O 1
ATOM 2843 N N . GLU B 1 38 ? -19.609 -4.078 12.914 1 93.69 38 GLU B N 1
ATOM 2844 C CA . GLU B 1 38 ? -20.578 -3.135 12.367 1 93.69 38 GLU B CA 1
ATOM 2845 C C . GLU B 1 38 ? -20.531 -3.127 10.836 1 93.69 38 GLU B C 1
ATOM 2847 O O . GLU B 1 38 ? -19.531 -3.551 10.242 1 93.69 38 GLU B O 1
ATOM 2852 N N . ARG B 1 39 ? -21.656 -2.766 10.305 1 93.25 39 ARG B N 1
ATOM 2853 C CA . ARG B 1 39 ? -21.766 -2.566 8.867 1 93.25 39 ARG B CA 1
ATOM 2854 C C . ARG B 1 39 ? -22.312 -1.176 8.547 1 93.25 39 ARG B C 1
ATOM 2856 O O . ARG B 1 39 ? -23.125 -0.635 9.297 1 93.25 39 ARG B O 1
ATOM 2863 N N . SER B 1 40 ? -21.812 -0.638 7.488 1 93.5 40 SER B N 1
ATOM 2864 C CA . SER B 1 40 ? -22.312 0.664 7.062 1 93.5 40 SER B CA 1
ATOM 2865 C C . SER B 1 40 ? -23.781 0.577 6.637 1 93.5 40 SER B C 1
ATOM 2867 O O . SER B 1 40 ? -24.281 -0.512 6.359 1 93.5 40 SER B O 1
ATOM 2869 N N . PRO B 1 41 ? -24.406 1.746 6.559 1 92.06 41 PRO B N 1
ATOM 2870 C CA . PRO B 1 41 ? -25.797 1.737 6.094 1 92.06 41 PRO B CA 1
ATOM 2871 C C . PRO B 1 41 ? -25.938 1.171 4.684 1 92.06 41 PRO B C 1
ATOM 2873 O O . PRO B 1 41 ? -26.922 0.476 4.395 1 92.06 41 PRO B O 1
ATOM 2876 N N . SER B 1 42 ? -24.984 1.408 3.844 1 88.06 42 SER B N 1
ATOM 2877 C CA . SER B 1 42 ? -25.016 0.898 2.477 1 88.06 42 SER B CA 1
ATOM 2878 C C . SER B 1 42 ? -24.641 -0.581 2.432 1 88.06 42 SER B C 1
ATOM 2880 O O . SER B 1 42 ? -24.797 -1.23 1.394 1 88.06 42 SER B O 1
ATOM 2882 N N . ARG B 1 43 ? -24.094 -1.11 3.553 1 88.31 43 ARG B N 1
ATOM 2883 C CA . ARG B 1 43 ? -23.672 -2.498 3.707 1 88.31 43 ARG B CA 1
ATOM 2884 C C . ARG B 1 43 ? -22.391 -2.771 2.914 1 88.31 43 ARG B C 1
ATOM 2886 O O . ARG B 1 43 ? -21.953 -3.918 2.809 1 88.31 43 ARG B O 1
ATOM 2893 N N . GLN B 1 44 ? -21.875 -1.735 2.369 1 88.75 44 GLN B N 1
ATOM 2894 C CA . GLN B 1 44 ? -20.656 -1.875 1.601 1 88.75 44 GLN B CA 1
ATOM 2895 C C . GLN B 1 44 ? -19.438 -2.002 2.521 1 88.75 44 GLN B C 1
ATOM 2897 O O . GLN B 1 44 ? -18.516 -2.76 2.232 1 88.75 44 GLN B O 1
ATOM 2902 N N . PHE B 1 45 ? -19.484 -1.286 3.576 1 92.75 45 PHE B N 1
ATOM 2903 C CA . PHE B 1 45 ? -18.328 -1.241 4.457 1 92.75 45 PHE B CA 1
ATOM 2904 C C . PHE B 1 45 ? -18.609 -1.988 5.758 1 92.75 45 PHE B C 1
ATOM 2906 O O . PHE B 1 45 ? -19.719 -1.906 6.301 1 92.75 45 PHE B O 1
ATOM 2913 N N . ILE B 1 46 ? -17.609 -2.691 6.199 1 93.12 46 ILE B N 1
ATOM 2914 C CA . ILE B 1 46 ? -17.703 -3.381 7.48 1 93.12 46 ILE B CA 1
ATOM 2915 C C . ILE B 1 46 ? -16.562 -2.939 8.398 1 93.12 46 ILE B C 1
ATOM 2917 O O . ILE B 1 46 ? -15.5 -2.557 7.93 1 93.12 46 ILE B O 1
ATOM 2921 N N . ARG B 1 47 ? -16.844 -2.947 9.641 1 94.75 47 ARG B N 1
ATOM 2922 C CA . ARG B 1 47 ? -15.859 -2.619 10.664 1 94.75 47 ARG B CA 1
ATOM 2923 C C . ARG B 1 47 ? -15.438 -3.861 11.438 1 94.75 47 ARG B C 1
ATOM 2925 O O . ARG B 1 47 ? -16.281 -4.613 11.93 1 94.75 47 ARG B O 1
ATOM 2932 N N . TYR B 1 48 ? -14.195 -4.047 11.594 1 93.06 48 TYR B N 1
ATOM 2933 C CA . TYR B 1 48 ? -13.672 -5.121 12.43 1 93.06 48 TYR B CA 1
ATOM 2934 C C . TYR B 1 48 ? -13.445 -4.641 13.859 1 93.06 48 TYR B C 1
ATOM 2936 O O . TYR B 1 48 ? -13.633 -3.459 14.164 1 93.06 48 TYR B O 1
ATOM 2944 N N . ASN B 1 49 ? -13.195 -5.547 14.773 1 92.69 49 ASN B N 1
ATOM 2945 C CA . ASN B 1 49 ? -12.945 -5.23 16.188 1 92.69 49 ASN B CA 1
ATOM 2946 C C . ASN B 1 49 ? -11.484 -4.859 16.422 1 92.69 49 ASN B C 1
ATOM 2948 O O . ASN B 1 49 ? -11.031 -4.84 17.562 1 92.69 49 ASN B O 1
ATOM 2952 N N . LYS B 1 50 ? -10.82 -4.426 15.445 1 91.88 50 LYS B N 1
ATOM 2953 C CA . LYS B 1 50 ? -9.406 -4.078 15.562 1 91.88 50 LYS B CA 1
ATOM 2954 C C . LYS B 1 50 ? -9.211 -2.564 15.516 1 91.88 50 LYS B C 1
ATOM 2956 O O . LYS B 1 50 ? -9.469 -1.93 14.492 1 91.88 50 LYS B O 1
ATOM 2961 N N . ILE B 1 51 ? -8.734 -1.958 16.641 1 91.69 51 ILE B N 1
ATOM 2962 C CA . ILE B 1 51 ? -8.414 -0.537 16.703 1 91.69 51 ILE B CA 1
ATOM 2963 C C . ILE B 1 51 ? -7.031 -0.289 16.109 1 91.69 51 ILE B C 1
ATOM 2965 O O . ILE B 1 51 ? -6.062 -0.958 16.484 1 91.69 51 ILE B O 1
ATOM 2969 N N . ILE B 1 52 ? -6.98 0.596 15.203 1 88.56 52 ILE B N 1
ATOM 2970 C CA . ILE B 1 52 ? -5.691 0.846 14.562 1 88.56 52 ILE B CA 1
ATOM 2971 C C . ILE B 1 52 ? -5.188 2.236 14.945 1 88.56 52 ILE B C 1
ATOM 2973 O O . ILE B 1 52 ? -4.051 2.598 14.641 1 88.56 52 ILE B O 1
ATOM 2977 N N . GLY B 1 53 ? -6.008 3.023 15.523 1 86.19 53 GLY B N 1
ATOM 2978 C CA . GLY B 1 53 ? -5.613 4.344 15.984 1 86.19 53 GLY B CA 1
ATOM 2979 C C . GLY B 1 53 ? -6.586 4.941 16.984 1 86.19 53 GLY B C 1
ATOM 2980 O O . GLY B 1 53 ? -7.785 4.648 16.938 1 86.19 53 GLY B O 1
ATOM 2981 N N . LYS B 1 54 ? -6.008 5.742 17.828 1 86.5 54 LYS B N 1
ATOM 2982 C CA . LYS B 1 54 ? -6.824 6.457 18.797 1 86.5 54 LYS B CA 1
ATOM 2983 C C . LYS B 1 54 ? -6.375 7.906 18.938 1 86.5 54 LYS B C 1
ATOM 2985 O O . LYS B 1 54 ? -5.176 8.18 19.062 1 86.5 54 LYS B O 1
ATOM 2990 N N . GLY B 1 55 ? -7.312 8.75 18.766 1 78.31 55 GLY B N 1
ATOM 2991 C CA . GLY B 1 55 ? -7.074 10.156 19.031 1 78.31 55 GLY B CA 1
ATOM 2992 C C . GLY B 1 55 ? -7.898 10.695 20.188 1 78.31 55 GLY B C 1
ATOM 2993 O O . GLY B 1 55 ? -8.594 9.938 20.859 1 78.31 55 GLY B O 1
ATOM 2994 N N . THR B 1 56 ? -7.73 11.977 20.438 1 76.25 56 THR B N 1
ATOM 2995 C CA . THR B 1 56 ? -8.438 12.625 21.547 1 76.25 56 THR B CA 1
ATOM 2996 C C . THR B 1 56 ? -9.953 12.523 21.344 1 76.25 56 THR B C 1
ATOM 2998 O O . THR B 1 56 ? -10.688 12.281 22.297 1 76.25 56 THR B O 1
ATOM 3001 N N . SER B 1 57 ? -10.43 12.633 20.141 1 81.94 57 SER B N 1
ATOM 3002 C CA . SER B 1 57 ? -11.875 12.695 19.922 1 81.94 57 SER B CA 1
ATOM 3003 C C . SER B 1 57 ? -12.328 11.594 18.969 1 81.94 57 SER B C 1
ATOM 3005 O O . SER B 1 57 ? -13.5 11.562 18.562 1 81.94 57 SER B O 1
ATOM 3007 N N . LYS B 1 58 ? -11.352 10.742 18.594 1 88.94 58 LYS B N 1
ATOM 3008 C CA . LYS B 1 58 ? -11.805 9.734 17.625 1 88.94 58 LYS B CA 1
ATOM 3009 C C . LYS B 1 58 ? -11.039 8.43 17.812 1 88.94 58 LYS B C 1
ATOM 3011 O O . LYS B 1 58 ? -9.906 8.422 18.281 1 88.94 58 LYS B O 1
ATOM 3016 N N . VAL B 1 59 ? -11.734 7.398 17.516 1 93.12 59 VAL B N 1
ATOM 3017 C CA . VAL B 1 59 ? -11.164 6.059 17.469 1 93.12 59 VAL B CA 1
ATOM 3018 C C . VAL B 1 59 ? -11.227 5.52 16.031 1 93.12 59 VAL B C 1
ATOM 3020 O O . VAL B 1 59 ? -12.242 5.668 15.352 1 93.12 59 VAL B O 1
ATOM 3023 N N . ILE B 1 60 ? -10.141 4.973 15.602 1 93.19 60 ILE B N 1
ATOM 3024 C CA . ILE B 1 60 ? -10.062 4.457 14.242 1 93.19 60 ILE B CA 1
ATOM 3025 C C . ILE B 1 60 ? -9.984 2.932 14.266 1 93.19 60 ILE B C 1
ATOM 3027 O O . ILE B 1 60 ? -9.109 2.359 14.922 1 93.19 60 ILE B O 1
ATOM 3031 N N . PHE B 1 61 ? -10.898 2.34 13.531 1 94.31 61 PHE B N 1
ATOM 3032 C CA . PHE B 1 61 ? -10.945 0.887 13.414 1 94.31 61 PHE B CA 1
ATOM 3033 C C . PHE B 1 61 ? -10.547 0.443 12.016 1 94.31 61 PHE B C 1
ATOM 3035 O O . PHE B 1 61 ? -10.68 1.206 11.055 1 94.31 61 PHE B O 1
ATOM 3042 N N . GLU B 1 62 ? -10.039 -0.816 12 1 93.44 62 GLU B N 1
ATOM 3043 C CA . GLU B 1 62 ? -9.867 -1.442 10.695 1 93.44 62 GLU B CA 1
ATOM 3044 C C . GLU B 1 62 ? -11.211 -1.846 10.094 1 93.44 62 GLU B C 1
ATOM 3046 O O . GLU B 1 62 ? -12.086 -2.361 10.797 1 93.44 62 GLU B O 1
ATOM 3051 N N . GLY B 1 63 ? -11.383 -1.488 8.805 1 93.06 63 GLY B N 1
ATOM 3052 C CA . GLY B 1 63 ? -12.578 -1.9 8.094 1 93.06 63 GLY B CA 1
ATOM 3053 C C . GLY B 1 63 ? -12.281 -2.467 6.715 1 93.06 63 GLY B C 1
ATOM 3054 O O . GLY B 1 63 ? -11.117 -2.615 6.336 1 93.06 63 GLY B O 1
ATOM 3055 N N . LEU B 1 64 ? -13.32 -2.848 6.047 1 91.69 64 LEU B N 1
ATOM 3056 C CA . LEU B 1 64 ? -13.195 -3.438 4.719 1 91.69 64 LEU B CA 1
ATOM 3057 C C . LEU B 1 64 ? -14.266 -2.889 3.779 1 91.69 64 LEU B C 1
ATOM 3059 O O . LEU B 1 64 ? -15.438 -2.785 4.156 1 91.69 64 LEU B O 1
ATOM 3063 N N . ASP B 1 65 ? -13.82 -2.408 2.666 1 92.06 65 ASP B N 1
ATOM 3064 C CA . ASP B 1 65 ? -14.727 -2.193 1.539 1 92.06 65 ASP B CA 1
ATOM 3065 C C . ASP B 1 65 ? -15.039 -3.508 0.828 1 92.06 65 ASP B C 1
ATOM 3067 O O . ASP B 1 65 ? -14.234 -3.998 0.033 1 92.06 65 ASP B O 1
ATOM 3071 N N . THR B 1 66 ? -16.172 -4.008 1.072 1 86.75 66 THR B N 1
ATOM 3072 C CA . THR B 1 66 ? -16.5 -5.348 0.598 1 86.75 66 THR B CA 1
ATOM 3073 C C . THR B 1 66 ? -16.719 -5.348 -0.911 1 86.75 66 THR B C 1
ATOM 3075 O O . THR B 1 66 ? -16.625 -6.391 -1.559 1 86.75 66 THR B O 1
ATOM 3078 N N . LEU B 1 67 ? -17.047 -4.246 -1.429 1 84.31 67 LEU B N 1
ATOM 3079 C CA . LEU B 1 67 ? -17.281 -4.137 -2.865 1 84.31 67 LEU B CA 1
ATOM 3080 C C . LEU B 1 67 ? -15.969 -4.266 -3.635 1 84.31 67 LEU B C 1
ATOM 3082 O O . LEU B 1 67 ? -15.906 -4.969 -4.645 1 84.31 67 LEU B O 1
ATOM 3086 N N . ASN B 1 68 ? -14.945 -3.686 -3.039 1 85.69 68 ASN B N 1
ATOM 3087 C CA . ASN B 1 68 ? -13.68 -3.637 -3.768 1 85.69 68 ASN B CA 1
ATOM 3088 C C . ASN B 1 68 ? -12.633 -4.543 -3.131 1 85.69 68 ASN B C 1
ATOM 3090 O O . ASN B 1 68 ? -11.562 -4.77 -3.707 1 85.69 68 ASN B O 1
ATOM 3094 N N . GLY B 1 69 ? -12.922 -5.047 -2.035 1 86.25 69 GLY B N 1
ATOM 3095 C CA . GLY B 1 69 ? -12 -5.938 -1.35 1 86.25 69 GLY B CA 1
ATOM 3096 C C . GLY B 1 69 ? -10.773 -5.23 -0.822 1 86.25 69 GLY B C 1
ATOM 3097 O O . GLY B 1 69 ? -9.664 -5.766 -0.89 1 86.25 69 GLY B O 1
ATOM 3098 N N . ILE B 1 70 ? -10.93 -4.027 -0.378 1 88.69 70 ILE B N 1
ATOM 3099 C CA . ILE B 1 70 ? -9.781 -3.268 0.113 1 88.69 70 ILE B CA 1
ATOM 3100 C C . ILE B 1 70 ? -10.031 -2.838 1.557 1 88.69 70 ILE B C 1
ATOM 3102 O O . ILE B 1 70 ? -11.164 -2.553 1.94 1 88.69 70 ILE B O 1
ATOM 3106 N N . LEU B 1 71 ? -8.969 -2.809 2.254 1 89.38 71 LEU B N 1
ATOM 3107 C CA . LEU B 1 71 ? -9.047 -2.357 3.639 1 89.38 71 LEU B CA 1
ATOM 3108 C C . LEU B 1 71 ? -9.266 -0.851 3.707 1 89.38 71 LEU B C 1
ATOM 3110 O O . LEU B 1 71 ? -8.75 -0.103 2.875 1 89.38 71 LEU B O 1
ATOM 3114 N N . VAL B 1 72 ? -10.023 -0.465 4.73 1 93.5 72 VAL B N 1
ATOM 3115 C CA . VAL B 1 72 ? -10.32 0.95 4.93 1 93.5 72 VAL B CA 1
ATOM 3116 C C . VAL B 1 72 ? -10.188 1.303 6.41 1 93.5 72 VAL B C 1
ATOM 3118 O O . VAL B 1 72 ? -10.047 0.416 7.254 1 93.5 72 VAL B O 1
ATOM 3121 N N . ALA B 1 73 ? -10.117 2.576 6.672 1 94.69 73 ALA B N 1
ATOM 3122 C CA . ALA B 1 73 ? -10.156 3.08 8.039 1 94.69 73 ALA B CA 1
ATOM 3123 C C . ALA B 1 73 ? -11.562 3.525 8.422 1 94.69 73 ALA B C 1
ATOM 3125 O O . ALA B 1 73 ? -12.164 4.352 7.73 1 94.69 73 ALA B O 1
ATOM 3126 N N . TRP B 1 74 ? -12.062 2.889 9.414 1 95.94 74 TRP B N 1
ATOM 3127 C CA . TRP B 1 74 ? -13.352 3.264 9.992 1 95.94 74 TRP B CA 1
ATOM 3128 C C . TRP B 1 74 ? -13.164 4.203 11.18 1 95.94 74 TRP B C 1
ATOM 3130 O O . TRP B 1 74 ? -12.82 3.762 12.281 1 95.94 74 TRP B O 1
ATOM 3140 N N . ASN B 1 75 ? -13.398 5.551 10.953 1 94.94 75 ASN B N 1
ATOM 3141 C CA . ASN B 1 75 ? -13.242 6.559 12 1 94.94 75 ASN B CA 1
ATOM 3142 C C . ASN B 1 75 ? -14.539 6.77 12.773 1 94.94 75 ASN B C 1
ATOM 3144 O O . ASN B 1 75 ? -15.586 7.051 12.188 1 94.94 75 ASN B O 1
ATOM 3148 N N . LYS B 1 76 ? -14.477 6.574 14.023 1 95.31 76 LYS B N 1
ATOM 3149 C CA . LYS B 1 76 ? -15.578 6.953 14.914 1 95.31 76 LYS B CA 1
ATOM 3150 C C . LYS B 1 76 ? -15.25 8.234 15.672 1 95.31 76 LYS B C 1
ATOM 3152 O O . LYS B 1 76 ? -14.453 8.219 16.609 1 95.31 76 LYS B O 1
ATOM 3157 N N . ILE B 1 77 ? -15.922 9.258 15.258 1 93.19 77 ILE B N 1
ATOM 3158 C CA . ILE B 1 77 ? -15.703 10.57 15.859 1 93.19 77 ILE B CA 1
ATOM 3159 C C . ILE B 1 77 ? -16.766 10.828 16.922 1 93.19 77 ILE B C 1
ATOM 3161 O O . ILE B 1 77 ? -17.953 10.859 16.625 1 93.19 77 ILE B O 1
ATOM 3165 N N . MET B 1 78 ? -16.297 11.062 18.062 1 91.44 78 MET B N 1
ATOM 3166 C CA . MET B 1 78 ? -17.234 11.297 19.172 1 91.44 78 MET B CA 1
ATOM 3167 C C . MET B 1 78 ? -17.766 12.727 19.125 1 91.44 78 MET B C 1
ATOM 3169 O O . MET B 1 78 ? -17.016 13.672 18.922 1 91.44 78 MET B O 1
ATOM 3173 N N . VAL B 1 79 ? -19.078 12.82 19.281 1 89.62 79 VAL B N 1
ATOM 3174 C CA . VAL B 1 79 ? -19.734 14.125 19.391 1 89.62 79 VAL B CA 1
ATOM 3175 C C . VAL B 1 79 ? -20.047 14.422 20.859 1 89.62 79 VAL B C 1
ATOM 3177 O O . VAL B 1 79 ? -20.906 13.781 21.453 1 89.62 79 VAL B O 1
ATOM 3180 N N . THR B 1 80 ? -19.344 15.375 21.375 1 84.81 80 THR B N 1
ATOM 3181 C CA . THR B 1 80 ? -19.531 15.711 22.781 1 84.81 80 THR B CA 1
ATOM 3182 C C . THR B 1 80 ? -20.609 16.766 22.938 1 84.81 80 THR B C 1
ATOM 3184 O O . THR B 1 80 ? -21.016 17.406 21.969 1 84.81 80 THR B O 1
ATOM 3187 N N . ASN B 1 81 ? -20.984 16.891 24.188 1 80.44 81 ASN B N 1
ATOM 3188 C CA . ASN B 1 81 ? -21.938 17.953 24.516 1 80.44 81 ASN B CA 1
ATOM 3189 C C . ASN B 1 81 ? -21.375 19.328 24.234 1 80.44 81 ASN B C 1
ATOM 3191 O O . ASN B 1 81 ? -22.109 20.234 23.812 1 80.44 81 ASN B O 1
ATOM 3195 N N . VAL B 1 82 ? -20.188 19.438 24.484 1 76.25 82 VAL B N 1
ATOM 3196 C CA . VAL B 1 82 ? -19.531 20.719 24.219 1 76.25 82 VAL B CA 1
ATOM 3197 C C . VAL B 1 82 ? -19.594 21.047 22.734 1 76.25 82 VAL B C 1
ATOM 3199 O O . VAL B 1 82 ? -19.875 22.188 22.359 1 76.25 82 VAL B O 1
ATOM 3202 N N . ASP B 1 83 ? -19.453 20.031 21.969 1 80.44 83 ASP B N 1
ATOM 3203 C CA . ASP B 1 83 ? -19.562 20.203 20.516 1 80.44 83 ASP B CA 1
ATOM 3204 C C . ASP B 1 83 ? -20.953 20.656 20.125 1 80.44 83 ASP B C 1
ATOM 3206 O O . ASP B 1 83 ? -21.109 21.562 19.297 1 80.44 83 ASP B O 1
ATOM 3210 N N . LEU B 1 84 ? -21.891 20.031 20.688 1 81.12 84 LEU B N 1
ATOM 3211 C CA . LEU B 1 84 ? -23.281 20.328 20.375 1 81.12 84 LEU B CA 1
ATOM 3212 C C . LEU B 1 84 ? -23.641 21.75 20.781 1 81.12 84 LEU B C 1
ATOM 3214 O O . LEU B 1 84 ? -24.391 22.422 20.078 1 81.12 84 LEU B O 1
ATOM 3218 N N . LYS B 1 85 ? -23.141 22.125 21.906 1 82.5 85 LYS B N 1
ATOM 3219 C CA . LYS B 1 85 ? -23.406 23.484 22.359 1 82.5 85 LYS B CA 1
ATOM 3220 C C . LYS B 1 85 ? -22.766 24.516 21.438 1 82.5 85 LYS B C 1
ATOM 3222 O O . LYS B 1 85 ? -23.359 25.547 21.141 1 82.5 85 LYS B O 1
ATOM 3227 N N . LYS B 1 86 ? -21.641 24.203 21.031 1 77.5 86 LYS B N 1
ATOM 3228 C CA . LYS B 1 86 ? -20.875 25.141 20.188 1 77.5 86 LYS B CA 1
ATOM 3229 C C . LYS B 1 86 ? -21.422 25.156 18.766 1 77.5 86 LYS B C 1
ATOM 3231 O O . LYS B 1 86 ? -21.562 26.234 18.172 1 77.5 86 LYS B O 1
ATOM 3236 N N . LYS B 1 87 ? -21.844 24.031 18.297 1 82.31 87 LYS B N 1
ATOM 3237 C CA . LYS B 1 87 ? -22.172 23.938 16.875 1 82.31 87 LYS B CA 1
ATOM 3238 C C . LYS B 1 87 ? -23.672 23.875 16.656 1 82.31 87 LYS B C 1
ATOM 3240 O O . LYS B 1 87 ? -24.156 24.078 15.547 1 82.31 87 LYS B O 1
ATOM 3245 N N . GLY B 1 88 ? -24.406 23.609 17.641 1 79.88 88 GLY B N 1
ATOM 3246 C CA . GLY B 1 88 ? -25.859 23.641 17.594 1 79.88 88 GLY B CA 1
ATOM 3247 C C . GLY B 1 88 ? -26.484 22.297 17.25 1 79.88 88 GLY B C 1
ATOM 3248 O O . GLY B 1 88 ? -27.578 21.984 17.719 1 79.88 88 GLY B O 1
ATOM 3249 N N . SER B 1 89 ? -25.812 21.547 16.375 1 83.19 89 SER B N 1
ATOM 3250 C CA . SER B 1 89 ? -26.344 20.25 15.977 1 83.19 89 SER B CA 1
ATOM 3251 C C . SER B 1 89 ? -25.219 19.297 15.57 1 83.19 89 SER B C 1
ATOM 3253 O O . SER B 1 89 ? -24.094 19.734 15.289 1 83.19 89 SER B O 1
ATOM 3255 N N . VAL B 1 90 ? -25.516 18.031 15.586 1 83.94 90 VAL B N 1
ATOM 3256 C CA . VAL B 1 90 ? -24.562 17.016 15.188 1 83.94 90 VAL B CA 1
ATOM 3257 C C . VAL B 1 90 ? -24.219 17.172 13.711 1 83.94 90 VAL B C 1
ATOM 3259 O O . VAL B 1 90 ? -23.078 16.938 13.297 1 83.94 90 VAL B O 1
ATOM 3262 N N . GLU B 1 91 ? -25.156 17.562 12.906 1 84.56 91 GLU B N 1
ATOM 3263 C CA . GLU B 1 91 ? -24.938 17.781 11.484 1 84.56 91 GLU B CA 1
ATOM 3264 C C . GLU B 1 91 ? -23.844 18.828 11.25 1 84.56 91 GLU B C 1
ATOM 3266 O O . GLU B 1 91 ? -23.078 18.734 10.289 1 84.56 91 GLU B O 1
ATOM 3271 N N . ASN B 1 92 ? -23.797 19.734 12.188 1 81 92 ASN B N 1
ATOM 3272 C CA . ASN B 1 92 ? -22.797 20.797 12.07 1 81 92 ASN B CA 1
ATOM 3273 C C . ASN B 1 92 ? -21.422 20.328 12.5 1 81 92 ASN B C 1
ATOM 3275 O O . ASN B 1 92 ? -20.422 21 12.234 1 81 92 ASN B O 1
ATOM 3279 N N . CYS B 1 93 ? -21.406 19.141 13.062 1 82.75 93 CYS B N 1
ATOM 3280 C CA . CYS B 1 93 ? -20.141 18.547 13.477 1 82.75 93 CYS B CA 1
ATOM 3281 C C . CYS B 1 93 ? -19.516 17.75 12.344 1 82.75 93 CYS B C 1
ATOM 3283 O O . CYS B 1 93 ? -18.391 17.234 12.477 1 82.75 93 CYS B O 1
ATOM 3285 N N . CYS B 1 94 ? -20.188 17.75 11.188 1 87.19 94 CYS B N 1
ATOM 3286 C CA . CYS B 1 94 ? -19.734 16.953 10.055 1 87.19 94 CYS B CA 1
ATOM 3287 C C . CYS B 1 94 ? -18.875 17.781 9.102 1 87.19 94 CYS B C 1
ATOM 3289 O O . CYS B 1 94 ? -18.781 17.469 7.914 1 87.19 94 CYS B O 1
ATOM 3291 N N . GLY B 1 95 ? -18.266 18.812 9.609 1 87.75 95 GLY B N 1
ATOM 3292 C CA . GLY B 1 95 ? -17.469 19.688 8.766 1 87.75 95 GLY B CA 1
ATOM 3293 C C . GLY B 1 95 ? -16.328 18.969 8.078 1 87.75 95 GLY B C 1
ATOM 3294 O O . GLY B 1 95 ? -16.109 19.141 6.875 1 87.75 95 GLY B O 1
ATOM 3295 N N . GLU B 1 96 ? -15.648 18.141 8.758 1 89.81 96 GLU B N 1
ATOM 3296 C CA . GLU B 1 96 ? -14.477 17.453 8.227 1 89.81 96 GLU B CA 1
ATOM 3297 C C . GLU B 1 96 ? -14.875 16.484 7.117 1 89.81 96 GLU B C 1
ATOM 3299 O O . GLU B 1 96 ? -14.352 16.562 6 1 89.81 96 GLU B O 1
ATOM 3304 N N . PRO B 1 97 ? -15.766 15.531 7.371 1 92.44 97 PRO B N 1
ATOM 3305 C CA . PRO B 1 97 ? -16.109 14.609 6.289 1 92.44 97 PRO B CA 1
ATOM 3306 C C . PRO B 1 97 ? -16.688 15.32 5.07 1 92.44 97 PRO B C 1
ATOM 3308 O O . PRO B 1 97 ? -16.422 14.922 3.932 1 92.44 97 PRO B O 1
ATOM 3311 N N . LYS B 1 98 ? -17.453 16.375 5.32 1 92.44 98 LYS B N 1
ATOM 3312 C CA . LYS B 1 98 ? -18.031 17.125 4.211 1 92.44 98 LYS B CA 1
ATOM 3313 C C . LYS B 1 98 ? -16.922 17.797 3.379 1 92.44 98 LYS B C 1
ATOM 3315 O O . LYS B 1 98 ? -16.969 17.75 2.146 1 92.44 98 LYS B O 1
ATOM 3320 N N . LEU B 1 99 ? -16.016 18.359 4.062 1 93 99 LEU B N 1
ATOM 3321 C CA . LEU B 1 99 ? -14.891 18.984 3.375 1 93 99 LEU B CA 1
ATOM 3322 C C . LEU B 1 99 ? -14.094 17.953 2.58 1 93 99 LEU B C 1
ATOM 3324 O O . LEU B 1 99 ? -13.828 18.156 1.393 1 93 99 LEU B O 1
ATOM 3328 N N . LEU B 1 100 ? -13.773 16.859 3.139 1 94.06 100 LEU B N 1
ATOM 3329 C CA . LEU B 1 100 ? -12.961 15.828 2.514 1 94.06 100 LEU B CA 1
ATOM 3330 C C . LEU B 1 100 ? -13.656 15.258 1.277 1 94.06 100 LEU B C 1
ATOM 3332 O O . LEU B 1 100 ? -12.992 14.891 0.303 1 94.06 100 LEU B O 1
ATOM 3336 N N . GLN B 1 101 ? -14.883 15.211 1.329 1 93.25 101 GLN B N 1
ATOM 3337 C CA . GLN B 1 101 ? -15.633 14.664 0.2 1 93.25 101 GLN B CA 1
ATOM 3338 C C . GLN B 1 101 ? -15.523 15.578 -1.02 1 93.25 101 GLN B C 1
ATOM 3340 O O . GLN B 1 101 ? -15.742 15.141 -2.15 1 93.25 101 GLN B O 1
ATOM 3345 N N . THR B 1 102 ? -15.195 16.797 -0.806 1 92.81 102 THR B N 1
ATOM 3346 C CA . THR B 1 102 ? -15.07 17.75 -1.914 1 92.81 102 THR B CA 1
ATOM 3347 C C . THR B 1 102 ? -13.656 17.703 -2.49 1 92.81 102 THR B C 1
ATOM 3349 O O . THR B 1 102 ? -13.391 18.312 -3.531 1 92.81 102 THR B O 1
ATOM 3352 N N . LEU B 1 103 ? -12.789 17.062 -1.84 1 94.88 103 LEU B N 1
ATOM 3353 C CA . LEU B 1 103 ? -11.383 17.047 -2.234 1 94.88 103 LEU B CA 1
ATOM 3354 C C . LEU B 1 103 ? -11.031 15.75 -2.951 1 94.88 103 LEU B C 1
ATOM 3356 O O . LEU B 1 103 ? -11.539 14.68 -2.602 1 94.88 103 LEU B O 1
ATOM 3360 N N . ASP B 1 104 ? -10.281 15.875 -3.988 1 94.81 104 ASP B N 1
ATOM 3361 C CA . ASP B 1 104 ? -9.766 14.727 -4.734 1 94.81 104 ASP B CA 1
ATOM 3362 C C . ASP B 1 104 ? -8.32 14.945 -5.152 1 94.81 104 ASP B C 1
ATOM 3364 O O . ASP B 1 104 ? -8.055 15.578 -6.18 1 94.81 104 ASP B O 1
ATOM 3368 N N . HIS B 1 105 ? -7.492 14.414 -4.398 1 96.44 105 HIS B N 1
ATOM 3369 C CA . HIS B 1 105 ? -6.055 14.539 -4.621 1 96.44 105 HIS B CA 1
ATOM 3370 C C . HIS B 1 105 ? -5.309 13.32 -4.105 1 96.44 105 HIS B C 1
ATOM 3372 O O . HIS B 1 105 ? -5.629 12.797 -3.035 1 96.44 105 HIS B O 1
ATOM 3378 N N . GLU B 1 106 ? -4.262 12.922 -4.754 1 94.81 106 GLU B N 1
ATOM 3379 C CA . GLU B 1 106 ? -3.557 11.688 -4.426 1 94.81 106 GLU B CA 1
ATOM 3380 C C . GLU B 1 106 ? -2.855 11.789 -3.074 1 94.81 106 GLU B C 1
ATOM 3382 O O . GLU B 1 106 ? -2.609 10.781 -2.414 1 94.81 106 GLU B O 1
ATOM 3387 N N . ASN B 1 107 ? -2.512 12.992 -2.637 1 96.88 107 ASN B N 1
ATOM 3388 C CA . ASN B 1 107 ? -1.779 13.18 -1.388 1 96.88 107 ASN B CA 1
ATOM 3389 C C . ASN B 1 107 ? -2.689 13.688 -0.274 1 96.88 107 ASN B C 1
ATOM 3391 O O . ASN B 1 107 ? -2.215 14.266 0.708 1 96.88 107 ASN B O 1
ATOM 3395 N N . ILE B 1 108 ? -3.973 13.555 -0.427 1 96.5 108 ILE B N 1
ATOM 3396 C CA . ILE B 1 108 ? -4.953 13.867 0.608 1 96.5 108 ILE B CA 1
ATOM 3397 C C . ILE B 1 108 ? -5.812 12.641 0.893 1 96.5 108 ILE B C 1
ATOM 3399 O O . ILE B 1 108 ? -6.246 11.953 -0.033 1 96.5 108 ILE B O 1
ATOM 3403 N N . ILE B 1 109 ? -5.988 12.398 2.068 1 94.62 109 ILE B N 1
ATOM 3404 C CA . ILE B 1 109 ? -6.785 11.242 2.477 1 94.62 109 ILE B CA 1
ATOM 3405 C C . ILE B 1 109 ? -8.18 11.336 1.861 1 94.62 109 ILE B C 1
ATOM 3407 O O . ILE B 1 109 ? -8.773 12.422 1.818 1 94.62 109 ILE B O 1
ATOM 3411 N N . LYS B 1 110 ? -8.695 10.242 1.41 1 94.25 110 LYS B N 1
ATOM 3412 C CA . LYS B 1 110 ? -10 10.211 0.761 1 94.25 110 LYS B CA 1
ATOM 3413 C C . LYS B 1 110 ? -11.086 9.789 1.741 1 94.25 110 LYS B C 1
ATOM 3415 O O . LYS B 1 110 ? -10.914 8.836 2.502 1 94.25 110 LYS B O 1
ATOM 3420 N N . CYS B 1 111 ? -12.094 10.562 1.799 1 95.31 111 CYS B N 1
ATOM 3421 C CA . CYS B 1 111 ? -13.297 10.18 2.525 1 95.31 111 CYS B CA 1
ATOM 3422 C C . CYS B 1 111 ? -14.32 9.539 1.591 1 95.31 111 CYS B C 1
ATOM 3424 O O . CYS B 1 111 ? -14.836 10.195 0.685 1 95.31 111 CYS B O 1
ATOM 3426 N N . TYR B 1 112 ? -14.609 8.289 1.843 1 94.31 112 TYR B N 1
ATOM 3427 C CA . TYR B 1 112 ? -15.523 7.562 0.966 1 94.31 112 TYR B CA 1
ATOM 3428 C C . TYR B 1 112 ?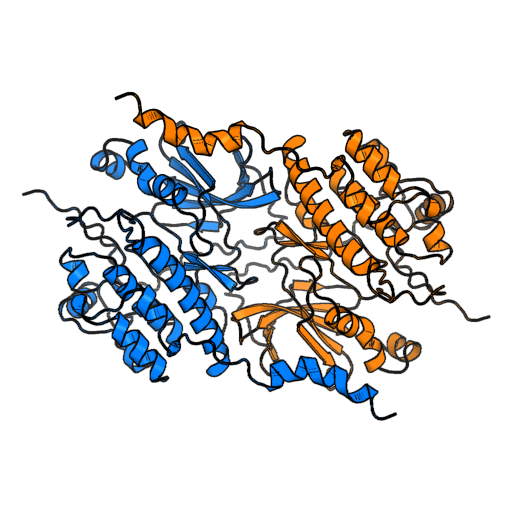 -16.984 7.883 1.303 1 94.31 112 TYR B C 1
ATOM 3430 O O . TYR B 1 112 ? -17.812 8.047 0.406 1 94.31 112 TYR B O 1
ATOM 3438 N N . CYS B 1 113 ? -17.281 7.891 2.557 1 94.38 113 CYS B N 1
ATOM 3439 C CA . CYS B 1 113 ? -18.625 8.219 3.033 1 94.38 113 CYS B CA 1
ATOM 3440 C C . CYS B 1 113 ? -18.609 8.5 4.531 1 94.38 113 CYS B C 1
ATOM 3442 O O . CYS B 1 113 ? -17.594 8.297 5.199 1 94.38 113 CYS B O 1
ATOM 3444 N N . PHE B 1 114 ? -19.641 9.078 4.992 1 95.88 114 PHE B N 1
ATOM 3445 C CA . PHE B 1 114 ? -19.828 9.312 6.422 1 95.88 114 PHE B CA 1
ATOM 3446 C C . PHE B 1 114 ? -21.312 9.32 6.777 1 95.88 114 PHE B C 1
ATOM 3448 O O . PHE B 1 114 ? -22.172 9.5 5.906 1 95.88 114 PHE B O 1
ATOM 3455 N N . TRP B 1 115 ? -21.625 9.008 8.023 1 95.81 115 TRP B N 1
ATOM 3456 C CA . TRP B 1 115 ? -22.984 9.094 8.539 1 95.81 115 TRP B CA 1
ATOM 3457 C C . TRP B 1 115 ? -22.984 9.281 10.047 1 95.81 115 TRP B C 1
ATOM 3459 O O . TRP B 1 115 ? -21.984 9.031 10.711 1 95.81 115 TRP B O 1
ATOM 3469 N N . ILE B 1 116 ? -24.078 9.789 10.531 1 94 116 ILE B N 1
ATOM 3470 C CA . ILE B 1 116 ? -24.281 9.977 11.969 1 94 116 ILE B CA 1
ATOM 3471 C C . ILE B 1 116 ? -24.906 8.719 12.57 1 94 116 ILE B C 1
ATOM 3473 O O . ILE B 1 116 ? -25.828 8.141 11.984 1 94 116 ILE B O 1
ATOM 3477 N N . SER B 1 117 ? -24.359 8.273 13.68 1 92.75 117 SER B N 1
ATOM 3478 C CA . SER B 1 117 ? -24.906 7.105 14.352 1 92.75 117 SER B CA 1
ATOM 3479 C C . SER B 1 117 ? -26.375 7.328 14.727 1 92.75 117 SER B C 1
ATOM 3481 O O . SER B 1 117 ? -26.812 8.477 14.867 1 92.75 117 SER B O 1
ATOM 3483 N N . LYS B 1 118 ? -27.062 6.203 14.945 1 90.31 118 LYS B N 1
ATOM 3484 C CA . LYS B 1 118 ? -28.484 6.289 15.266 1 90.31 118 LYS B CA 1
ATOM 3485 C C . LYS B 1 118 ? -28.719 7.059 16.562 1 90.31 118 LYS B C 1
ATOM 3487 O O . LYS B 1 118 ? -29.641 7.867 16.656 1 90.31 118 LYS B O 1
ATOM 3492 N N . ASP B 1 119 ? -27.891 6.812 17.531 1 89.56 119 ASP B N 1
ATOM 3493 C CA . ASP B 1 119 ? -28.031 7.48 18.828 1 89.56 119 ASP B CA 1
ATOM 3494 C C . ASP B 1 119 ? -27.422 8.883 18.797 1 89.56 119 ASP B C 1
ATOM 3496 O O . ASP B 1 119 ? -27.406 9.586 19.797 1 89.56 119 ASP B O 1
ATOM 3500 N N . ARG B 1 120 ? -26.844 9.25 17.656 1 88.56 120 ARG B N 1
ATOM 3501 C CA . ARG B 1 120 ? -26.328 10.578 17.344 1 88.56 120 ARG B CA 1
ATOM 3502 C C . ARG B 1 120 ? -25.172 10.945 18.266 1 88.56 120 ARG B C 1
ATOM 3504 O O . ARG B 1 120 ? -24.984 12.117 18.609 1 88.56 120 ARG B O 1
ATOM 3511 N N . THR B 1 121 ? -24.406 9.945 18.688 1 89.81 121 THR B N 1
ATOM 3512 C CA . THR B 1 121 ? -23.281 10.172 19.594 1 89.81 121 THR B CA 1
ATOM 3513 C C . THR B 1 121 ? -21.953 10.117 18.844 1 89.81 121 THR B C 1
ATOM 3515 O O . THR B 1 121 ? -20.938 10.555 19.359 1 89.81 121 THR B O 1
ATOM 3518 N N . PHE B 1 122 ? -22.062 9.547 17.641 1 92.12 122 PHE B N 1
ATOM 3519 C CA . PHE B 1 122 ? -20.844 9.398 16.844 1 92.12 122 PHE B CA 1
ATOM 3520 C C . PHE B 1 122 ? -21.094 9.812 15.391 1 92.12 122 PHE B C 1
ATOM 3522 O O . PHE B 1 122 ? -22.219 9.688 14.891 1 92.12 122 PHE B O 1
ATOM 3529 N N . ILE B 1 123 ? -20.062 10.305 14.805 1 94.44 123 ILE B N 1
ATOM 3530 C CA . ILE B 1 123 ? -19.984 10.398 13.352 1 94.44 123 ILE B CA 1
ATOM 3531 C C . ILE B 1 123 ? -19.047 9.312 12.812 1 94.44 123 ILE B C 1
ATOM 3533 O O . ILE B 1 123 ? -17.891 9.234 13.219 1 94.44 123 ILE B O 1
ATOM 3537 N N . ASN B 1 124 ? -19.594 8.477 11.953 1 96.5 124 ASN B N 1
ATOM 3538 C CA . ASN B 1 124 ? -18.781 7.477 11.266 1 96.5 124 ASN B CA 1
ATOM 3539 C C . ASN B 1 124 ? -18.25 8.008 9.938 1 96.5 124 ASN B C 1
ATOM 3541 O O . ASN B 1 124 ? -19.016 8.523 9.125 1 96.5 124 ASN B O 1
ATOM 3545 N N . MET B 1 125 ? -17 7.902 9.781 1 96.44 125 MET B N 1
ATOM 3546 C CA . MET B 1 125 ? -16.359 8.336 8.547 1 96.44 125 MET B CA 1
ATOM 3547 C C . MET B 1 125 ? -15.422 7.258 8.016 1 96.44 125 MET B C 1
ATOM 3549 O O . MET B 1 125 ? -14.539 6.781 8.734 1 96.44 125 MET B O 1
ATOM 3553 N N . ILE B 1 126 ? -15.617 6.863 6.715 1 96.69 126 ILE B N 1
ATOM 3554 C CA . ILE B 1 126 ? -14.781 5.852 6.082 1 96.69 126 ILE B CA 1
ATOM 3555 C C . ILE B 1 126 ? -13.719 6.527 5.215 1 96.69 126 ILE B C 1
ATOM 3557 O O . ILE B 1 126 ? -14.039 7.312 4.32 1 96.69 126 ILE B O 1
ATOM 3561 N N . THR B 1 127 ? -12.453 6.184 5.48 1 94.75 127 THR B N 1
ATOM 3562 C CA . THR B 1 127 ? -11.367 6.777 4.711 1 94.75 127 THR B CA 1
ATOM 3563 C C . THR B 1 127 ? -10.391 5.707 4.234 1 94.75 127 THR B C 1
ATOM 3565 O O . THR B 1 127 ? -10.539 4.531 4.574 1 94.75 127 THR B O 1
ATOM 3568 N N . ASP B 1 128 ? -9.398 6.109 3.475 1 91.19 128 ASP B N 1
ATOM 3569 C CA . ASP B 1 128 ? -8.266 5.262 3.121 1 91.19 128 ASP B CA 1
ATOM 3570 C C . ASP B 1 128 ? -7.582 4.707 4.371 1 91.19 128 ASP B C 1
ATOM 3572 O O . ASP B 1 128 ? -7.555 5.367 5.414 1 91.19 128 ASP B O 1
ATOM 3576 N N . LEU B 1 129 ? -7.211 3.479 4.074 1 87.56 129 LEU B N 1
ATOM 3577 C CA . LEU B 1 129 ? -6.289 2.957 5.078 1 87.56 129 LEU B CA 1
ATOM 3578 C C . LEU B 1 129 ? -4.84 3.172 4.652 1 87.56 129 LEU B C 1
ATOM 3580 O O . LEU B 1 129 ? -4.461 2.818 3.533 1 87.56 129 LEU B O 1
ATOM 3584 N N . ALA B 1 130 ? -4.152 4.047 5.227 1 71.44 130 ALA B N 1
ATOM 3585 C CA . ALA B 1 130 ? -2.734 4.16 4.895 1 71.44 130 ALA B CA 1
ATOM 3586 C C . ALA B 1 130 ? -1.907 3.139 5.672 1 71.44 130 ALA B C 1
ATOM 3588 O O . ALA B 1 130 ? -2.154 2.902 6.855 1 71.44 130 ALA B O 1
ATOM 3589 N N . SER B 1 131 ? -1.458 1.981 4.961 1 59.5 131 SER B N 1
ATOM 3590 C CA . SER B 1 131 ? -0.739 0.859 5.555 1 59.5 131 SER B CA 1
ATOM 3591 C C . SER B 1 131 ? 0.204 1.328 6.66 1 59.5 131 SER B C 1
ATOM 3593 O O . SER B 1 131 ? 0.532 0.564 7.57 1 59.5 131 SER B O 1
ATOM 3595 N N . SER B 1 132 ? 0.826 2.51 6.418 1 61.22 132 SER B N 1
ATOM 3596 C CA . SER B 1 132 ? 1.91 2.84 7.34 1 61.22 132 SER B CA 1
ATOM 3597 C C . SER B 1 132 ? 1.484 3.916 8.328 1 61.22 132 SER B C 1
ATOM 3599 O O . SER B 1 132 ? 0.367 4.434 8.258 1 61.22 132 SER B O 1
ATOM 3601 N N . LYS B 1 133 ? 2.293 4.148 9.203 1 72.19 133 LYS B N 1
ATOM 3602 C CA . LYS B 1 133 ? 2.396 5.008 10.375 1 72.19 133 LYS B CA 1
ATOM 3603 C C . LYS B 1 133 ? 2.486 6.477 9.977 1 72.19 133 LYS B C 1
ATOM 3605 O O . LYS B 1 133 ? 2.557 6.801 8.789 1 72.19 133 LYS B O 1
ATOM 3610 N N . SER B 1 134 ? 2.238 7.223 10.852 1 85.38 134 SER B N 1
ATOM 3611 C CA . SER B 1 134 ? 2.561 8.633 10.672 1 85.38 134 SER B CA 1
ATOM 3612 C C . SER B 1 134 ? 3.994 8.812 10.188 1 85.38 134 SER B C 1
ATOM 3614 O O . SER B 1 134 ? 4.855 7.973 10.445 1 85.38 134 SER B O 1
ATOM 3616 N N . LEU B 1 135 ? 4.188 9.781 9.398 1 84.62 135 LEU B N 1
ATOM 3617 C CA . LEU B 1 135 ? 5.516 10.07 8.867 1 84.62 135 LEU B CA 1
ATOM 3618 C C . LEU B 1 135 ? 6.535 10.188 9.992 1 84.62 135 LEU B C 1
ATOM 3620 O O . LEU B 1 135 ? 7.676 9.727 9.859 1 84.62 135 LEU B O 1
ATOM 3624 N N . SER B 1 136 ? 6.09 10.773 11.07 1 82.25 136 SER B N 1
ATOM 3625 C CA . SER B 1 136 ? 6.957 10.891 12.242 1 82.25 136 SER B CA 1
ATOM 3626 C C . SER B 1 136 ? 7.391 9.516 12.742 1 82.25 136 SER B C 1
ATOM 3628 O O . SER B 1 136 ? 8.578 9.281 12.969 1 82.25 136 SER B O 1
ATOM 3630 N N . ASN B 1 137 ? 6.469 8.664 12.82 1 80.56 137 ASN B N 1
ATOM 3631 C CA . ASN B 1 137 ? 6.77 7.316 13.297 1 80.56 137 ASN B CA 1
ATOM 3632 C C . ASN B 1 137 ? 7.594 6.535 12.273 1 80.56 137 ASN B C 1
ATOM 3634 O O . ASN B 1 137 ? 8.484 5.77 12.641 1 80.56 137 ASN B O 1
ATOM 3638 N N . TYR B 1 138 ? 7.266 6.73 11.086 1 83.06 138 TYR B N 1
ATOM 3639 C CA . TYR B 1 138 ? 7.977 6.039 10.023 1 83.06 138 TYR B CA 1
ATOM 3640 C C . TYR B 1 138 ? 9.445 6.445 9.992 1 83.06 138 TYR B C 1
ATOM 3642 O O . TYR B 1 138 ? 10.336 5.59 9.914 1 83.06 138 TYR B O 1
ATOM 3650 N N . ARG B 1 139 ? 9.672 7.73 10.102 1 79.56 139 ARG B N 1
ATOM 3651 C CA . ARG B 1 139 ? 11.031 8.258 10.094 1 79.56 139 ARG B CA 1
ATOM 3652 C C . ARG B 1 139 ? 11.812 7.777 11.312 1 79.56 139 ARG B C 1
ATOM 3654 O O . ARG B 1 139 ? 13 7.461 11.211 1 79.56 139 ARG B O 1
ATOM 3661 N N . ARG B 1 140 ? 11.18 7.691 12.375 1 76.75 140 ARG B N 1
ATOM 3662 C CA . ARG B 1 140 ? 11.828 7.258 13.609 1 76.75 140 ARG B CA 1
ATOM 3663 C C . ARG B 1 140 ? 12.164 5.773 13.555 1 76.75 140 ARG B C 1
ATOM 3665 O O . ARG B 1 140 ? 13.219 5.352 14.039 1 76.75 140 ARG B O 1
ATOM 3672 N N . SER B 1 141 ? 11.305 5.004 12.945 1 78 141 SER B N 1
ATOM 3673 C CA . SER B 1 141 ? 11.438 3.553 12.93 1 78 141 SER B CA 1
ATOM 3674 C C . SER B 1 141 ? 12.469 3.107 11.891 1 78 141 SER B C 1
ATOM 3676 O O . SER B 1 141 ? 12.969 1.985 11.953 1 78 141 SER B O 1
ATOM 3678 N N . HIS B 1 142 ? 12.672 3.902 11.008 1 74.88 142 HIS B N 1
ATOM 3679 C CA . HIS B 1 142 ? 13.578 3.514 9.938 1 74.88 142 HIS B CA 1
ATOM 3680 C C . HIS B 1 142 ? 14.812 4.406 9.914 1 74.88 142 HIS B C 1
ATOM 3682 O O . HIS B 1 142 ? 14.703 5.633 9.875 1 74.88 142 HIS B O 1
ATOM 3688 N N . GLU B 1 143 ? 15.836 3.691 10.445 1 63.03 143 GLU B N 1
ATOM 3689 C CA . GLU B 1 143 ? 17.094 4.438 10.438 1 63.03 143 GLU B CA 1
ATOM 3690 C C . GLU B 1 143 ? 17.531 4.754 9.016 1 63.03 143 GLU B C 1
ATOM 3692 O O . GLU B 1 143 ? 18.047 3.883 8.305 1 63.03 143 GLU B O 1
ATOM 3697 N N . LEU B 1 144 ? 16.984 5.652 8.445 1 58.06 144 LEU B N 1
ATOM 3698 C CA . LEU B 1 144 ? 17.531 6.031 7.152 1 58.06 144 LEU B CA 1
ATOM 3699 C C . LEU B 1 144 ? 18.969 6.484 7.285 1 58.06 144 LEU B C 1
ATOM 3701 O O . LEU B 1 144 ? 19.266 7.461 7.98 1 58.06 144 LEU B O 1
ATOM 3705 N N . VAL B 1 145 ? 19.797 5.309 7.5 1 48.59 145 VAL B N 1
ATOM 3706 C CA . VAL B 1 145 ? 21.219 5.527 7.711 1 48.59 145 VAL B CA 1
ATOM 3707 C C . VAL B 1 145 ? 21.859 6.094 6.441 1 48.59 145 VAL B C 1
ATOM 3709 O O . VAL B 1 145 ? 21.594 5.602 5.34 1 48.59 145 VAL B O 1
ATOM 3712 N N . GLY B 1 146 ? 22.609 7.113 6.598 1 52.34 146 GLY B N 1
ATOM 3713 C CA . GLY B 1 146 ? 23.5 7.789 5.672 1 52.34 146 GLY B CA 1
ATOM 3714 C C . GLY B 1 146 ? 22.859 8.984 4.984 1 52.34 146 GLY B C 1
ATOM 3715 O O . GLY B 1 146 ? 21.641 9.016 4.797 1 52.34 146 GLY B O 1
ATOM 3716 N N . ASN B 1 147 ? 23.5 10.008 4.867 1 53.09 147 ASN B N 1
ATOM 3717 C CA . ASN B 1 147 ? 23.141 11.391 4.551 1 53.09 147 ASN B CA 1
ATOM 3718 C C . ASN B 1 147 ? 22.391 11.484 3.227 1 53.09 147 ASN B C 1
ATOM 3720 O O . ASN B 1 147 ? 21.359 12.156 3.139 1 53.09 147 ASN B O 1
ATOM 3724 N N . VAL B 1 148 ? 22.969 10.75 2.25 1 49.19 148 VAL B N 1
ATOM 3725 C CA . VAL B 1 148 ? 22.5 11.047 0.904 1 49.19 148 VAL B CA 1
ATOM 3726 C C . VAL B 1 148 ? 21.172 10.32 0.648 1 49.19 148 VAL B C 1
ATOM 3728 O O . VAL B 1 148 ? 20.234 10.906 0.107 1 49.19 148 VAL B O 1
ATOM 3731 N N . THR B 1 149 ? 21.031 9.086 1.034 1 54.5 149 THR B N 1
ATOM 3732 C CA . THR B 1 149 ? 19.922 8.211 0.696 1 54.5 149 THR B CA 1
ATOM 3733 C C . THR B 1 149 ? 18.656 8.648 1.435 1 54.5 149 THR B C 1
ATOM 3735 O O . THR B 1 149 ? 17.562 8.664 0.854 1 54.5 149 THR B O 1
ATOM 3738 N N . ALA B 1 150 ? 18.938 9.195 2.441 1 71.12 150 ALA B N 1
ATOM 3739 C CA . ALA B 1 150 ? 17.844 9.688 3.266 1 71.12 150 ALA B CA 1
ATOM 3740 C C . ALA B 1 150 ? 17.281 10.992 2.711 1 71.12 150 ALA B C 1
ATOM 3742 O O . ALA B 1 150 ? 16.062 11.203 2.732 1 71.12 150 ALA B O 1
ATOM 3743 N N . MET B 1 151 ? 18.109 11.617 1.853 1 83.69 151 MET B N 1
ATOM 3744 C CA . MET B 1 151 ? 17.703 12.938 1.383 1 83.69 151 MET B CA 1
ATOM 3745 C C . MET B 1 151 ? 16.734 12.82 0.217 1 83.69 151 MET B C 1
ATOM 3747 O O . MET B 1 151 ? 15.789 13.609 0.111 1 83.69 151 MET B O 1
ATOM 3751 N N . SER B 1 152 ? 16.984 11.836 -0.59 1 86.62 152 SER B N 1
ATOM 3752 C CA . SER B 1 152 ? 16.078 11.633 -1.713 1 86.62 152 SER B CA 1
ATOM 3753 C C . SER B 1 152 ? 14.664 11.312 -1.23 1 86.62 152 SER B C 1
ATOM 3755 O O . SER B 1 152 ? 13.688 11.852 -1.757 1 86.62 152 SER B O 1
ATOM 3757 N N . ALA B 1 153 ? 14.633 10.516 -0.24 1 87.56 153 ALA B N 1
ATOM 3758 C CA . ALA B 1 153 ? 13.328 10.18 0.335 1 87.56 153 ALA B CA 1
ATOM 3759 C C . ALA B 1 153 ? 12.656 11.406 0.935 1 87.56 153 ALA B C 1
ATOM 3761 O O . ALA B 1 153 ? 11.469 11.648 0.702 1 87.56 153 ALA B O 1
ATOM 3762 N N . ILE B 1 154 ? 13.406 12.156 1.621 1 90.56 154 ILE B N 1
ATOM 3763 C CA . ILE B 1 154 ? 12.883 13.344 2.289 1 90.56 154 ILE B CA 1
ATOM 3764 C C . ILE B 1 154 ? 12.367 14.336 1.248 1 90.56 154 ILE B C 1
ATOM 3766 O O . ILE B 1 154 ? 11.289 14.898 1.4 1 90.56 154 ILE B O 1
ATOM 3770 N N . LYS B 1 155 ? 13.117 14.516 0.208 1 92.81 155 LYS B N 1
ATOM 3771 C CA . LYS B 1 155 ? 12.695 15.398 -0.87 1 92.81 155 LYS B CA 1
ATOM 3772 C C . LYS B 1 155 ? 11.383 14.922 -1.496 1 92.81 155 LYS B C 1
ATOM 3774 O O . LYS B 1 155 ? 10.5 15.727 -1.79 1 92.81 155 LYS B O 1
ATOM 3779 N N . GLY B 1 156 ? 11.344 13.656 -1.635 1 92.75 156 GLY B N 1
ATOM 3780 C CA . GLY B 1 156 ? 10.109 13.086 -2.166 1 92.75 156 GLY B CA 1
ATOM 3781 C C . GLY B 1 156 ? 8.906 13.344 -1.284 1 92.75 156 GLY B C 1
ATOM 3782 O O . GLY B 1 156 ? 7.836 13.711 -1.777 1 92.75 156 GLY B O 1
ATOM 3783 N N . TRP B 1 157 ? 9.094 13.141 -0.047 1 92.94 157 TRP B N 1
ATOM 3784 C CA . TRP B 1 157 ? 8.023 13.422 0.903 1 92.94 157 TRP B CA 1
ATOM 3785 C C . TRP B 1 157 ? 7.613 14.891 0.851 1 92.94 157 TRP B C 1
ATOM 3787 O O . TRP B 1 157 ? 6.426 15.203 0.814 1 92.94 157 TRP B O 1
ATOM 3797 N N . CYS B 1 158 ? 8.586 15.719 0.797 1 96.5 158 CYS B N 1
ATOM 3798 C CA . CYS B 1 158 ? 8.32 17.156 0.739 1 96.5 158 CYS B CA 1
ATOM 3799 C C . CYS B 1 158 ? 7.488 17.5 -0.484 1 96.5 158 CYS B C 1
ATOM 3801 O O . CYS B 1 158 ? 6.512 18.25 -0.38 1 96.5 158 CYS B O 1
ATOM 3803 N N . ARG B 1 159 ? 7.84 16.984 -1.614 1 97.31 159 ARG B N 1
ATOM 3804 C CA . ARG B 1 159 ? 7.105 17.266 -2.844 1 97.31 159 ARG B CA 1
ATOM 3805 C C . ARG B 1 159 ? 5.645 16.844 -2.715 1 97.31 159 ARG B C 1
ATOM 3807 O O . ARG B 1 159 ? 4.746 17.578 -3.137 1 97.31 159 ARG B O 1
ATOM 3814 N N . GLN B 1 160 ? 5.453 15.766 -2.125 1 97.06 160 GLN B N 1
ATOM 3815 C CA . GLN B 1 160 ? 4.094 15.258 -1.996 1 97.06 160 GLN B CA 1
ATOM 3816 C C . GLN B 1 160 ? 3.279 16.094 -1.019 1 97.06 160 GLN B C 1
ATOM 3818 O O . GLN B 1 160 ? 2.127 16.438 -1.295 1 97.06 160 GLN B O 1
ATOM 3823 N N . ILE B 1 161 ? 3.867 16.484 0.108 1 97.88 161 ILE B N 1
ATOM 3824 C CA . ILE B 1 161 ? 3.186 17.312 1.096 1 97.88 161 ILE B CA 1
ATOM 3825 C C . ILE B 1 161 ? 2.85 18.672 0.486 1 97.88 161 ILE B C 1
ATOM 3827 O O . ILE B 1 161 ? 1.727 19.156 0.625 1 97.88 161 ILE B O 1
ATOM 3831 N N . LEU B 1 162 ? 3.793 19.203 -0.198 1 98.56 162 LEU B N 1
ATOM 3832 C CA . LEU B 1 162 ? 3.598 20.516 -0.813 1 98.56 162 LEU B CA 1
ATOM 3833 C C . LEU B 1 162 ? 2.574 20.438 -1.94 1 98.56 162 LEU B C 1
ATOM 3835 O O . LEU B 1 162 ? 1.822 21.391 -2.168 1 98.56 162 LEU B O 1
ATOM 3839 N N . SER B 1 163 ? 2.584 19.344 -2.631 1 98.44 163 SER B N 1
ATOM 3840 C CA . SER B 1 163 ? 1.575 19.156 -3.668 1 98.44 163 SER B CA 1
ATOM 3841 C C . SER B 1 163 ? 0.167 19.172 -3.084 1 98.44 163 SER B C 1
ATOM 3843 O O . SER B 1 163 ? -0.731 19.812 -3.645 1 98.44 163 SER B O 1
ATOM 3845 N N . ALA B 1 164 ? -0.013 18.547 -2.006 1 98.25 164 ALA B N 1
ATOM 3846 C CA . ALA B 1 164 ? -1.3 18.578 -1.313 1 98.25 164 ALA B CA 1
ATOM 3847 C C . ALA B 1 164 ? -1.652 19.984 -0.864 1 98.25 164 ALA B C 1
ATOM 3849 O O . ALA B 1 164 ? -2.783 20.438 -1.054 1 98.25 164 ALA B O 1
ATOM 3850 N N . SER B 1 165 ? -0.692 20.625 -0.253 1 98.25 165 SER B N 1
ATOM 3851 C CA . SER B 1 165 ? -0.91 22 0.206 1 98.25 165 SER B CA 1
ATOM 3852 C C . SER B 1 165 ? -1.267 22.922 -0.955 1 98.25 165 SER B C 1
ATOM 3854 O O . SER B 1 165 ? -2.164 23.75 -0.836 1 98.25 165 SER B O 1
ATOM 3856 N N . GLU B 1 166 ? -0.534 22.766 -2.027 1 98.38 166 GLU B N 1
ATOM 3857 C CA . GLU B 1 166 ? -0.817 23.562 -3.209 1 98.38 166 GLU B CA 1
ATOM 3858 C C . GLU B 1 166 ? -2.252 23.359 -3.688 1 98.38 166 GLU B C 1
ATOM 3860 O O . GLU B 1 166 ? -2.945 24.328 -4.016 1 98.38 166 GLU B O 1
ATOM 3865 N N . TYR B 1 167 ? -2.67 22.172 -3.758 1 98.19 167 TYR B N 1
ATOM 3866 C CA . TYR B 1 167 ? -4.031 21.828 -4.148 1 98.19 167 TYR B CA 1
ATOM 3867 C C . TYR B 1 167 ? -5.047 22.531 -3.246 1 98.19 167 TYR B C 1
ATOM 3869 O O . TYR B 1 167 ? -6 23.141 -3.73 1 98.19 167 TYR B O 1
ATOM 3877 N N . LEU B 1 168 ? -4.848 22.469 -1.958 1 97.69 168 LEU B N 1
ATOM 3878 C CA . LEU B 1 168 ? -5.75 23.078 -0.99 1 97.69 168 LEU B CA 1
ATOM 3879 C C . LEU B 1 168 ? -5.754 24.594 -1.135 1 97.69 168 LEU B C 1
ATOM 3881 O O . LEU B 1 168 ? -6.82 25.219 -1.125 1 97.69 168 LEU B O 1
ATOM 3885 N N . HIS B 1 169 ? -4.586 25.125 -1.29 1 97.19 169 HIS B N 1
ATOM 3886 C CA . HIS B 1 169 ? -4.414 26.578 -1.289 1 97.19 169 HIS B CA 1
ATOM 3887 C C . HIS B 1 169 ? -4.918 27.188 -2.59 1 97.19 169 HIS B C 1
ATOM 3889 O O . HIS B 1 169 ? -5.121 28.406 -2.668 1 97.19 169 HIS B O 1
ATOM 3895 N N . ASN B 1 170 ? -5.129 26.391 -3.584 1 95.94 170 ASN B N 1
ATOM 3896 C CA . ASN B 1 170 ? -5.594 26.891 -4.871 1 95.94 170 ASN B CA 1
ATOM 3897 C C . ASN B 1 170 ? -7.094 26.672 -5.051 1 95.94 170 ASN B C 1
ATOM 3899 O O . ASN B 1 170 ? -7.637 26.922 -6.129 1 95.94 170 ASN B O 1
ATOM 3903 N N . ARG B 1 171 ? -7.672 26.172 -4.031 1 94.62 171 ARG B N 1
ATOM 3904 C CA . ARG B 1 171 ? -9.125 26.047 -4.066 1 94.62 171 ARG B CA 1
ATOM 3905 C C . ARG B 1 171 ? -9.789 27.422 -3.895 1 94.62 171 ARG B C 1
ATOM 3907 O O . ARG B 1 171 ? -9.156 28.359 -3.428 1 94.62 171 ARG B O 1
ATOM 3914 N N . THR B 1 172 ? -11.117 27.453 -4.324 1 91.56 172 THR B N 1
ATOM 3915 C CA . THR B 1 172 ? -11.953 28.625 -4.105 1 91.56 172 THR B CA 1
ATOM 3916 C C . THR B 1 172 ? -13.234 28.25 -3.357 1 91.56 172 THR B C 1
ATOM 3918 O O . THR B 1 172 ? -14.094 27.562 -3.904 1 91.56 172 THR B O 1
ATOM 3921 N N . PRO B 1 173 ? -13.32 28.672 -2.145 1 91.88 173 PRO B N 1
ATOM 3922 C CA . PRO B 1 173 ? -12.352 29.438 -1.354 1 91.88 173 PRO B CA 1
ATOM 3923 C C . PRO B 1 173 ? -11.125 28.625 -0.96 1 91.88 173 PRO B C 1
ATOM 3925 O O . PRO B 1 173 ? -11.172 27.391 -0.993 1 91.88 173 PRO B O 1
ATOM 3928 N N . VAL B 1 174 ? -10.086 29.375 -0.581 1 93.75 174 VAL B N 1
ATOM 3929 C CA . VAL B 1 174 ? -8.852 28.734 -0.141 1 93.75 174 VAL B CA 1
ATOM 3930 C C . VAL B 1 174 ? -9.125 27.859 1.08 1 93.75 174 VAL B C 1
ATOM 3932 O O . VAL B 1 174 ? -9.859 28.266 1.985 1 93.75 174 VAL B O 1
ATOM 3935 N N . ILE B 1 175 ? -8.523 26.719 1.019 1 95.25 175 ILE B N 1
ATOM 3936 C CA . ILE B 1 175 ? -8.633 25.828 2.168 1 95.25 175 ILE B CA 1
ATOM 3937 C C . ILE B 1 175 ? -7.312 25.781 2.926 1 95.25 175 ILE B C 1
ATOM 3939 O O . ILE B 1 175 ? -6.262 25.5 2.342 1 95.25 175 ILE B O 1
ATOM 3943 N N . ILE B 1 176 ? -7.414 26.062 4.191 1 95.12 176 ILE B N 1
ATOM 3944 C CA . ILE B 1 176 ? -6.262 26 5.078 1 95.12 176 ILE B CA 1
ATOM 3945 C C . ILE B 1 176 ? -6.391 24.781 5.996 1 95.12 176 ILE B C 1
ATOM 3947 O O . ILE B 1 176 ? -7.422 24.594 6.648 1 95.12 176 ILE B O 1
ATOM 3951 N N . HIS B 1 177 ? -5.398 23.969 6.062 1 95.44 177 HIS B N 1
ATOM 3952 C CA . HIS B 1 177 ? -5.449 22.75 6.875 1 95.44 177 HIS B CA 1
ATOM 3953 C C . HIS B 1 177 ? -5.402 23.094 8.359 1 95.44 177 HIS B C 1
ATOM 3955 O O . HIS B 1 177 ? -6.203 22.562 9.141 1 95.44 177 HIS B O 1
ATOM 3961 N N . ARG B 1 178 ? -4.387 23.922 8.781 1 93.94 178 ARG B N 1
ATOM 3962 C CA . ARG B 1 178 ? -4.223 24.562 10.078 1 93.94 178 ARG B CA 1
ATOM 3963 C C . ARG B 1 178 ? -3.604 23.594 11.086 1 93.94 178 ARG B C 1
ATOM 3965 O O . ARG B 1 178 ? -3.309 23.984 12.219 1 93.94 178 ARG B O 1
ATOM 3972 N N . ASP B 1 179 ? -3.312 22.375 10.664 1 94.25 179 ASP B N 1
ATOM 3973 C CA . ASP B 1 179 ? -2.678 21.438 11.602 1 94.25 179 ASP B CA 1
ATOM 3974 C C . ASP B 1 179 ? -1.742 20.484 10.867 1 94.25 179 ASP B C 1
ATOM 3976 O O . ASP B 1 179 ? -1.781 19.281 11.102 1 94.25 179 ASP B O 1
ATOM 3980 N N . VAL B 1 180 ? -0.986 20.984 10.008 1 96.31 180 VAL B N 1
ATOM 3981 C CA . VAL B 1 180 ? 0.037 20.188 9.336 1 96.31 180 VAL B CA 1
ATOM 3982 C C . VAL B 1 180 ? 1.147 19.828 10.32 1 96.31 180 VAL B C 1
ATOM 3984 O O . VAL B 1 180 ? 1.779 20.719 10.906 1 96.31 180 VAL B O 1
ATOM 3987 N N . LYS B 1 181 ? 1.305 18.562 10.555 1 94.06 181 LYS B N 1
ATOM 3988 C CA . LYS B 1 181 ? 2.354 18.031 11.414 1 94.06 181 LYS B CA 1
ATOM 3989 C C . LYS B 1 181 ? 2.641 16.562 11.086 1 94.06 181 LYS B C 1
ATOM 3991 O O . LYS B 1 181 ? 1.876 15.922 10.359 1 94.06 181 LYS B O 1
ATOM 3996 N N . GLY B 1 182 ? 3.734 16.078 11.523 1 91.56 182 GLY B N 1
ATOM 3997 C CA . GLY B 1 182 ? 4.16 14.719 11.211 1 91.56 182 GLY B CA 1
ATOM 3998 C C . GLY B 1 182 ? 3.113 13.672 11.539 1 91.56 182 GLY B C 1
ATOM 3999 O O . GLY B 1 182 ? 2.982 12.672 10.836 1 91.56 182 GLY B O 1
ATOM 4000 N N . GLU B 1 183 ? 2.342 13.906 12.555 1 89.06 183 GLU B N 1
ATOM 4001 C CA . GLU B 1 183 ? 1.331 12.953 13.008 1 89.06 183 GLU B CA 1
ATOM 4002 C C . GLU B 1 183 ? 0.145 12.914 12.055 1 89.06 183 GLU B C 1
ATOM 4004 O O . GLU B 1 183 ? -0.585 11.922 12.008 1 89.06 183 GLU B O 1
ATOM 4009 N N . ASN B 1 184 ? -0.043 13.977 11.352 1 91.75 184 ASN B N 1
ATOM 4010 C CA . ASN B 1 184 ? -1.183 14.07 10.445 1 91.75 184 ASN B CA 1
ATOM 4011 C C . ASN B 1 184 ? -0.773 13.797 9 1 91.75 184 ASN B C 1
ATOM 4013 O O . ASN B 1 184 ? -1.558 14.023 8.078 1 91.75 184 ASN B O 1
ATOM 4017 N N . ILE B 1 185 ? 0.462 13.422 8.836 1 94.56 185 ILE B N 1
ATOM 4018 C CA . ILE B 1 185 ? 0.977 13 7.535 1 94.56 185 ILE B CA 1
ATOM 4019 C C . ILE B 1 185 ? 1.222 11.492 7.539 1 94.56 185 ILE B C 1
ATOM 4021 O O . ILE B 1 185 ? 2.131 11.008 8.219 1 94.56 185 ILE B O 1
ATOM 4025 N N . LEU B 1 186 ? 0.417 10.883 6.73 1 92.19 186 LEU B N 1
ATOM 4026 C CA . LEU B 1 186 ? 0.499 9.43 6.688 1 92.19 186 LEU B CA 1
ATOM 4027 C C . LEU B 1 186 ? 1.351 8.961 5.508 1 92.19 186 LEU B C 1
ATOM 4029 O O . LEU B 1 186 ? 1.34 9.586 4.445 1 92.19 186 LEU B O 1
ATOM 4033 N N . ILE B 1 187 ? 2.045 7.891 5.723 1 89.44 187 ILE B N 1
ATOM 4034 C CA . ILE B 1 187 ? 2.895 7.359 4.66 1 89.44 187 ILE B CA 1
ATOM 4035 C C . ILE B 1 187 ? 2.617 5.871 4.473 1 89.44 187 ILE B C 1
ATOM 4037 O O . ILE B 1 187 ? 2.484 5.129 5.449 1 89.44 187 ILE B O 1
ATOM 4041 N N . ASP B 1 188 ? 2.436 5.52 3.229 1 87.06 188 ASP B N 1
ATOM 4042 C CA . ASP B 1 188 ? 2.447 4.109 2.857 1 87.06 188 ASP B CA 1
ATOM 4043 C C . ASP B 1 188 ? 3.875 3.605 2.656 1 87.06 188 ASP B C 1
ATOM 4045 O O . ASP B 1 188 ? 4.535 3.967 1.681 1 87.06 188 ASP B O 1
ATOM 4049 N N . GLY B 1 189 ? 4.312 2.828 3.494 1 83.25 189 GLY B N 1
ATOM 4050 C CA . GLY B 1 189 ? 5.695 2.379 3.484 1 83.25 189 GLY B CA 1
ATOM 4051 C C . GLY B 1 189 ? 6.047 1.568 2.252 1 83.25 189 GLY B C 1
ATOM 4052 O O . GLY B 1 189 ? 7.223 1.447 1.897 1 83.25 189 GLY B O 1
ATOM 4053 N N . VAL B 1 190 ? 5.125 1.051 1.571 1 82.06 190 VAL B N 1
ATOM 4054 C CA . VAL B 1 190 ? 5.383 0.189 0.422 1 82.06 190 VAL B CA 1
ATOM 4055 C C . VAL B 1 190 ? 5.414 1.026 -0.855 1 82.06 190 VAL B C 1
ATOM 4057 O O . VAL B 1 190 ? 6.297 0.85 -1.698 1 82.06 190 VAL B O 1
ATOM 4060 N N . SER B 1 191 ? 4.562 1.896 -0.927 1 82.69 191 SER B N 1
ATOM 4061 C CA . SER B 1 191 ? 4.5 2.697 -2.145 1 82.69 191 SER B CA 1
ATOM 4062 C C . SER B 1 191 ? 5.273 4 -1.987 1 82.69 191 SER B C 1
ATOM 4064 O O . SER B 1 191 ? 5.637 4.637 -2.979 1 82.69 191 SER B O 1
ATOM 4066 N N . GLY B 1 192 ? 5.422 4.434 -0.755 1 86.19 192 GLY B N 1
ATOM 4067 C CA . GLY B 1 192 ? 6.043 5.723 -0.506 1 86.19 192 GLY B CA 1
ATOM 4068 C C . GLY B 1 192 ? 5.074 6.887 -0.642 1 86.19 192 GLY B C 1
ATOM 4069 O O . GLY B 1 192 ? 5.473 8.047 -0.517 1 86.19 192 GLY B O 1
ATOM 4070 N N . LYS B 1 193 ? 3.883 6.547 -0.839 1 90.06 193 LYS B N 1
ATOM 4071 C CA . LYS B 1 193 ? 2.881 7.598 -1.015 1 90.06 193 LYS B CA 1
ATOM 4072 C C . LYS B 1 193 ? 2.506 8.227 0.323 1 90.06 193 LYS B C 1
ATOM 4074 O O . LYS B 1 193 ? 2.336 7.523 1.321 1 90.06 193 LYS B O 1
ATOM 4079 N N . ILE B 1 194 ? 2.385 9.555 0.245 1 92.88 194 ILE B N 1
ATOM 4080 C CA . ILE B 1 194 ? 2.047 10.336 1.426 1 92.88 194 ILE B CA 1
ATOM 4081 C C . ILE B 1 194 ? 0.619 10.867 1.303 1 92.88 194 ILE B C 1
ATOM 4083 O O . ILE B 1 194 ? 0.184 11.25 0.214 1 92.88 194 ILE B O 1
ATOM 4087 N N . LYS B 1 195 ? -0.045 10.891 2.422 1 94.31 195 LYS B N 1
ATOM 4088 C CA . LYS B 1 195 ? -1.376 11.484 2.447 1 94.31 195 LYS B CA 1
ATOM 4089 C C . LYS B 1 195 ? -1.541 12.406 3.652 1 94.31 195 LYS B C 1
ATOM 4091 O O . LYS B 1 195 ? -1.26 12.016 4.785 1 94.31 195 LYS B O 1
ATOM 4096 N N . LEU B 1 196 ? -1.906 13.578 3.398 1 95.88 196 LEU B N 1
ATOM 4097 C CA . LEU B 1 196 ? -2.301 14.484 4.473 1 95.88 196 LEU B CA 1
ATOM 4098 C C . LEU B 1 196 ? -3.641 14.07 5.066 1 95.88 196 LEU B C 1
ATOM 4100 O O . LEU B 1 196 ? -4.594 13.789 4.336 1 95.88 196 LEU B O 1
ATOM 4104 N N . ALA B 1 197 ? -3.65 13.977 6.363 1 92.81 197 ALA B N 1
ATOM 4105 C CA . ALA B 1 197 ? -4.855 13.523 7.051 1 92.81 197 ALA B CA 1
ATOM 4106 C C . ALA B 1 197 ? -5.254 14.492 8.156 1 92.81 197 ALA B C 1
ATOM 4108 O O . ALA B 1 197 ? -4.625 15.539 8.328 1 92.81 197 ALA B O 1
ATOM 4109 N N . ASP B 1 198 ? -6.387 14.211 8.82 1 89.75 198 ASP B N 1
ATOM 4110 C CA . ASP B 1 198 ? -6.941 14.945 9.953 1 89.75 198 ASP B CA 1
ATOM 4111 C C . ASP B 1 198 ? -7.297 16.375 9.562 1 89.75 198 ASP B C 1
ATOM 4113 O O . ASP B 1 198 ? -6.625 17.328 9.969 1 89.75 198 ASP B O 1
ATOM 4117 N N . PHE B 1 199 ? -8.352 16.562 8.969 1 91.69 199 PHE B N 1
ATOM 4118 C CA . PHE B 1 199 ? -8.852 17.859 8.523 1 91.69 199 PHE B CA 1
ATOM 4119 C C . PHE B 1 199 ? -9.875 18.406 9.516 1 91.69 199 PHE B C 1
ATOM 4121 O O . PHE B 1 199 ? -10.75 19.188 9.141 1 91.69 199 PHE B O 1
ATOM 4128 N N . GLY B 1 200 ? -9.766 18.016 10.688 1 85.94 200 GLY B N 1
ATOM 4129 C CA . GLY B 1 200 ? -10.727 18.359 11.719 1 85.94 200 GLY B CA 1
ATOM 4130 C C . GLY B 1 200 ? -10.828 19.859 11.953 1 85.94 200 GLY B C 1
ATOM 4131 O O . GLY B 1 200 ? -11.891 20.375 12.312 1 85.94 200 GLY B O 1
ATOM 4132 N N . VAL B 1 201 ? -9.734 20.547 11.789 1 79.25 201 VAL B N 1
ATOM 4133 C CA . VAL B 1 201 ? -9.766 21.984 12.062 1 79.25 201 VAL B CA 1
ATOM 4134 C C . VAL B 1 201 ? -9.539 22.766 10.773 1 79.25 201 VAL B C 1
ATOM 4136 O O . VAL B 1 201 ? -9.281 23.969 10.805 1 79.25 201 VAL B O 1
ATOM 4139 N N . ALA B 1 202 ? -9.625 22.047 9.758 1 81.44 202 ALA B N 1
ATOM 4140 C CA . ALA B 1 202 ? -9.461 22.719 8.461 1 81.44 202 ALA B CA 1
ATOM 4141 C C . ALA B 1 202 ? -10.648 23.625 8.164 1 81.44 202 ALA B C 1
ATOM 4143 O O . ALA B 1 202 ? -11.766 23.359 8.594 1 81.44 202 ALA B O 1
ATOM 4144 N N . VAL B 1 203 ? -10.391 24.766 7.477 1 75.56 203 VAL B N 1
ATOM 4145 C CA . VAL B 1 203 ? -11.469 25.719 7.219 1 75.56 203 VAL B CA 1
ATOM 4146 C C . VAL B 1 203 ? -11.312 26.312 5.824 1 75.56 203 VAL B C 1
ATOM 4148 O O . VAL B 1 203 ? -10.195 26.578 5.375 1 75.56 203 VAL B O 1
ATOM 4151 N N . PRO B 1 204 ? -12.477 26.344 5.148 1 74.81 204 PRO B N 1
ATOM 4152 C CA . PRO B 1 204 ? -12.438 27.25 3.994 1 74.81 204 PRO B CA 1
ATOM 4153 C C . PRO B 1 204 ? -12.273 28.719 4.391 1 74.81 204 PRO B C 1
ATOM 4155 O O . PRO B 1 204 ? -12.953 29.188 5.301 1 74.81 204 PRO B O 1
ATOM 4158 N N . PHE B 1 205 ? -11.203 29.281 3.93 1 69.62 205 PHE B N 1
ATOM 4159 C CA . PHE B 1 205 ? -10.852 30.625 4.352 1 69.62 205 PHE B CA 1
ATOM 4160 C C . PHE B 1 205 ? -11.773 31.656 3.691 1 69.62 205 PHE B C 1
ATOM 4162 O O . PHE B 1 205 ? -11.781 31.781 2.465 1 69.62 205 PHE B O 1
ATOM 4169 N N . ALA B 1 206 ? -12.797 32.094 4.367 1 61.59 206 ALA B N 1
ATOM 4170 C CA . ALA B 1 206 ? -13.625 33.188 3.891 1 61.59 206 ALA B CA 1
ATOM 4171 C C . ALA B 1 206 ? -13.227 34.5 4.57 1 61.59 206 ALA B C 1
ATOM 4173 O O . ALA B 1 206 ? -14.062 35.406 4.723 1 61.59 206 ALA B O 1
ATOM 4174 N N . GLY B 1 207 ? -11.969 34.625 4.961 1 57.44 207 GLY B N 1
ATOM 4175 C CA . GLY B 1 207 ? -11.586 35.844 5.637 1 57.44 207 GLY B CA 1
ATOM 4176 C C . GLY B 1 207 ? -11.016 35.625 7.023 1 57.44 207 GLY B C 1
ATOM 4177 O O . GLY B 1 207 ? -10.516 34.531 7.32 1 57.44 207 GLY B O 1
ATOM 4178 N N . GLU B 1 208 ? -10.984 36.625 7.949 1 54.69 208 GLU B N 1
ATOM 4179 C CA . GLU B 1 208 ? -10.398 36.594 9.289 1 54.69 208 GLU B CA 1
ATOM 4180 C C . GLU B 1 208 ? -11.18 35.656 10.211 1 54.69 208 GLU B C 1
ATOM 4182 O O . GLU B 1 208 ? -12.414 35.688 10.234 1 54.69 208 GLU B O 1
ATOM 4187 N N . THR B 1 209 ? -10.664 34.5 10.398 1 56.75 209 THR B N 1
ATOM 4188 C CA . THR B 1 209 ? -11.336 33.656 11.383 1 56.75 209 THR B CA 1
ATOM 4189 C C . THR B 1 209 ? -10.836 34 12.797 1 56.75 209 THR B C 1
ATOM 4191 O O . THR B 1 209 ? -9.664 34.281 12.984 1 56.75 209 THR B O 1
ATOM 4194 N N . ASP B 1 210 ? -11.734 34.25 13.758 1 59.38 210 ASP B N 1
ATOM 4195 C CA . ASP B 1 210 ? -11.414 34.656 15.125 1 59.38 210 ASP B CA 1
ATOM 4196 C C . ASP B 1 210 ? -10.867 33.469 15.922 1 59.38 210 ASP B C 1
ATOM 4198 O O . ASP B 1 210 ? -10.391 33.625 17.047 1 59.38 210 ASP B O 1
ATOM 4202 N N . ASP B 1 211 ? -10.812 32.281 15.32 1 75.75 211 ASP B N 1
ATOM 4203 C CA . ASP B 1 211 ? -10.383 31.188 16.172 1 75.75 211 ASP B CA 1
ATOM 4204 C C . ASP B 1 211 ? -9.039 30.625 15.703 1 75.75 211 ASP B C 1
ATOM 4206 O O . ASP B 1 211 ? -8.695 30.719 14.523 1 75.75 211 ASP B O 1
ATOM 4210 N N . VAL B 1 212 ? -8.156 30.453 16.75 1 79.06 212 VAL B N 1
ATOM 4211 C CA . VAL B 1 212 ? -6.848 29.859 16.5 1 79.06 212 VAL B CA 1
ATOM 4212 C C . VAL B 1 212 ? -6.91 28.344 16.734 1 79.06 212 VAL B C 1
ATOM 4214 O O . VAL B 1 212 ? -7.465 27.891 17.734 1 79.06 212 VAL B O 1
ATOM 4217 N N . ALA B 1 213 ? -6.539 27.578 15.695 1 85.12 213 ALA B N 1
ATOM 4218 C CA . ALA B 1 213 ? -6.535 26.125 15.82 1 85.12 213 ALA B CA 1
ATOM 4219 C C . ALA B 1 213 ? -5.207 25.531 15.352 1 85.12 213 ALA B C 1
ATOM 4221 O O . ALA B 1 213 ? -4.539 26.109 14.484 1 85.12 213 ALA B O 1
ATOM 4222 N N . GLY B 1 214 ? -4.82 24.438 15.945 1 88.12 214 GLY B N 1
ATOM 4223 C CA . GLY B 1 214 ? -3.613 23.719 15.547 1 88.12 214 GLY B CA 1
ATOM 4224 C C . GLY B 1 214 ? -2.764 23.281 16.719 1 88.12 214 GLY B C 1
ATOM 4225 O O . GLY B 1 214 ? -3.271 23.109 17.828 1 88.12 214 GLY B O 1
ATOM 4226 N N . THR B 1 215 ? -1.532 22.922 16.391 1 90.56 215 THR B N 1
ATOM 4227 C CA . THR B 1 215 ? -0.562 22.516 17.406 1 90.56 215 THR B CA 1
ATOM 4228 C C . THR B 1 215 ? 0.46 23.609 17.656 1 90.56 215 THR B C 1
ATOM 4230 O O . THR B 1 215 ? 1.132 24.062 16.719 1 90.56 215 THR B O 1
ATOM 4233 N N . LEU B 1 216 ? 0.636 24 18.828 1 91.81 216 LEU B N 1
ATOM 4234 C CA . LEU B 1 216 ? 1.394 25.188 19.234 1 91.81 216 LEU B CA 1
ATOM 4235 C C . LEU B 1 216 ? 2.801 25.156 18.641 1 91.81 216 LEU B C 1
ATOM 4237 O O . LEU B 1 216 ? 3.246 26.125 18.047 1 91.81 216 LEU B O 1
ATOM 4241 N N . SER B 1 217 ? 3.486 24.031 18.734 1 93.5 217 SER B N 1
ATOM 4242 C CA . SER B 1 217 ? 4.879 23.938 18.312 1 93.5 217 SER B CA 1
ATOM 4243 C C . SER B 1 217 ? 5.02 24.141 16.812 1 93.5 217 SER B C 1
ATOM 4245 O O . SER B 1 217 ? 6.125 24.344 16.297 1 93.5 217 SER B O 1
ATOM 4247 N N . TYR B 1 218 ? 3.902 24.125 16.125 1 95.31 218 TYR B N 1
ATOM 4248 C CA . TYR B 1 218 ? 3.939 24.25 14.664 1 95.31 218 TYR B CA 1
ATOM 4249 C C . TYR B 1 218 ? 3.338 25.578 14.219 1 95.31 218 TYR B C 1
ATOM 4251 O O . TYR B 1 218 ? 3.193 25.828 13.023 1 95.31 218 TYR B O 1
ATOM 4259 N N . MET B 1 219 ? 3.025 26.406 15.156 1 94.12 219 MET B N 1
ATOM 4260 C CA . MET B 1 219 ? 2.385 27.688 14.852 1 94.12 219 MET B CA 1
ATOM 4261 C C . MET B 1 219 ? 3.41 28.812 14.805 1 94.12 219 MET B C 1
ATOM 4263 O O . MET B 1 219 ? 4.383 28.812 15.562 1 94.12 219 MET B O 1
ATOM 4267 N N . SER B 1 220 ? 3.1 29.766 13.977 1 94.31 220 SER B N 1
ATOM 4268 C CA . SER B 1 220 ? 3.885 31 13.93 1 94.31 220 SER B CA 1
ATOM 4269 C C . SER B 1 220 ? 3.322 32.031 14.883 1 94.31 220 SER B C 1
ATOM 4271 O O . SER B 1 220 ? 2.23 31.875 15.43 1 94.31 220 SER B O 1
ATOM 4273 N N . ALA B 1 221 ? 4.07 33.062 15.078 1 93.31 221 ALA B N 1
ATOM 4274 C CA . ALA B 1 221 ? 3.609 34.188 15.906 1 93.31 221 ALA B CA 1
ATOM 4275 C C . ALA B 1 221 ? 2.324 34.781 15.344 1 93.31 221 ALA B C 1
ATOM 4277 O O . ALA B 1 221 ? 1.406 35.125 16.094 1 93.31 221 ALA B O 1
ATOM 4278 N N . GLU B 1 222 ? 2.254 34.969 14 1 91.94 222 GLU B N 1
ATOM 4279 C CA . GLU B 1 222 ? 1.062 35.5 13.359 1 91.94 222 GLU B CA 1
ATOM 4280 C C . GLU B 1 222 ? -0.158 34.625 13.633 1 91.94 222 GLU B C 1
ATOM 4282 O O . GLU B 1 222 ? -1.269 35.125 13.797 1 91.94 222 GLU B O 1
ATOM 4287 N N . ASP B 1 223 ? 0.084 33.312 13.633 1 91.44 223 ASP B N 1
ATOM 4288 C CA . ASP B 1 223 ? -1.009 32.375 13.922 1 91.44 223 ASP B CA 1
ATOM 4289 C C . ASP B 1 223 ? -1.6 32.656 15.305 1 91.44 223 ASP B C 1
ATOM 4291 O O . ASP B 1 223 ? -2.82 32.656 15.469 1 91.44 223 ASP B O 1
ATOM 4295 N N . LEU B 1 224 ? -0.736 32.875 16.266 1 89.5 224 LEU B N 1
ATOM 4296 C CA . LEU B 1 224 ? -1.158 33.094 17.641 1 89.5 224 LEU B CA 1
ATOM 4297 C C . LEU B 1 224 ? -1.977 34.375 17.766 1 89.5 224 LEU B C 1
ATOM 4299 O O . LEU B 1 224 ? -2.814 34.5 18.656 1 89.5 224 LEU B O 1
ATOM 4303 N N . ASN B 1 225 ? -1.744 35.25 16.828 1 87.5 225 ASN B N 1
ATOM 4304 C CA . ASN B 1 225 ? -2.471 36.5 16.812 1 87.5 225 ASN B CA 1
ATOM 4305 C C . ASN B 1 225 ? -3.779 36.406 16.047 1 87.5 225 ASN B C 1
ATOM 4307 O O . ASN B 1 225 ? -4.449 37.406 15.797 1 87.5 225 ASN B O 1
ATOM 4311 N N . GLY B 1 226 ? -4.059 35.219 15.562 1 86.69 226 GLY B N 1
ATOM 4312 C CA . GLY B 1 226 ? -5.316 35 14.867 1 86.69 226 GLY B CA 1
ATOM 4313 C C . GLY B 1 226 ? -5.242 35.281 13.383 1 86.69 226 GLY B C 1
ATOM 4314 O O . GLY B 1 226 ? -6.27 35.469 12.727 1 86.69 226 GLY B O 1
ATOM 4315 N N . GLU B 1 227 ? -4.113 35.406 12.859 1 87.94 227 GLU B N 1
ATOM 4316 C CA . GLU B 1 227 ? -3.916 35.719 11.445 1 87.94 227 GLU B CA 1
ATOM 4317 C C . GLU B 1 227 ? -3.533 34.469 10.648 1 87.94 227 GLU B C 1
ATOM 4319 O O . GLU B 1 227 ? -2.578 34.5 9.867 1 87.94 227 GLU B O 1
ATOM 4324 N N . GLN B 1 228 ? -4.324 33.469 10.789 1 89.44 228 GLN B N 1
ATOM 4325 C CA . GLN B 1 228 ? -4.012 32.25 10.062 1 89.44 228 GLN B CA 1
ATOM 4326 C C . GLN B 1 228 ? -4.379 32.375 8.586 1 89.44 228 GLN B C 1
ATOM 4328 O O . GLN B 1 228 ? -5.402 32.969 8.242 1 89.44 228 GLN B O 1
ATOM 4333 N N . SER B 1 229 ? -3.541 31.891 7.734 1 91.81 229 SER B N 1
ATOM 4334 C CA . SER B 1 229 ? -3.674 31.875 6.281 1 91.81 229 SER B CA 1
ATOM 4335 C C . SER B 1 229 ? -2.963 30.656 5.684 1 91.81 229 SER B C 1
ATOM 4337 O O . SER B 1 229 ? -2.506 29.781 6.41 1 91.81 229 SER B O 1
ATOM 4339 N N . GLU B 1 230 ? -2.969 30.641 4.367 1 94.62 230 GLU B N 1
ATOM 4340 C CA . GLU B 1 230 ? -2.262 29.547 3.689 1 94.62 230 GLU B CA 1
ATOM 4341 C C . GLU B 1 230 ? -0.79 29.516 4.09 1 94.62 230 GLU B C 1
ATOM 4343 O O . GLU B 1 230 ? -0.16 28.453 4.074 1 94.62 230 GLU B O 1
ATOM 4348 N N . LYS B 1 231 ? -0.304 30.641 4.516 1 96.06 231 LYS B N 1
ATOM 4349 C CA . LYS B 1 231 ? 1.093 30.75 4.926 1 96.06 231 LYS B CA 1
ATOM 4350 C C . LYS B 1 231 ? 1.333 30.016 6.242 1 96.06 231 LYS B C 1
ATOM 4352 O O . LYS B 1 231 ? 2.465 29.625 6.551 1 96.06 231 LYS B O 1
ATOM 4357 N N . SER B 1 232 ? 0.268 29.844 7.031 1 95.75 232 SER B N 1
ATOM 4358 C CA . SER B 1 232 ? 0.365 29.062 8.266 1 95.75 232 SER B CA 1
ATOM 4359 C C . SER B 1 232 ? 0.719 27.609 7.973 1 95.75 232 SER B C 1
ATOM 4361 O O . SER B 1 232 ? 1.536 27.016 8.672 1 95.75 232 SER B O 1
ATOM 4363 N N . ASP B 1 233 ? 0.111 27.094 6.895 1 97.69 233 ASP B N 1
ATOM 4364 C CA . ASP B 1 233 ? 0.404 25.719 6.488 1 97.69 233 ASP B CA 1
ATOM 4365 C C . ASP B 1 233 ? 1.857 25.578 6.039 1 97.69 233 ASP B C 1
ATOM 4367 O O . ASP B 1 233 ? 2.486 24.547 6.277 1 97.69 233 ASP B O 1
ATOM 4371 N N . ILE B 1 234 ? 2.369 26.578 5.438 1 98.44 234 ILE B N 1
ATOM 4372 C CA . ILE B 1 234 ? 3.748 26.578 4.965 1 98.44 234 ILE B CA 1
ATOM 4373 C C . ILE B 1 234 ? 4.703 26.578 6.156 1 98.44 234 ILE B C 1
ATOM 4375 O O . ILE B 1 234 ? 5.699 25.844 6.16 1 98.44 234 ILE B O 1
ATOM 4379 N N . TYR B 1 235 ? 4.371 27.422 7.109 1 98.12 235 TYR B N 1
ATOM 4380 C CA . TYR B 1 235 ? 5.172 27.453 8.328 1 98.12 235 TYR B CA 1
ATOM 4381 C C . TYR B 1 235 ? 5.195 26.078 8.992 1 98.12 235 TYR B C 1
ATOM 4383 O O . TYR B 1 235 ? 6.266 25.562 9.328 1 98.12 235 TYR B O 1
ATOM 4391 N N . ALA B 1 236 ? 4.055 25.5 9.133 1 97.88 236 ALA B N 1
ATOM 4392 C CA . ALA B 1 236 ? 3.924 24.188 9.75 1 97.88 236 ALA B CA 1
ATOM 4393 C C . ALA B 1 236 ? 4.691 23.141 8.953 1 97.88 236 ALA B C 1
ATOM 4395 O O . ALA B 1 236 ? 5.316 22.25 9.539 1 97.88 236 ALA B O 1
ATOM 4396 N N . PHE B 1 237 ? 4.633 23.266 7.664 1 98.12 237 PHE B N 1
ATOM 4397 C CA . PHE B 1 237 ? 5.398 22.375 6.797 1 98.12 237 PHE B CA 1
ATOM 4398 C C . PHE B 1 237 ? 6.891 22.5 7.09 1 98.12 237 PHE B C 1
ATOM 4400 O O . PHE B 1 237 ? 7.59 21.484 7.191 1 98.12 237 PHE B O 1
ATOM 4407 N N . GLY B 1 238 ? 7.391 23.656 7.137 1 97.81 238 GLY B N 1
ATOM 4408 C CA . GLY B 1 238 ? 8.781 23.859 7.496 1 97.81 238 GLY B CA 1
ATOM 4409 C C . GLY B 1 238 ? 9.164 23.188 8.797 1 97.81 238 GLY B C 1
ATOM 4410 O O . GLY B 1 238 ? 10.234 22.578 8.898 1 97.81 238 GLY B O 1
ATOM 4411 N N . MET B 1 239 ? 8.289 23.312 9.758 1 96.81 239 MET B N 1
ATOM 4412 C CA . MET B 1 239 ? 8.523 22.656 11.047 1 96.81 239 MET B CA 1
ATOM 4413 C C . MET B 1 239 ? 8.562 21.141 10.898 1 96.81 239 MET B C 1
ATOM 4415 O O . MET B 1 239 ? 9.367 20.469 11.539 1 96.81 239 MET B O 1
ATOM 4419 N N . CYS B 1 240 ? 7.703 20.594 10.078 1 95.69 240 CYS B N 1
ATOM 4420 C CA . CYS B 1 240 ? 7.707 19.156 9.805 1 95.69 240 CYS B CA 1
ATOM 4421 C C . CYS B 1 240 ? 9.039 18.719 9.203 1 95.69 240 CYS B C 1
ATOM 4423 O O . CYS B 1 240 ? 9.594 17.703 9.594 1 95.69 240 CYS B O 1
ATOM 4425 N N . LEU B 1 241 ? 9.445 19.5 8.258 1 95.12 241 LEU B N 1
ATOM 4426 C CA . LEU B 1 241 ? 10.719 19.172 7.617 1 95.12 241 LEU B CA 1
ATOM 4427 C C . LEU B 1 241 ? 11.859 19.203 8.633 1 95.12 241 LEU B C 1
ATOM 4429 O O . LEU B 1 241 ? 12.719 18.328 8.625 1 95.12 241 LEU B O 1
ATOM 4433 N N . LEU B 1 242 ? 11.844 20.188 9.461 1 94.31 242 LEU B N 1
ATOM 4434 C CA . LEU B 1 242 ? 12.852 20.266 10.523 1 94.31 242 LEU B CA 1
ATOM 4435 C C . LEU B 1 242 ? 12.828 19.016 11.391 1 94.31 242 LEU B C 1
ATOM 4437 O O . LEU B 1 242 ? 13.875 18.438 11.672 1 94.31 242 LEU B O 1
ATOM 4441 N N . GLN B 1 243 ? 11.703 18.641 11.742 1 91.12 243 GLN B N 1
ATOM 4442 C CA . GLN B 1 243 ? 11.539 17.438 12.539 1 91.12 243 GLN B CA 1
ATOM 4443 C C . GLN B 1 243 ? 12.07 16.203 11.805 1 91.12 243 GLN B C 1
ATOM 4445 O O . GLN B 1 243 ? 12.711 15.344 12.406 1 91.12 243 GLN B O 1
ATOM 4450 N N . MET B 1 244 ? 11.781 16.125 10.555 1 88.25 244 MET B N 1
ATOM 4451 C CA . MET B 1 244 ? 12.234 14.992 9.758 1 88.25 244 MET B CA 1
ATOM 4452 C C . MET B 1 244 ? 13.758 14.953 9.688 1 88.25 244 MET B C 1
ATOM 4454 O O . MET B 1 244 ? 14.359 13.875 9.68 1 88.25 244 MET B O 1
ATOM 4458 N N . MET B 1 245 ? 14.336 16.078 9.641 1 88.19 245 MET B N 1
ATOM 4459 C CA . MET B 1 245 ? 15.789 16.172 9.5 1 88.19 245 MET B CA 1
ATOM 4460 C C . MET B 1 245 ? 16.484 15.836 10.812 1 88.19 245 MET B C 1
ATOM 4462 O O . MET B 1 245 ? 17.562 15.234 10.82 1 88.19 245 MET B O 1
ATOM 4466 N N . THR B 1 246 ? 15.836 16.172 11.891 1 87.12 246 THR B N 1
ATOM 4467 C CA . THR B 1 246 ? 16.531 16.047 13.172 1 87.12 246 THR B CA 1
ATOM 4468 C C . THR B 1 246 ? 16 14.836 13.953 1 87.12 246 THR B C 1
ATOM 4470 O O . THR B 1 246 ? 16.625 14.391 14.914 1 87.12 246 THR B O 1
ATOM 4473 N N . LYS B 1 247 ? 14.789 14.32 13.578 1 83.5 247 LYS B N 1
ATOM 4474 C CA . LYS B 1 247 ? 14.125 13.18 14.211 1 83.5 247 LYS B CA 1
ATOM 4475 C C . LYS B 1 247 ? 13.711 13.508 15.641 1 83.5 247 LYS B C 1
ATOM 4477 O O . LYS B 1 247 ? 13.469 12.602 16.438 1 83.5 247 LYS B O 1
ATOM 4482 N N . ASP B 1 248 ? 13.727 14.797 15.961 1 82.06 248 ASP B N 1
ATOM 4483 C CA . ASP B 1 248 ? 13.305 15.289 17.266 1 82.06 248 ASP B CA 1
ATOM 4484 C C . ASP B 1 248 ? 12.062 16.156 17.156 1 82.06 248 ASP B C 1
ATOM 4486 O O . ASP B 1 248 ? 11.875 16.859 16.156 1 82.06 248 ASP B O 1
ATOM 4490 N N . PRO B 1 249 ? 11.297 16.062 18.219 1 87.69 249 PRO B N 1
ATOM 4491 C CA . PRO B 1 249 ? 10.195 17.031 18.219 1 87.69 249 PRO B CA 1
ATOM 4492 C C . PRO B 1 249 ? 10.688 18.484 18.188 1 87.69 249 PRO B C 1
ATOM 4494 O O . PRO B 1 249 ? 11.703 18.797 18.797 1 87.69 249 PRO B O 1
ATOM 4497 N N . VAL B 1 250 ? 10.008 19.297 17.484 1 91.62 250 VAL B N 1
ATOM 4498 C CA . VAL B 1 250 ? 10.391 20.703 17.406 1 91.62 250 VAL B CA 1
ATOM 4499 C C . VAL B 1 250 ? 10.188 21.375 18.766 1 91.62 250 VAL B C 1
ATOM 4501 O O . VAL B 1 250 ? 9.219 21.078 19.469 1 91.62 250 VAL B O 1
ATOM 4504 N N . TYR B 1 251 ? 11.141 22.219 19.203 1 94.06 251 TYR B N 1
ATOM 4505 C CA . TYR B 1 251 ? 11.18 22.953 20.469 1 94.06 251 TYR B CA 1
ATOM 4506 C C . TYR B 1 251 ? 11.297 22 21.641 1 94.06 251 TYR B C 1
ATOM 4508 O O . TYR B 1 251 ? 10.734 22.25 22.719 1 94.06 251 TYR B O 1
ATOM 4516 N N . SER B 1 252 ? 11.914 20.891 21.422 1 90.94 252 SER B N 1
ATOM 4517 C CA . SER B 1 252 ? 12.102 19.922 22.484 1 90.94 252 SER B CA 1
ATOM 4518 C C . SER B 1 252 ? 12.914 20.516 23.625 1 90.94 252 SER B C 1
ATOM 4520 O O . SER B 1 252 ? 12.906 19.969 24.75 1 90.94 252 SER B O 1
ATOM 4522 N N . GLU B 1 253 ? 13.586 21.578 23.438 1 91.81 253 GLU B N 1
ATOM 4523 C CA . GLU B 1 253 ? 14.383 22.25 24.453 1 91.81 253 GLU B CA 1
ATOM 4524 C C . GLU B 1 253 ? 13.5 22.969 25.453 1 91.81 253 GLU B C 1
ATOM 4526 O O . GLU B 1 253 ? 13.953 23.344 26.547 1 91.81 253 GLU B O 1
ATOM 4531 N N . CYS B 1 254 ? 12.289 23.281 25.016 1 92.75 254 CYS B N 1
ATOM 4532 C CA . CYS B 1 254 ? 11.375 23.969 25.922 1 92.75 254 CYS B CA 1
ATOM 4533 C C . CYS B 1 254 ? 10.859 23.031 27 1 92.75 254 CYS B C 1
ATOM 4535 O O . CYS B 1 254 ? 10.461 21.906 26.703 1 92.75 254 CYS B O 1
ATOM 4537 N N . ARG B 1 255 ? 10.789 23.469 28.203 1 91.19 255 ARG B N 1
ATOM 4538 C CA . ARG B 1 255 ? 10.43 22.625 29.344 1 91.19 255 ARG B CA 1
ATOM 4539 C C . ARG B 1 255 ? 8.977 22.875 29.766 1 91.19 255 ARG B C 1
ATOM 4541 O O . ARG B 1 255 ? 8.453 22.172 30.625 1 91.19 255 ARG B O 1
ATOM 4548 N N . SER B 1 256 ? 8.414 23.938 29.266 1 91.44 256 SER B N 1
ATOM 4549 C CA . SER B 1 256 ? 7.027 24.266 29.578 1 91.44 256 SER B CA 1
ATOM 4550 C C . SER B 1 256 ? 6.32 24.922 28.406 1 91.44 256 SER B C 1
ATOM 4552 O O . SER B 1 256 ? 6.973 25.422 27.484 1 91.44 256 SER B O 1
ATOM 4554 N N . GLU B 1 257 ? 5.047 24.875 28.453 1 91.44 257 GLU B N 1
ATOM 4555 C CA . GLU B 1 257 ? 4.242 25.547 27.422 1 91.44 257 GLU B CA 1
ATOM 4556 C C . GLU B 1 257 ? 4.484 27.062 27.438 1 91.44 257 GLU B C 1
ATOM 4558 O O . GLU B 1 257 ? 4.449 27.703 26.391 1 91.44 257 GLU B O 1
ATOM 4563 N N . TYR B 1 258 ? 4.637 27.531 28.641 1 92.12 258 TYR B N 1
ATOM 4564 C CA . TYR B 1 258 ? 4.898 28.969 28.797 1 92.12 258 TYR B CA 1
ATOM 4565 C C . TYR B 1 258 ? 6.18 29.359 28.062 1 92.12 258 TYR B C 1
ATOM 4567 O O . TYR B 1 258 ? 6.219 30.375 27.375 1 92.12 258 TYR B O 1
ATOM 4575 N N . GLU B 1 259 ? 7.152 28.516 28.266 1 94.06 259 GLU B N 1
ATOM 4576 C CA . GLU B 1 259 ? 8.414 28.766 27.578 1 94.06 259 GLU B CA 1
ATOM 4577 C C . GLU B 1 259 ? 8.242 28.688 26.062 1 94.06 259 GLU B C 1
ATOM 4579 O O . GLU B 1 259 ? 8.789 29.516 25.328 1 94.06 259 GLU B O 1
ATOM 4584 N N . LEU B 1 260 ? 7.523 27.734 25.641 1 94.75 260 LEU B N 1
ATOM 4585 C CA . LEU B 1 260 ? 7.262 27.547 24.219 1 94.75 260 LEU B CA 1
ATOM 4586 C C . LEU B 1 260 ? 6.523 28.75 23.641 1 94.75 260 LEU B C 1
ATOM 4588 O O . LEU B 1 260 ? 6.934 29.297 22.625 1 94.75 260 LEU B O 1
ATOM 4592 N N . LEU B 1 261 ? 5.492 29.188 24.328 1 94.25 261 LEU B N 1
ATOM 4593 C CA . LEU B 1 261 ? 4.707 30.344 23.906 1 94.25 261 LEU B CA 1
ATOM 4594 C C . LEU B 1 261 ? 5.582 31.594 23.797 1 94.25 261 LEU B C 1
ATOM 4596 O O . LEU B 1 261 ? 5.465 32.344 22.828 1 94.25 261 LEU B O 1
ATOM 4600 N N . GLY B 1 262 ? 6.391 31.766 24.766 1 94.81 262 GLY B N 1
ATOM 4601 C CA . GLY B 1 262 ? 7.297 32.906 24.75 1 94.81 262 GLY B CA 1
ATOM 4602 C C . GLY B 1 262 ? 8.219 32.906 23.547 1 94.81 262 GLY B C 1
ATOM 4603 O O . GLY B 1 262 ? 8.406 33.938 22.922 1 94.81 262 GLY B O 1
ATOM 4604 N N . LYS B 1 263 ? 8.75 31.781 23.234 1 94.62 263 LYS B N 1
ATOM 4605 C CA . LYS B 1 263 ? 9.656 31.672 22.109 1 94.62 263 LYS B CA 1
ATOM 4606 C C . LYS B 1 263 ? 8.93 31.953 20.797 1 94.62 263 LYS B C 1
ATOM 4608 O O . LYS B 1 263 ? 9.43 32.688 19.938 1 94.62 263 LYS B O 1
ATOM 4613 N N . ILE B 1 264 ? 7.797 31.391 20.625 1 94.31 264 ILE B N 1
ATOM 4614 C CA . ILE B 1 264 ? 7.031 31.578 19.406 1 94.31 264 ILE B CA 1
ATOM 4615 C C . ILE B 1 264 ? 6.656 33.031 19.234 1 94.31 264 ILE B C 1
ATOM 4617 O O . ILE B 1 264 ? 6.844 33.625 18.156 1 94.31 264 ILE B O 1
ATOM 4621 N N . LYS B 1 265 ? 6.145 33.688 20.281 1 93.75 265 LYS B N 1
ATOM 4622 C CA . LYS B 1 265 ? 5.711 35.094 20.219 1 93.75 265 LYS B CA 1
ATOM 4623 C C . LYS B 1 265 ? 6.879 36 19.891 1 93.75 265 LYS B C 1
ATOM 4625 O O . LYS B 1 265 ? 6.699 37.031 19.219 1 93.75 265 LYS B O 1
ATOM 4630 N N . SER B 1 266 ? 8.047 35.625 20.375 1 93.38 266 SER B N 1
ATOM 4631 C CA . SER B 1 266 ? 9.227 36.469 20.141 1 93.38 266 SER B CA 1
ATOM 4632 C C . SER B 1 266 ? 9.883 36.156 18.812 1 93.38 266 SER B C 1
ATOM 4634 O O . SER B 1 266 ? 10.891 36.75 18.438 1 93.38 266 SER B O 1
ATOM 4636 N N . GLY B 1 267 ? 9.406 35.125 18.156 1 90.31 267 GLY B N 1
ATOM 4637 C CA . GLY B 1 267 ? 9.93 34.781 16.844 1 90.31 267 GLY B CA 1
ATOM 4638 C C . GLY B 1 267 ? 11.188 33.938 16.922 1 90.31 267 GLY B C 1
ATOM 4639 O O . GLY B 1 267 ? 11.938 33.844 15.945 1 90.31 267 GLY B O 1
ATOM 4640 N N . VAL B 1 268 ? 11.438 33.406 18.078 1 93.75 268 VAL B N 1
ATOM 4641 C CA . VAL B 1 268 ? 12.609 32.562 18.234 1 93.75 268 VAL B CA 1
ATOM 4642 C C . VAL B 1 268 ? 12.344 31.172 17.625 1 93.75 268 VAL B C 1
ATOM 4644 O O . VAL B 1 268 ? 11.375 30.5 18 1 93.75 268 VAL B O 1
ATOM 4647 N N . LYS B 1 269 ? 13.203 30.797 16.719 1 94.75 269 LYS B N 1
ATOM 4648 C CA . LYS B 1 269 ? 13.062 29.5 16.062 1 94.75 269 LYS B CA 1
ATOM 4649 C C . LYS B 1 269 ? 13.594 28.375 16.938 1 94.75 269 LYS B C 1
ATOM 4651 O O . LYS B 1 269 ? 14.359 28.609 17.875 1 94.75 269 LYS B O 1
ATOM 4656 N N . PRO B 1 270 ? 13.18 27.109 16.641 1 95.44 270 PRO B N 1
ATOM 4657 C CA . PRO B 1 270 ? 13.672 25.984 17.422 1 95.44 270 PRO B CA 1
ATOM 4658 C C . PRO B 1 270 ? 15.188 25.828 17.344 1 95.44 270 PRO B C 1
ATOM 4660 O O . PRO B 1 270 ? 15.781 26.047 16.281 1 95.44 270 PRO B O 1
ATOM 4663 N N . ALA B 1 271 ? 15.75 25.359 18.375 1 93.19 271 ALA B N 1
ATOM 4664 C CA . ALA B 1 271 ? 17.203 25.188 18.469 1 93.19 271 ALA B CA 1
ATOM 4665 C C . ALA B 1 271 ? 17.672 24.109 17.484 1 93.19 271 ALA B C 1
ATOM 4667 O O . ALA B 1 271 ? 18.812 24.156 17.031 1 93.19 271 ALA B O 1
ATOM 4668 N N . ASP B 1 272 ? 16.797 23.219 17.156 1 91.75 272 ASP B N 1
ATOM 4669 C CA . ASP B 1 272 ? 17.125 22.109 16.266 1 91.75 272 ASP B CA 1
ATOM 4670 C C . ASP B 1 272 ? 17.547 22.625 14.883 1 91.75 272 ASP B C 1
ATOM 4672 O O . ASP B 1 272 ? 18.188 21.906 14.117 1 91.75 272 ASP B O 1
ATOM 4676 N N . LEU B 1 273 ? 17.125 23.797 14.586 1 93.56 273 LEU B N 1
ATOM 4677 C CA . LEU B 1 273 ? 17.484 24.375 13.289 1 93.56 273 LEU B CA 1
ATOM 4678 C C . LEU B 1 273 ? 19 24.422 13.125 1 93.56 273 LEU B C 1
ATOM 4680 O O . LEU B 1 273 ? 19.516 24.25 12.023 1 93.56 273 LEU B O 1
ATOM 4684 N N . TYR B 1 274 ? 19.688 24.562 14.211 1 91.12 274 TYR B N 1
ATOM 4685 C CA . TYR B 1 274 ? 21.141 24.656 14.188 1 91.12 274 TYR B CA 1
ATOM 4686 C C . TYR B 1 274 ? 21.766 23.281 13.945 1 91.12 274 TYR B C 1
ATOM 4688 O O . TYR B 1 274 ? 22.938 23.188 13.586 1 91.12 274 TYR B O 1
ATOM 4696 N N . LEU B 1 275 ? 21.047 22.266 14.109 1 90.31 275 LEU B N 1
ATOM 4697 C CA . LEU B 1 275 ? 21.547 20.906 13.961 1 90.31 275 LEU B CA 1
ATOM 4698 C C . LEU B 1 275 ? 21.469 20.453 12.5 1 90.31 275 LEU B C 1
ATOM 4700 O O . LEU B 1 275 ? 22.047 19.438 12.125 1 90.31 275 LEU B O 1
ATOM 4704 N N . VAL B 1 276 ? 20.734 21.188 11.766 1 91.25 276 VAL B N 1
ATOM 4705 C CA . VAL B 1 276 ? 20.625 20.828 10.352 1 91.25 276 VAL B CA 1
ATOM 4706 C C . VAL B 1 276 ? 21.922 21.156 9.633 1 91.25 276 VAL B C 1
ATOM 4708 O O . VAL B 1 276 ? 22.281 22.328 9.469 1 91.25 276 VAL B O 1
ATOM 4711 N N . GLN B 1 277 ? 22.609 20.188 9.117 1 87.31 277 GLN B N 1
ATOM 4712 C CA . GLN B 1 277 ? 23.953 20.344 8.562 1 87.31 277 GLN B CA 1
ATOM 4713 C C . GLN B 1 277 ? 23.891 20.75 7.09 1 87.31 277 GLN B C 1
ATOM 4715 O O . GLN B 1 277 ? 24.703 21.562 6.637 1 87.31 277 GLN B O 1
ATOM 4720 N N . ASP B 1 278 ? 23 20.188 6.375 1 88.25 278 ASP B N 1
ATOM 4721 C CA . ASP B 1 278 ? 22.891 20.5 4.957 1 88.25 278 ASP B CA 1
ATOM 4722 C C . ASP B 1 278 ? 22.406 21.938 4.758 1 88.25 278 ASP B C 1
ATOM 4724 O O . ASP B 1 278 ? 21.281 22.297 5.125 1 88.25 278 ASP B O 1
ATOM 4728 N N . LYS B 1 279 ? 23.188 22.75 4.148 1 91.81 279 LYS B N 1
ATOM 4729 C CA . LYS B 1 279 ? 22.938 24.188 4.016 1 91.81 279 LYS B CA 1
ATOM 4730 C C . LYS B 1 279 ? 21.703 24.453 3.156 1 91.81 279 LYS B C 1
ATOM 4732 O O . LYS B 1 279 ? 20.938 25.359 3.434 1 91.81 279 LYS B O 1
ATOM 4737 N N . MET B 1 280 ? 21.594 23.672 2.156 1 91.62 280 MET B N 1
ATOM 4738 C CA . MET B 1 280 ? 20.453 23.875 1.267 1 91.62 280 MET B CA 1
ATOM 4739 C C . MET B 1 280 ? 19.141 23.594 1.992 1 91.62 280 MET B C 1
ATOM 4741 O O . MET B 1 280 ? 18.188 24.359 1.869 1 91.62 280 MET B O 1
ATOM 4745 N N . VAL B 1 281 ? 19.156 22.562 2.762 1 92.88 281 VAL B N 1
ATOM 4746 C CA . VAL B 1 281 ? 17.969 22.188 3.518 1 92.88 281 VAL B CA 1
ATOM 4747 C C . VAL B 1 281 ? 17.688 23.25 4.586 1 92.88 281 VAL B C 1
ATOM 4749 O O . VAL B 1 281 ? 16.547 23.641 4.793 1 92.88 281 VAL B O 1
ATOM 4752 N N . LYS B 1 282 ? 18.703 23.641 5.238 1 94.5 282 LYS B N 1
ATOM 4753 C CA . LYS B 1 282 ? 18.562 24.656 6.285 1 94.5 282 LYS B CA 1
ATOM 4754 C C . LYS B 1 282 ? 17.938 25.938 5.727 1 94.5 282 LYS B C 1
ATOM 4756 O O . LYS B 1 282 ? 17.016 26.484 6.312 1 94.5 282 LYS B O 1
ATOM 4761 N N . LYS B 1 283 ? 18.438 26.344 4.582 1 95.75 283 LYS B N 1
ATOM 4762 C CA . LYS B 1 283 ? 17.922 27.562 3.943 1 95.75 283 LYS B CA 1
ATOM 4763 C C . LYS B 1 283 ? 16.453 27.375 3.537 1 95.75 283 LYS B C 1
ATOM 4765 O O . LYS B 1 283 ? 15.656 28.312 3.666 1 95.75 283 LYS B O 1
ATOM 4770 N N . PHE B 1 284 ? 16.188 26.25 3.041 1 97.19 284 PHE B N 1
ATOM 4771 C CA . PHE B 1 284 ? 14.828 25.922 2.643 1 97.19 284 PHE B CA 1
ATOM 4772 C C . PHE B 1 284 ? 13.883 26 3.836 1 97.19 284 PHE B C 1
ATOM 4774 O O . PHE B 1 284 ? 12.812 26.609 3.746 1 97.19 284 PHE B O 1
ATOM 4781 N N . ILE B 1 285 ? 14.281 25.438 4.949 1 97.5 285 ILE B N 1
ATOM 4782 C CA . ILE B 1 285 ? 13.484 25.469 6.172 1 97.5 285 ILE B CA 1
ATOM 4783 C C . ILE B 1 285 ? 13.328 26.906 6.652 1 97.5 285 ILE B C 1
ATOM 4785 O O . ILE B 1 285 ? 12.234 27.328 7.02 1 97.5 285 ILE B O 1
ATOM 4789 N N . GLU B 1 286 ? 14.352 27.625 6.598 1 97 286 GLU B N 1
ATOM 4790 C CA . GLU B 1 286 ? 14.32 29.016 7.047 1 97 286 GLU B CA 1
ATOM 4791 C C . GLU B 1 286 ? 13.352 29.844 6.215 1 97 286 GLU B C 1
ATOM 4793 O O . GLU B 1 286 ? 12.688 30.75 6.738 1 97 286 GLU B O 1
ATOM 4798 N N . LYS B 1 287 ? 13.297 29.609 4.973 1 97.56 287 LYS B N 1
ATOM 4799 C CA . LYS B 1 287 ? 12.352 30.297 4.109 1 97.56 287 LYS B CA 1
ATOM 4800 C C . LYS B 1 287 ? 10.906 30.016 4.531 1 97.56 287 LYS B C 1
ATOM 4802 O O . LYS B 1 287 ? 10.07 30.906 4.535 1 97.56 287 LYS B O 1
ATOM 4807 N N . CYS B 1 288 ? 10.672 28.781 4.875 1 98.25 288 CYS B N 1
ATOM 4808 C CA . CYS B 1 288 ? 9.344 28.391 5.32 1 98.25 288 CYS B CA 1
ATOM 4809 C C . CYS B 1 288 ? 9 29.047 6.656 1 98.25 288 CYS B C 1
ATOM 4811 O O . CYS B 1 288 ? 7.828 29.297 6.949 1 98.25 288 CYS B O 1
ATOM 4813 N N . LEU B 1 289 ? 10 29.297 7.473 1 97.5 289 LEU B N 1
ATOM 4814 C CA . LEU B 1 289 ? 9.781 29.781 8.828 1 97.5 289 LEU B CA 1
ATOM 4815 C C . LEU B 1 289 ? 9.93 31.297 8.906 1 97.5 289 LEU B C 1
ATOM 4817 O O . LEU B 1 289 ? 9.922 31.875 9.992 1 97.5 289 LEU B O 1
ATOM 4821 N N . ALA B 1 290 ? 10.047 31.938 7.75 1 96.75 290 ALA B N 1
ATOM 4822 C CA . ALA B 1 290 ? 10.133 33.406 7.699 1 96.75 290 ALA B CA 1
ATOM 4823 C C . ALA B 1 290 ? 8.805 34.031 8.117 1 96.75 290 ALA B C 1
ATOM 4825 O O . ALA B 1 290 ? 7.844 33.344 8.43 1 96.75 290 ALA B O 1
ATOM 4826 N N . LYS B 1 291 ? 8.836 35.375 8.172 1 94.94 291 LYS B N 1
ATOM 4827 C CA . LYS B 1 291 ? 7.586 36.094 8.414 1 94.94 291 LYS B CA 1
ATOM 4828 C C . LYS B 1 291 ? 6.566 35.812 7.312 1 94.94 291 LYS B C 1
ATOM 4830 O O . LYS B 1 291 ? 6.938 35.594 6.156 1 94.94 291 LYS B O 1
ATOM 4835 N N . ALA B 1 292 ? 5.352 35.844 7.684 1 94.5 292 ALA B N 1
ATOM 4836 C CA . ALA B 1 292 ? 4.273 35.469 6.785 1 94.5 292 ALA B CA 1
ATOM 4837 C C . ALA B 1 292 ? 4.383 36.156 5.441 1 94.5 292 ALA B C 1
ATOM 4839 O O . ALA B 1 292 ? 4.191 35.562 4.387 1 94.5 292 ALA B O 1
ATOM 4840 N N . SER B 1 293 ? 4.719 37.438 5.422 1 94.38 293 SER B N 1
ATOM 4841 C CA . SER B 1 293 ? 4.777 38.219 4.207 1 94.38 293 SER B CA 1
ATOM 4842 C C . SER B 1 293 ? 5.914 37.781 3.297 1 94.38 293 SER B C 1
ATOM 4844 O O . SER B 1 293 ? 5.898 38.062 2.094 1 94.38 293 SER B O 1
ATOM 4846 N N . LYS B 1 294 ? 6.871 37.125 3.838 1 96.38 294 LYS B N 1
ATOM 4847 C CA . LYS B 1 294 ? 8.047 36.719 3.082 1 96.38 294 LYS B CA 1
ATOM 4848 C C . LYS B 1 294 ? 8.016 35.219 2.809 1 96.38 294 LYS B C 1
ATOM 4850 O O . LYS B 1 294 ? 8.891 34.688 2.123 1 96.38 294 LYS B O 1
ATOM 4855 N N . ARG B 1 295 ? 7.027 34.531 3.307 1 97.12 295 ARG B N 1
ATOM 4856 C CA . ARG B 1 295 ? 6.938 33.094 3.127 1 97.12 295 ARG B CA 1
ATOM 4857 C C . ARG B 1 295 ? 6.477 32.75 1.716 1 97.12 295 ARG B C 1
ATOM 4859 O O . ARG B 1 295 ? 5.512 33.312 1.213 1 97.12 295 ARG B O 1
ATOM 4866 N N . PRO B 1 296 ? 7.18 31.844 1.111 1 97.75 296 PRO B N 1
ATOM 4867 C CA . PRO B 1 296 ? 6.746 31.422 -0.222 1 97.75 296 PRO B CA 1
ATOM 4868 C C . PRO B 1 296 ? 5.449 30.609 -0.191 1 97.75 296 PRO B C 1
ATOM 4870 O O . PRO B 1 296 ? 5.039 30.125 0.871 1 97.75 296 PRO B O 1
ATOM 4873 N N . SER B 1 297 ? 4.793 30.562 -1.354 1 97.94 297 SER B N 1
ATOM 4874 C CA . SER B 1 297 ? 3.645 29.688 -1.517 1 97.94 297 SER B CA 1
ATOM 4875 C C . SER B 1 297 ? 4.082 28.234 -1.732 1 97.94 297 SER B C 1
ATOM 4877 O O . SER B 1 297 ? 5.258 27.984 -2.004 1 97.94 297 SER B O 1
ATOM 4879 N N . ALA B 1 298 ? 3.145 27.359 -1.581 1 98.19 298 ALA B N 1
ATOM 4880 C CA . ALA B 1 298 ? 3.438 25.953 -1.89 1 98.19 298 ALA B CA 1
ATOM 4881 C C . ALA B 1 298 ? 3.918 25.797 -3.33 1 98.19 298 ALA B C 1
ATOM 4883 O O . ALA B 1 298 ? 4.855 25.047 -3.6 1 98.19 298 ALA B O 1
ATOM 4884 N N . THR B 1 299 ? 3.338 26.531 -4.215 1 97.69 299 THR B N 1
ATOM 4885 C CA . THR B 1 299 ? 3.711 26.5 -5.625 1 97.69 299 THR B CA 1
ATOM 4886 C C . THR B 1 299 ? 5.168 26.922 -5.805 1 97.69 299 THR B C 1
ATOM 4888 O O . THR B 1 299 ? 5.922 26.266 -6.527 1 97.69 299 THR B O 1
ATOM 4891 N N . ASP B 1 300 ? 5.504 27.969 -5.148 1 97.62 300 ASP B N 1
ATOM 4892 C CA . ASP B 1 300 ? 6.871 28.469 -5.246 1 97.62 300 ASP B CA 1
ATOM 4893 C C . ASP B 1 300 ? 7.867 27.469 -4.656 1 97.62 300 ASP B C 1
ATOM 4895 O O . ASP B 1 300 ? 8.953 27.281 -5.207 1 97.62 300 ASP B O 1
ATOM 4899 N N . LEU B 1 301 ? 7.52 26.922 -3.576 1 98.06 301 LEU B N 1
ATOM 4900 C CA . LEU B 1 301 ? 8.406 25.969 -2.918 1 98.06 301 LEU B CA 1
ATOM 4901 C C . LEU B 1 301 ? 8.641 24.75 -3.801 1 98.06 301 LEU B C 1
ATOM 4903 O O . LEU B 1 301 ? 9.742 24.203 -3.832 1 98.06 301 LEU B O 1
ATOM 4907 N N . LEU B 1 302 ? 7.613 24.266 -4.492 1 97.38 302 LEU B N 1
ATOM 4908 C CA . LEU B 1 302 ? 7.715 23.094 -5.359 1 97.38 302 LEU B CA 1
ATOM 4909 C C . LEU B 1 302 ? 8.719 23.344 -6.48 1 97.38 302 LEU B C 1
ATOM 4911 O O . LEU B 1 302 ? 9.281 22.391 -7.035 1 97.38 302 LEU B O 1
ATOM 4915 N N . LYS B 1 303 ? 9.016 24.562 -6.766 1 95.94 303 LYS B N 1
ATOM 4916 C CA . LYS B 1 303 ? 9.969 24.938 -7.812 1 95.94 303 LYS B CA 1
ATOM 4917 C C . LYS B 1 303 ? 11.352 25.188 -7.23 1 95.94 303 LYS B C 1
ATOM 4919 O O . LYS B 1 303 ? 12.305 25.453 -7.969 1 95.94 303 LYS B O 1
ATOM 4924 N N . HIS B 1 304 ? 11.461 25.172 -6 1 95.12 304 HIS B N 1
ATOM 4925 C CA . HIS B 1 304 ? 12.727 25.469 -5.344 1 95.12 304 HIS B CA 1
ATOM 4926 C C . HIS B 1 304 ? 13.797 24.453 -5.73 1 95.12 304 HIS B C 1
ATOM 4928 O O . HIS B 1 304 ? 13.516 23.266 -5.82 1 95.12 304 HIS B O 1
ATOM 4934 N N . PRO B 1 305 ? 15.031 24.75 -5.832 1 92.31 305 PRO B N 1
ATOM 4935 C CA . PRO B 1 305 ? 16.125 23.859 -6.258 1 92.31 305 PRO B CA 1
ATOM 4936 C C . PRO B 1 305 ? 16.344 22.703 -5.301 1 92.31 305 PRO B C 1
ATOM 4938 O O . PRO B 1 305 ? 16.766 21.625 -5.727 1 92.31 305 PRO B O 1
ATOM 4941 N N . PHE B 1 306 ? 16.109 22.984 -4.121 1 92.25 306 PHE B N 1
ATOM 4942 C CA . PHE B 1 306 ? 16.25 21.906 -3.152 1 92.25 306 PHE B CA 1
ATOM 4943 C C . PHE B 1 306 ? 15.414 20.703 -3.566 1 92.25 306 PHE B C 1
ATOM 4945 O O . PHE B 1 306 ? 15.844 19.562 -3.383 1 92.25 306 PHE B O 1
ATOM 4952 N N . LEU B 1 307 ? 14.242 20.953 -4.105 1 94.06 307 LEU B N 1
ATOM 4953 C CA . LEU B 1 307 ? 13.328 19.875 -4.426 1 94.06 307 LEU B CA 1
ATOM 4954 C C . LEU B 1 307 ? 13.531 19.391 -5.855 1 94.06 307 LEU B C 1
ATOM 4956 O O . LEU B 1 307 ? 12.805 18.5 -6.328 1 94.06 307 LEU B O 1
ATOM 4960 N N . ALA B 1 308 ? 14.453 20.031 -6.605 1 84.12 308 ALA B N 1
ATOM 4961 C CA . ALA B 1 308 ? 14.742 19.594 -7.969 1 84.12 308 ALA B CA 1
ATOM 4962 C C . ALA B 1 308 ? 15.336 18.188 -7.977 1 84.12 308 ALA B C 1
ATOM 4964 O O . ALA B 1 308 ? 16.047 17.812 -7.047 1 84.12 308 ALA B O 1
ATOM 4965 N N . GLU B 1 309 ? 14.703 17.328 -8.805 1 66.69 309 GLU B N 1
ATOM 4966 C CA . GLU B 1 309 ? 15.062 15.922 -8.898 1 66.69 309 GLU B CA 1
ATOM 4967 C C . GLU B 1 309 ? 16.578 15.742 -9.039 1 66.69 309 GLU B C 1
ATOM 4969 O O . GLU B 1 309 ? 17.219 16.453 -9.805 1 66.69 309 GLU B O 1
ATOM 4974 N N . THR B 1 310 ? 17.156 15.359 -8.078 1 55.62 310 THR B N 1
ATOM 4975 C CA . THR B 1 310 ? 18.547 14.922 -8.281 1 55.62 310 THR B CA 1
ATOM 4976 C C . THR B 1 310 ? 18.609 13.773 -9.273 1 55.62 310 THR B C 1
ATOM 4978 O O . THR B 1 310 ? 17.766 12.867 -9.234 1 55.62 310 THR B O 1
ATOM 4981 N N . THR B 1 311 ? 19.203 13.977 -10.406 1 46.78 311 THR B N 1
ATOM 4982 C CA . THR B 1 311 ? 19.484 12.938 -11.391 1 46.78 311 THR B CA 1
ATOM 4983 C C . THR B 1 311 ? 19.906 11.648 -10.695 1 46.78 311 THR B C 1
ATOM 4985 O O . THR B 1 311 ? 20.734 11.672 -9.781 1 46.78 311 THR B O 1
ATOM 4988 N N . LYS B 1 312 ? 19.125 10.742 -10.852 1 47.81 312 LYS B N 1
ATOM 4989 C CA . LYS B 1 312 ? 19.531 9.406 -10.453 1 47.81 312 LYS B CA 1
ATOM 4990 C C . LYS B 1 312 ? 21.031 9.195 -10.695 1 47.81 312 LYS B C 1
ATOM 4992 O O . LYS B 1 312 ? 21.547 9.562 -11.75 1 47.81 312 LYS B O 1
ATOM 4997 N N . PRO B 1 313 ? 21.797 8.984 -9.789 1 39 313 PRO B N 1
ATOM 4998 C CA . PRO B 1 313 ? 23.188 8.742 -10.195 1 39 313 PRO B CA 1
ATOM 4999 C C . PRO B 1 313 ? 23.297 7.859 -11.43 1 39 313 PRO B C 1
ATOM 5001 O O . PRO B 1 313 ? 22.438 7 -11.656 1 39 313 PRO B O 1
ATOM 5004 N N . ALA B 1 314 ? 24.25 8.156 -12.328 1 37.19 314 ALA B N 1
ATOM 5005 C CA . ALA B 1 314 ? 24.547 7.477 -13.586 1 37.19 314 ALA B CA 1
ATOM 5006 C C . ALA B 1 314 ? 24.641 5.969 -13.391 1 37.19 314 ALA B C 1
ATOM 5008 O O . ALA B 1 314 ? 24.25 5.195 -14.273 1 37.19 314 ALA B O 1
ATOM 5009 N N . TRP B 1 315 ? 25.219 5.594 -12.398 1 36.28 315 TRP B N 1
ATOM 5010 C CA . TRP B 1 315 ? 25.469 4.172 -12.211 1 36.28 315 TRP B CA 1
ATOM 5011 C C . TRP B 1 315 ? 24.172 3.408 -12 1 36.28 315 TRP B C 1
ATOM 5013 O O . TRP B 1 315 ? 24.078 2.215 -12.305 1 36.28 315 TRP B O 1
ATOM 5023 N N . LEU B 1 316 ? 23.156 3.98 -11.492 1 40.59 316 LEU B N 1
ATOM 5024 C CA . LEU B 1 316 ? 21.844 3.363 -11.391 1 40.59 316 LEU B CA 1
ATOM 5025 C C . LEU B 1 316 ? 21.156 3.311 -12.75 1 40.59 316 LEU B C 1
ATOM 5027 O O . LEU B 1 316 ? 20.328 2.424 -13 1 40.59 316 LEU B O 1
ATOM 5031 N N . ARG B 1 317 ? 21.438 4.254 -13.555 1 40.91 317 ARG B N 1
ATOM 5032 C CA . ARG B 1 317 ? 21.047 4.191 -14.969 1 40.91 317 ARG B CA 1
ATOM 5033 C C . ARG B 1 317 ? 21.828 3.094 -15.695 1 40.91 317 ARG B C 1
ATOM 5035 O O . ARG B 1 317 ? 21.312 2.512 -16.656 1 40.91 317 ARG B O 1
ATOM 5042 N N . SER B 1 318 ? 23.062 2.963 -15.422 1 35.16 318 SER B N 1
ATOM 5043 C CA . SER B 1 318 ? 23.984 2.045 -16.078 1 35.16 318 SER B CA 1
ATOM 5044 C C . SER B 1 318 ? 23.703 0.599 -15.688 1 35.16 318 SER B C 1
ATOM 5046 O O . SER B 1 318 ? 24.062 -0.33 -16.422 1 35.16 318 SER B O 1
ATOM 5048 N N . LEU B 1 319 ? 23.203 0.365 -14.523 1 35.81 319 LEU B N 1
ATOM 5049 C CA . LEU B 1 319 ? 22.938 -1.033 -14.211 1 35.81 319 LEU B CA 1
ATOM 5050 C C . LEU B 1 319 ? 21.812 -1.58 -15.086 1 35.81 319 LEU B C 1
ATOM 5052 O O . LEU B 1 319 ? 21.719 -2.791 -15.305 1 35.81 319 LEU B O 1
ATOM 5056 N N . ARG B 1 320 ? 21.016 -0.703 -15.617 1 36.25 320 ARG B N 1
ATOM 5057 C CA . ARG B 1 320 ? 20.172 -1.203 -16.703 1 36.25 320 ARG B CA 1
ATOM 5058 C C . ARG B 1 320 ? 21 -1.575 -17.922 1 36.25 320 ARG B C 1
ATOM 5060 O O . ARG B 1 320 ? 20.672 -2.514 -18.641 1 36.25 320 ARG B O 1
ATOM 5067 N N . LYS B 1 321 ? 22.109 -0.773 -18.344 1 35.5 321 LYS B N 1
ATOM 5068 C CA . LYS B 1 321 ? 22.859 -0.965 -19.594 1 35.5 321 LYS B CA 1
ATOM 5069 C C . LYS B 1 321 ? 23.844 -2.121 -19.469 1 35.5 321 LYS B C 1
ATOM 5071 O O . LYS B 1 321 ? 24.25 -2.701 -20.469 1 35.5 321 LYS B O 1
ATOM 5076 N N . LEU B 1 322 ? 24.484 -2.281 -18.422 1 34.72 322 LEU B N 1
ATOM 5077 C CA . LEU B 1 322 ? 25.547 -3.289 -18.469 1 34.72 322 LEU B CA 1
ATOM 5078 C C . LEU B 1 322 ? 24.969 -4.652 -18.844 1 34.72 322 LEU B C 1
ATOM 5080 O O . LEU B 1 322 ? 25.703 -5.535 -19.297 1 34.72 322 LEU B O 1
ATOM 5084 N N . SER B 1 323 ? 23.75 -4.953 -18.578 1 33.03 323 SER B N 1
ATOM 5085 C CA . SER B 1 323 ? 23.391 -6.27 -19.094 1 33.03 323 SER B CA 1
ATOM 5086 C C . SER B 1 323 ? 23.266 -6.254 -20.609 1 33.03 323 SER B C 1
ATOM 5088 O O . SER B 1 323 ? 23.172 -7.309 -21.234 1 33.03 323 SER B O 1
ATOM 5090 N N . LEU B 1 324 ? 23.312 -5.051 -21.266 1 32.97 324 LEU B N 1
ATOM 5091 C CA . LEU B 1 324 ? 23.219 -5.09 -22.734 1 32.97 324 LEU B CA 1
ATOM 5092 C C . LEU B 1 324 ? 24.594 -5.312 -23.344 1 32.97 324 LEU B C 1
ATOM 5094 O O . LEU B 1 324 ? 24.703 -5.805 -24.469 1 32.97 324 LEU B O 1
ATOM 5098 N N . THR B 1 325 ? 25.641 -4.789 -22.844 1 32.38 325 THR B N 1
ATOM 5099 C CA . THR B 1 325 ? 26.828 -4.711 -23.688 1 32.38 325 THR B CA 1
ATOM 5100 C C . THR B 1 325 ? 27.469 -6.086 -23.844 1 32.38 325 THR B C 1
ATOM 5102 O O . THR B 1 325 ? 28.359 -6.27 -24.672 1 32.38 325 THR B O 1
ATOM 5105 N N . ARG B 1 326 ? 27.406 -7.148 -23.062 1 32.84 326 ARG B N 1
ATOM 5106 C CA . ARG B 1 326 ? 28.344 -8.211 -23.422 1 32.84 326 ARG B CA 1
ATOM 5107 C C . ARG B 1 326 ? 27.875 -8.953 -24.672 1 32.84 326 ARG B C 1
ATOM 5109 O O . ARG B 1 326 ? 28.5 -9.938 -25.062 1 32.84 326 ARG B O 1
ATOM 5116 N N . ARG B 1 327 ? 26.719 -8.656 -25.391 1 33.47 327 ARG B N 1
ATOM 5117 C CA . ARG B 1 327 ? 26.547 -9.508 -26.562 1 33.47 327 ARG B CA 1
ATOM 5118 C C . ARG B 1 327 ? 27.453 -9.047 -27.703 1 33.47 327 ARG B C 1
ATOM 5120 O O . ARG B 1 327 ? 27.469 -9.648 -28.781 1 33.47 327 ARG B O 1
ATOM 5127 N N . SER B 1 328 ? 28.062 -7.848 -27.688 1 27.92 328 SER B N 1
ATOM 5128 C CA . SER B 1 328 ? 28.594 -7.645 -29.016 1 27.92 328 SER B CA 1
ATOM 5129 C C . SER B 1 328 ? 29.859 -8.461 -29.234 1 27.92 328 SER B C 1
ATOM 5131 O O . SER B 1 328 ? 30.281 -8.664 -30.375 1 27.92 328 SER B O 1
ATOM 5133 N N . SER B 1 329 ? 30.75 -8.562 -28.312 1 26.25 329 SER B N 1
ATOM 5134 C CA . SER B 1 329 ? 32.031 -8.953 -28.906 1 26.25 329 SER B CA 1
ATOM 5135 C C . SER B 1 329 ? 32.062 -10.445 -29.203 1 26.25 329 SER B C 1
ATOM 5137 O O . SER B 1 329 ? 33.062 -10.945 -29.766 1 26.25 329 SER B O 1
ATOM 5139 N N . SER B 1 330 ? 31.266 -11.414 -28.844 1 24.42 330 SER B N 1
ATOM 5140 C CA . SER B 1 330 ? 31.641 -12.562 -29.656 1 24.42 330 SER B CA 1
ATOM 5141 C C . SER B 1 330 ? 30.906 -12.562 -31 1 24.42 330 SER B C 1
ATOM 5143 O O . SER B 1 330 ? 29.766 -12.102 -31.094 1 24.42 330 SER B O 1
#

Secondary structure (DSSP, 8-state):
------EEE---S---------------SS-----EEEE-TTSSEEEEEEEEEE-SSEEEEEEEETTTTEEEEEEEEE--HHHHHHHSSSGGG-HHHHHHHT---TTBPPEEEEEE-TTSSEEEEEEE--SS-BHHHHHHHS---SHHHHHHHHHHHHHHHHHHHHHHHTSSS-EE-S---GGGEEE-TTT--EEE---TT-EE--S--S--EEEGGG--HHHHTT---HHHHHHHHHHHHHHHHH-S-TTTT--SHHHHHHHHHTTPPPGGGGG---HHHHHHHHHHTS-GGGPPPHHHHHTSGGGS-----HHHHHHHHHHHHTTS--/------EEE---S---------------SS-----EEEE-TTSSEEEEEEEEEE-SSEEEEEEEETTTTEEEEEEEEE--HHHHHHHSSSGGG-HHHHHHHT---TTBPPEEEEEE-TTSSEEEEEEE--SS-BHHHHHHHS---SHHHHHHHHHHHHHHHHHHHHHHHTSSS-EE-S---GGGEEE-TTT--EEE---TT-EE--S--S--EEEGGG--HHHHTT---HHHHHHHHHHHHHHHHH-S-TTTT--SHHHHHHHHHTTPPPGGGGG---HHHHHHHHHHTS-GGGPPPHHHHHTSGGGS-----HHHHHHHHHHHHTTS--

pLDDT: mean 79.89, std 22.62, range [22.61, 98.56]

Organism: Chenopodium quinoa (NCBI:txid63459)

InterPro domains:
  IPR000719 Protein kinase domain [PF00069] (49-307)
  IPR000719 Protein kinase domain [PS50011] (46-307)
  IPR000719 Protein kinase domain [SM00220] (46-307)
  IPR008271 Serine/threonine-protein kinase, active site [PS00108] (175-187)
  IPR011009 Protein kinase-like domain superfamily [SSF56112] (47-317)
  IPR050588 With No Lysine (K) Ser/Thr Protein Kinase [PTHR13902] (32-311)

Foldseek 3Di:
DPPFPAPAPQPFFPPVPDPPPPVPPPPPVPPLPFDWDDADPVSQKTFGPAWRDDDPFWTWTWMARNVVGDIKIKIKGFQDPVNCVVQVALVSQCVQLVVQCVDDDQQAKHWPDWDADPVRGIIIIIIHDQQFAFQLVVLLVDCPPDDPSLLLLLLVLLLSLLVVLQRQCPDVQRKAQLADASRQWGARPVVRHIHGHDSSPIDRPPDQDSYQDYHLLQAALCSVVRNDDSLSNLSSSLLRSLCSQQSDHFQPVDRGSVSSNVCRNVLHGGPSLVVRDDPLSSVLSVLSSDPSVRRDHSVVSSVRPSSPDDPDPVVVVCVVVVVPPPPPPD/DPPFPAPEPQPFFPPVPDPPCPVPPPPPVPPLPFDWDDADPVSQKTFGPAWRDDDPFWTWTWMARNVVGDIKIKIKGFQDPVNCVVQVALVSQCVQLVVQCVDDDQQAKHWPDWDADPVRGIIIIIIHDQQDAQQLVVLLVDCPPDDPSLLLLLLVLLLSLLVVLQRQCPDVQRKAQLADASRQWGARPVVRHIHGHDSSPIDRPPDQDSYQDYHLLQAALCSVVRNDDSLSNLSSSLLRSLCSQQSDHFQPVDRGSVSSNVCRNVLHGGPSLVVRDDPLSSVLSVLSSDPSVSRDHSVVSSVDPSSPDDPDPVVVVCVVVVVPPPPPPD

Sequence (660 aa):
MASSSRIVETEGPISLGKNPDIIEVGSSSRANSRIVQERSPSRQFIRYNKIIGKGTSKVIFEGLDTLNGILVAWNKIMVTNVDLKKKGSVENCCGEPKLLQTLDHENIIKCYCFWISKDRTFINMITDLASSKSLSNYRRSHELVGNVTAMSAIKGWCRQILSASEYLHNRTPVIIHRDVKGENILIDGVSGKIKLADFGVAVPFAGETDDVAGTLSYMSAEDLNGEQSEKSDIYAFGMCLLQMMTKDPVYSECRSEYELLGKIKSGVKPADLYLVQDKMVKKFIEKCLAKASKRPSATDLLKHPFLAETTKPAWLRSLRKLSLTRRSSSMASSSRIVETEGPISLGKNPDIIEVGSSSRANSRIVQERSPSRQFIRYNKIIGKGTSKVIFEGLDTLNGILVAWNKIMVTNVDLKKKGSVENCCGEPKLLQTLDHENIIKCYCFWISKDRTFINMITDLASSKSLSNYRRSHELVGNVTAMSAIKGWCRQILSASEYLHNRTPVIIHRDVKGENILIDGVSGKIKLADFGVAVPFAGETDDVAGTLSYMSAEDLNGEQSEKSDIYAFGMCLLQMMTKDPVYSECRSEYELLGKIKSGVKPADLYLVQDKMVKKFIEKCLAKASKRPSATDLLKHPFLAETTKPAWLRSLRKLSLTRRSSS